Protein AF-A0A292S8Z5-F1 (afdb_monomer)

Solvent-accessible surface area (backbone atoms only — not comparable to full-atom values): 24658 Å² total; per-residue (Å²): 140,85,91,88,88,88,81,98,68,84,86,70,60,60,63,59,52,51,50,50,52,48,48,55,53,45,52,54,49,52,51,50,52,54,53,49,51,53,51,50,55,52,48,54,51,50,53,51,51,50,53,51,50,54,54,53,49,51,56,49,43,76,60,64,39,50,90,80,78,45,48,59,66,48,78,79,46,63,46,83,54,82,61,98,49,68,92,83,44,78,66,83,47,50,64,85,54,80,95,76,90,82,93,82,85,88,90,73,80,91,74,84,90,81,89,81,80,90,76,79,80,81,77,74,47,75,46,76,43,74,37,50,55,78,36,37,36,54,34,38,55,23,48,55,35,41,33,34,40,43,51,97,90,42,76,44,79,46,80,44,52,83,79,36,18,48,46,57,49,36,51,57,36,45,76,70,73,29,60,50,51,70,41,80,92,50,24,31,42,31,36,57,37,48,72,78,28,65,42,63,74,58,66,22,43,53,54,69,47,48,38,53,45,44,32,70,31,19,32,39,28,59,64,37,34,31,72,48,77,47,80,47,78,43,57,38,49,54,79,36,42,40,57,60,40,58,25,42,60,40,68,44,44,33,43,36,90,96,41,80,44,78,48,76,42,48,98,81,36,21,43,36,54,53,50,50,54,43,43,75,72,75,36,54,67,50,71,47,97,64,14,36,41,38,33,42,58,35,42,81,49,75,91,59,82,23,49,50,56,71,33,48,46,57,46,75,41,85,89,66,41,27,29,35,31,48,75,35,50,31,80,45,77,48,74,50,74,44,72,43,50,54,81,37,40,46,42,52,29,46,89,94,43,71,49,46,72,79,35,31,43,26,38,32,17,47,80,72,46,77,38,80,46,76,41,28,65,79,36,24,45,37,54,52,30,48,53,42,31,65,48,15,24,43,42,50,77,47,96,73,18,25,37,44,35,21,7,26,45,80,80,48,59,38,68,43,64,55,55,48,54,50,65,42,84,44,84,28,41,14,20,18,31,43,44,56,40,52,24,51,45,78,53,131

Structure (mmCIF, N/CA/C/O backbone):
data_AF-A0A292S8Z5-F1
#
_entry.id   AF-A0A292S8Z5-F1
#
loop_
_atom_site.group_PDB
_atom_site.id
_atom_site.type_symbol
_atom_site.label_atom_id
_atom_site.label_alt_id
_atom_site.label_comp_id
_atom_site.label_asym_id
_atom_site.label_entity_id
_atom_site.label_seq_id
_atom_site.pdbx_PDB_ins_code
_atom_site.Cartn_x
_atom_site.Cartn_y
_atom_site.Cartn_z
_atom_site.occupancy
_atom_site.B_iso_or_equiv
_atom_site.auth_seq_id
_atom_site.auth_comp_id
_atom_site.auth_asym_id
_atom_site.auth_atom_id
_atom_site.pdbx_PDB_model_num
ATOM 1 N N . MET A 1 1 ? 78.915 77.730 20.922 1.00 46.25 1 MET A N 1
ATOM 2 C CA . MET A 1 1 ? 77.790 78.152 20.057 1.00 46.25 1 MET A CA 1
ATOM 3 C C . MET A 1 1 ? 77.838 77.221 18.850 1.00 46.25 1 MET A C 1
ATOM 5 O O . MET A 1 1 ? 78.934 77.008 18.360 1.00 46.25 1 MET A O 1
ATOM 9 N N . THR A 1 2 ? 76.796 76.506 18.425 1.00 46.19 2 THR A N 1
ATOM 10 C CA . THR A 1 2 ? 75.438 76.953 18.030 1.00 46.19 2 THR A CA 1
ATOM 11 C C . THR A 1 2 ? 74.695 75.655 17.610 1.00 46.19 2 THR A C 1
ATOM 13 O O . THR A 1 2 ? 75.339 74.830 16.971 1.00 46.19 2 THR A O 1
ATOM 16 N N . ILE A 1 3 ? 73.507 75.248 18.091 1.00 47.88 3 ILE A N 1
ATOM 17 C CA . ILE A 1 3 ? 72.116 75.786 18.095 1.00 47.88 3 ILE A CA 1
ATOM 18 C C . ILE A 1 3 ? 71.378 75.648 16.739 1.00 47.88 3 ILE A C 1
ATOM 20 O O . ILE A 1 3 ? 71.798 76.255 15.761 1.00 47.88 3 ILE A O 1
ATOM 24 N N . SER A 1 4 ? 70.225 74.946 16.696 1.00 45.53 4 SER A N 1
ATOM 25 C CA . SER A 1 4 ? 68.918 75.470 16.200 1.00 45.53 4 SER A CA 1
ATOM 26 C C . SER A 1 4 ? 67.768 74.431 16.155 1.00 45.53 4 SER A C 1
ATOM 28 O O . SER A 1 4 ? 67.985 73.227 16.214 1.00 45.53 4 SER A O 1
ATOM 30 N N . PHE A 1 5 ? 66.547 74.988 16.155 1.00 48.59 5 PHE A N 1
ATOM 31 C CA . PHE A 1 5 ? 65.193 74.499 16.481 1.00 48.59 5 PHE A CA 1
ATOM 32 C C . PHE A 1 5 ? 64.469 73.679 15.392 1.00 48.59 5 PHE A C 1
ATOM 34 O O . PHE A 1 5 ? 64.713 73.899 14.212 1.00 48.59 5 PHE A O 1
ATOM 41 N N . SER A 1 6 ? 63.444 72.905 15.796 1.00 43.75 6 SER A N 1
ATOM 42 C CA . SER A 1 6 ? 62.065 72.889 15.231 1.00 43.75 6 SER A CA 1
ATOM 43 C C . SER A 1 6 ? 61.289 71.731 15.895 1.00 43.75 6 SER A C 1
ATOM 45 O O . SER A 1 6 ? 61.710 70.589 15.803 1.00 43.75 6 SER A O 1
ATOM 47 N N . GLY A 1 7 ? 60.264 71.927 16.725 1.00 50.03 7 GLY A N 1
ATOM 48 C CA . GLY A 1 7 ? 58.921 72.293 16.275 1.00 50.03 7 GLY A CA 1
ATOM 49 C C . GLY A 1 7 ? 57.865 71.357 16.905 1.00 50.03 7 GLY A C 1
ATOM 50 O O . GLY A 1 7 ? 57.536 70.314 16.359 1.00 50.03 7 GLY A O 1
ATOM 51 N N . LEU A 1 8 ? 57.384 71.741 18.093 1.00 54.06 8 LEU A N 1
ATOM 52 C CA . LEU A 1 8 ? 56.053 71.533 18.709 1.00 54.06 8 LEU A CA 1
ATOM 53 C C . LEU A 1 8 ? 55.416 70.140 18.939 1.00 54.06 8 LEU A C 1
ATOM 55 O O . LEU A 1 8 ? 54.356 70.111 19.557 1.00 54.06 8 LEU A O 1
ATOM 59 N N . ALA A 1 9 ? 56.017 69.006 18.568 1.00 52.06 9 ALA A N 1
ATOM 60 C CA . ALA A 1 9 ? 55.421 67.688 18.892 1.00 52.06 9 ALA A CA 1
ATOM 61 C C . ALA A 1 9 ? 56.415 66.616 19.386 1.00 52.06 9 ALA A C 1
ATOM 63 O O . ALA A 1 9 ? 56.104 65.429 19.413 1.00 52.06 9 ALA A O 1
ATOM 64 N N . SER A 1 10 ? 57.620 67.025 19.793 1.00 42.41 10 SER A N 1
ATOM 65 C CA . SER A 1 10 ? 58.610 66.145 20.423 1.00 42.41 10 SER A CA 1
ATOM 66 C C . SER A 1 10 ? 58.257 65.929 21.897 1.00 42.41 10 SER A C 1
ATOM 68 O O . SER A 1 10 ? 58.331 66.869 22.684 1.00 42.41 10 SER A O 1
ATOM 70 N N . GLY A 1 11 ? 57.906 64.697 22.272 1.00 54.16 11 GLY A N 1
ATOM 71 C CA . GLY A 1 11 ? 57.745 64.293 23.675 1.00 54.16 11 GLY A CA 1
ATOM 72 C C . GLY A 1 11 ? 56.405 64.645 24.331 1.00 54.16 11 GLY A C 1
ATOM 73 O O . GLY A 1 11 ? 56.361 64.795 25.548 1.00 54.16 11 GLY A O 1
ATOM 74 N N . LEU A 1 12 ? 55.320 64.780 23.561 1.00 58.84 12 LEU A N 1
ATOM 75 C CA . LEU A 1 12 ? 53.968 64.851 24.123 1.00 58.84 12 LEU A CA 1
ATOM 76 C C . LEU A 1 12 ? 53.363 63.449 24.152 1.00 58.84 12 LEU A C 1
ATOM 78 O O . LEU A 1 12 ? 52.798 62.964 23.173 1.00 58.84 12 LEU A O 1
ATOM 82 N N . ASP A 1 13 ? 53.520 62.801 25.299 1.00 65.38 13 ASP A N 1
ATOM 83 C CA . ASP A 1 13 ? 52.855 61.552 25.645 1.00 65.38 13 ASP A CA 1
ATOM 84 C C . ASP A 1 13 ? 51.358 61.819 25.871 1.00 65.38 13 ASP A C 1
ATOM 86 O O . ASP A 1 13 ? 50.865 62.002 26.982 1.00 65.38 13 ASP A O 1
ATOM 90 N N . THR A 1 14 ? 50.633 61.951 24.760 1.00 68.25 14 THR A N 1
ATOM 91 C CA . THR A 1 14 ? 49.186 62.203 24.777 1.00 68.25 14 THR A CA 1
ATOM 92 C C . THR A 1 14 ? 48.418 61.070 25.456 1.00 68.25 14 THR A C 1
ATOM 94 O O . THR A 1 14 ? 47.378 61.331 26.059 1.00 68.25 14 THR A O 1
ATOM 97 N N . SER A 1 15 ? 48.958 59.847 25.431 1.00 69.50 15 SER A N 1
ATOM 98 C CA . SER A 1 15 ? 48.410 58.703 26.155 1.00 69.50 15 SER A CA 1
ATOM 99 C C . SER A 1 15 ? 48.494 58.918 27.663 1.00 69.50 15 SER A C 1
ATOM 101 O O . SER A 1 15 ? 47.458 58.829 28.314 1.00 69.50 15 SER A O 1
ATOM 103 N N . SER A 1 16 ? 49.644 59.324 28.223 1.00 74.44 16 SER A N 1
ATOM 104 C CA . SER A 1 16 ? 49.723 59.585 29.673 1.00 74.44 16 SER A CA 1
ATOM 105 C C . SER A 1 16 ? 48.894 60.780 30.129 1.00 74.44 16 SER A C 1
ATOM 107 O O . SER A 1 16 ? 48.435 60.807 31.270 1.00 74.44 16 SER A O 1
ATOM 109 N N . TRP A 1 17 ? 48.633 61.762 29.262 1.00 77.12 17 TRP A N 1
ATOM 110 C CA . TRP A 1 17 ? 47.714 62.861 29.579 1.00 77.12 17 TRP A CA 1
ATOM 111 C C . TRP A 1 17 ? 46.256 62.401 29.605 1.00 77.12 17 TRP A C 1
ATOM 113 O O . TRP A 1 17 ? 45.508 62.794 30.504 1.00 77.12 17 TRP A O 1
ATOM 123 N N . VAL A 1 18 ? 45.850 61.553 28.655 1.00 76.69 18 VAL A N 1
ATOM 124 C CA . VAL A 1 18 ? 44.523 60.924 28.665 1.00 76.69 18 VAL A CA 1
ATOM 125 C C . VAL A 1 18 ? 44.385 60.008 29.877 1.00 76.69 18 VAL A C 1
ATOM 127 O O . VAL A 1 18 ? 43.400 60.131 30.596 1.00 76.69 18 VAL A O 1
ATOM 130 N N . GLU A 1 19 ? 45.379 59.171 30.169 1.00 79.56 19 GLU A N 1
ATOM 131 C CA . GLU A 1 19 ? 45.409 58.319 31.362 1.00 79.56 19 GLU A CA 1
ATOM 132 C C . GLU A 1 19 ? 45.371 59.145 32.646 1.00 79.56 19 GLU A C 1
ATOM 134 O O . GLU A 1 19 ? 44.618 58.806 33.548 1.00 79.56 19 GLU A O 1
ATOM 139 N N . SER A 1 20 ? 46.082 60.274 32.722 1.00 80.00 20 SER A N 1
ATOM 140 C CA . SER A 1 20 ? 46.042 61.168 33.888 1.00 80.00 20 SER A CA 1
ATOM 141 C C . SER A 1 20 ? 44.675 61.836 34.059 1.00 80.00 20 SER A C 1
ATOM 143 O O . SER A 1 20 ? 44.191 61.980 35.179 1.00 80.00 20 SER A O 1
ATOM 145 N N . LEU A 1 21 ? 44.015 62.236 32.965 1.00 82.19 21 LEU A N 1
ATOM 146 C CA . LEU A 1 21 ? 42.660 62.796 33.008 1.00 82.19 21 LEU A CA 1
ATOM 147 C C . LEU A 1 21 ? 41.610 61.735 33.353 1.00 82.19 21 LEU A C 1
ATOM 149 O O . LEU A 1 21 ? 40.671 62.031 34.094 1.00 82.19 21 LEU A O 1
ATOM 153 N N . VAL A 1 22 ? 41.763 60.515 32.835 1.00 83.50 22 VAL A N 1
ATOM 154 C CA . VAL A 1 22 ? 40.928 59.363 33.192 1.00 83.50 22 VAL A CA 1
ATOM 155 C C . VAL A 1 22 ? 41.156 59.003 34.652 1.00 83.50 22 VAL A C 1
ATOM 157 O O . VAL A 1 22 ? 40.176 58.880 35.365 1.00 83.50 22 VAL A O 1
ATOM 160 N N . ALA A 1 23 ? 42.398 58.956 35.132 1.00 84.81 23 ALA A N 1
ATOM 161 C CA . ALA A 1 23 ? 42.734 58.715 36.532 1.00 84.81 23 ALA A CA 1
ATOM 162 C C . ALA A 1 23 ? 42.178 59.811 37.450 1.00 84.81 23 ALA A C 1
ATOM 164 O O . ALA A 1 23 ? 41.666 59.505 38.516 1.00 84.81 23 ALA A O 1
ATOM 165 N N . LEU A 1 24 ? 42.188 61.082 37.031 1.00 87.06 24 LEU A N 1
ATOM 166 C CA . LEU A 1 24 ? 41.567 62.169 37.794 1.00 87.06 24 LEU A CA 1
ATOM 167 C C . LEU A 1 24 ? 40.034 62.038 37.839 1.00 87.06 24 LEU A C 1
ATOM 169 O O . LEU A 1 24 ? 39.411 62.353 38.854 1.00 87.06 24 LEU A O 1
ATOM 173 N N . LYS A 1 25 ? 39.405 61.602 36.738 1.00 83.69 25 LYS A N 1
ATOM 174 C CA . LYS A 1 25 ? 37.965 61.305 36.712 1.00 83.69 25 LYS A CA 1
ATOM 175 C C . LYS A 1 25 ? 37.636 60.063 37.538 1.00 83.69 25 LYS A C 1
ATOM 177 O O . LYS A 1 25 ? 36.654 60.101 38.267 1.00 83.69 25 LYS A O 1
ATOM 182 N N . GLN A 1 26 ? 38.463 59.026 37.455 1.00 84.88 26 GLN A N 1
ATOM 183 C CA . GLN A 1 26 ? 38.324 57.785 38.202 1.00 84.88 26 GLN A CA 1
ATOM 184 C C . GLN A 1 26 ? 38.495 58.053 39.692 1.00 84.88 26 GLN A C 1
ATOM 186 O O . GLN A 1 26 ? 37.604 57.711 40.437 1.00 84.88 26 GLN A O 1
ATOM 191 N N . ALA A 1 27 ? 39.486 58.841 40.114 1.00 86.56 27 ALA A N 1
ATOM 192 C CA . ALA A 1 27 ? 39.649 59.240 41.512 1.00 86.56 27 ALA A CA 1
ATOM 193 C C . ALA A 1 27 ? 38.407 59.951 42.082 1.00 86.56 27 ALA A C 1
ATOM 195 O O . ALA A 1 27 ? 38.052 59.749 43.240 1.00 86.56 27 ALA A O 1
ATOM 196 N N . LYS A 1 28 ? 37.709 60.770 41.276 1.00 87.75 28 LYS A N 1
ATOM 197 C CA . LYS A 1 28 ? 36.422 61.363 41.688 1.00 87.75 28 LYS A CA 1
ATOM 198 C C . LYS A 1 28 ? 35.308 60.322 41.799 1.00 87.75 28 LYS A C 1
ATOM 200 O O . LYS A 1 28 ? 34.461 60.462 42.673 1.00 87.75 28 LYS A O 1
ATOM 205 N N . ILE A 1 29 ? 35.285 59.334 40.906 1.00 86.81 29 ILE A N 1
ATOM 206 C CA . ILE A 1 29 ? 34.336 58.216 40.961 1.00 86.81 29 ILE A CA 1
ATOM 207 C C . ILE A 1 29 ? 34.629 57.357 42.193 1.00 86.81 29 ILE A C 1
ATOM 209 O O . ILE A 1 29 ? 33.715 57.135 42.972 1.00 86.81 29 ILE A O 1
ATOM 213 N N . ASP A 1 30 ? 35.887 56.992 42.423 1.00 89.31 30 ASP A N 1
ATOM 214 C CA . ASP A 1 30 ? 36.346 56.210 43.570 1.00 89.31 30 ASP A CA 1
ATOM 215 C C . ASP A 1 30 ? 35.983 56.918 44.885 1.00 89.31 30 ASP A C 1
ATOM 217 O O . ASP A 1 30 ? 35.415 56.304 45.781 1.00 89.31 30 ASP A O 1
ATOM 221 N N . THR A 1 31 ? 36.183 58.242 44.968 1.00 90.81 31 THR A N 1
ATOM 222 C CA . THR A 1 31 ? 35.757 59.040 46.137 1.00 90.81 31 THR A CA 1
ATOM 223 C C . THR A 1 31 ? 34.242 58.945 46.364 1.00 90.81 31 THR A C 1
ATOM 225 O O . THR A 1 31 ? 33.789 58.777 47.492 1.00 90.81 31 THR A O 1
ATOM 228 N N . LEU A 1 32 ? 33.435 59.036 45.301 1.00 91.25 32 LEU A N 1
ATOM 229 C CA . LEU A 1 32 ? 31.976 58.908 45.404 1.00 91.25 32 LEU A CA 1
ATOM 230 C C . LEU A 1 32 ? 31.538 57.474 45.740 1.00 91.25 32 LEU A C 1
ATOM 232 O O . LEU A 1 32 ? 30.510 57.293 46.394 1.00 91.25 32 LEU A O 1
ATOM 236 N N . GLU A 1 33 ? 32.280 56.458 45.298 1.00 88.06 33 GLU A N 1
ATOM 237 C CA . GLU A 1 33 ? 32.043 55.059 45.662 1.00 88.06 33 GLU A CA 1
ATOM 238 C C . GLU A 1 33 ? 32.352 54.809 47.144 1.00 88.06 33 GLU A C 1
ATOM 240 O O . GLU A 1 33 ? 31.515 54.219 47.828 1.00 88.06 33 GLU A O 1
ATOM 245 N N . GLU A 1 34 ? 33.454 55.351 47.671 1.00 90.69 34 GLU A N 1
ATOM 246 C CA . GLU A 1 34 ? 33.785 55.312 49.105 1.00 90.69 34 GLU A CA 1
ATOM 247 C C . GLU A 1 34 ? 32.745 56.061 49.962 1.00 90.69 34 GLU A C 1
ATOM 249 O O . GLU A 1 34 ? 32.287 55.558 50.997 1.00 90.69 34 GLU A O 1
ATOM 254 N N . GLU A 1 35 ? 32.308 57.252 49.529 1.00 91.94 35 GLU A N 1
ATOM 255 C CA . GLU A 1 35 ? 31.235 58.002 50.198 1.00 91.94 35 GLU A CA 1
ATOM 256 C C . GLU A 1 35 ? 29.919 57.210 50.193 1.00 91.94 35 GLU A C 1
ATOM 258 O O . GLU A 1 35 ? 29.229 57.126 51.215 1.00 91.94 35 GLU A O 1
ATOM 263 N N . LYS A 1 36 ? 29.576 56.576 49.065 1.00 91.50 36 LYS A N 1
ATOM 264 C CA . LYS A 1 36 ? 28.391 55.718 48.944 1.00 91.50 36 LYS A CA 1
ATOM 265 C C . LYS A 1 36 ? 28.471 54.514 49.881 1.00 91.50 36 LYS A C 1
ATOM 267 O O . LYS A 1 36 ? 27.471 54.200 50.527 1.00 91.50 36 LYS A O 1
ATOM 272 N N . GLU A 1 37 ? 29.620 53.850 49.965 1.00 91.69 37 GLU A N 1
ATOM 273 C CA . GLU A 1 37 ? 29.831 52.716 50.870 1.00 91.69 37 GLU A CA 1
ATOM 274 C C . GLU A 1 37 ? 29.670 53.146 52.337 1.00 91.69 37 GLU A C 1
ATOM 276 O O . GLU A 1 37 ? 28.928 52.519 53.097 1.00 91.69 37 GLU A O 1
ATOM 281 N N . THR A 1 38 ? 30.234 54.298 52.706 1.00 93.25 38 THR A N 1
ATOM 282 C CA . THR A 1 38 ? 30.092 54.886 54.048 1.00 93.25 38 THR A CA 1
ATOM 283 C C . THR A 1 38 ? 28.629 55.194 54.402 1.00 93.25 38 THR A C 1
ATOM 285 O O . THR A 1 38 ? 28.167 54.920 55.518 1.00 93.25 38 THR A O 1
ATOM 288 N N . VAL A 1 39 ? 27.859 55.740 53.454 1.00 93.56 39 VAL A N 1
ATOM 289 C CA . VAL A 1 39 ? 26.422 56.011 53.636 1.00 93.56 39 VAL A CA 1
ATOM 290 C C . VAL A 1 39 ? 25.620 54.713 53.772 1.00 93.56 39 VAL A C 1
ATOM 292 O O . VAL A 1 39 ? 24.708 54.649 54.601 1.00 93.56 39 VAL A O 1
ATOM 295 N N . LEU A 1 40 ? 25.952 53.668 53.009 1.00 92.38 40 LEU A N 1
ATOM 296 C CA . LEU A 1 40 ? 25.288 52.364 53.106 1.00 92.38 40 LEU A CA 1
ATOM 297 C C . LEU A 1 40 ? 25.523 51.700 54.468 1.00 92.38 40 LEU A C 1
ATOM 299 O O . LEU A 1 40 ? 24.554 51.260 55.087 1.00 92.38 40 LEU A O 1
ATOM 303 N N . LEU A 1 41 ? 26.757 51.719 54.978 1.00 92.75 41 LEU A N 1
ATOM 304 C CA . LEU A 1 41 ? 27.083 51.220 56.322 1.00 92.75 41 LEU A CA 1
ATOM 305 C C . LEU A 1 41 ? 26.335 51.990 57.422 1.00 92.75 41 LEU A C 1
ATOM 307 O O . LEU A 1 41 ? 25.818 51.408 58.382 1.00 92.75 41 LEU A O 1
ATOM 311 N N . SER A 1 42 ? 26.225 53.313 57.267 1.00 92.69 42 SER A N 1
ATOM 312 C CA . SER A 1 42 ? 25.458 54.157 58.190 1.00 92.69 42 SER A CA 1
ATOM 313 C C . SER A 1 42 ? 23.967 53.808 58.168 1.00 92.69 42 SER A C 1
ATOM 315 O O . SER A 1 42 ? 23.333 53.717 59.220 1.00 92.69 42 SER A O 1
ATOM 317 N N . LYS A 1 43 ? 23.402 53.563 56.978 1.00 94.00 43 LYS A N 1
ATOM 318 C CA . LYS A 1 43 ? 22.009 53.131 56.819 1.00 94.00 43 LYS A CA 1
ATOM 319 C C . LYS A 1 43 ? 21.764 51.772 57.474 1.00 94.00 43 LYS A C 1
ATOM 321 O O . LYS A 1 43 ? 20.808 51.647 58.232 1.00 94.00 43 LYS A O 1
ATOM 326 N N . GLU A 1 44 ? 22.631 50.791 57.233 1.00 93.38 44 GLU A N 1
ATOM 327 C CA . GLU A 1 44 ? 22.528 49.460 57.842 1.00 93.38 44 GLU A CA 1
ATOM 328 C C . GLU A 1 44 ? 22.549 49.542 59.376 1.00 93.38 44 GLU A C 1
ATOM 330 O O . GLU A 1 44 ? 21.722 48.936 60.059 1.00 93.38 44 GLU A O 1
ATOM 335 N N . THR A 1 45 ? 23.435 50.373 59.928 1.00 93.31 45 THR A N 1
ATOM 336 C CA . THR A 1 45 ? 23.502 50.620 61.374 1.00 93.31 45 THR A CA 1
ATOM 337 C C . THR A 1 45 ? 22.194 51.211 61.913 1.00 93.31 45 THR A C 1
ATOM 339 O O . THR A 1 45 ? 21.683 50.756 62.939 1.00 93.31 45 THR A O 1
ATOM 342 N N . LEU A 1 46 ? 21.613 52.199 61.224 1.00 95.88 46 LEU A N 1
ATOM 343 C CA . LEU A 1 46 ? 20.338 52.808 61.620 1.00 95.88 46 LEU A CA 1
ATOM 344 C C . LEU A 1 46 ? 19.159 51.831 61.513 1.00 95.88 46 LEU A C 1
ATOM 346 O O . LEU A 1 46 ? 18.300 51.822 62.399 1.00 95.88 46 LEU A O 1
ATOM 350 N N . ASP A 1 47 ? 19.123 50.992 60.478 1.00 94.19 47 ASP A N 1
ATOM 351 C CA . ASP A 1 47 ? 18.095 49.960 60.307 1.00 94.19 47 ASP A CA 1
ATOM 352 C C . ASP A 1 47 ? 18.168 48.915 61.439 1.00 94.19 47 ASP A C 1
ATOM 354 O O . ASP A 1 47 ? 17.137 48.553 62.020 1.00 94.19 47 ASP A O 1
ATOM 358 N N . ASN A 1 48 ? 19.379 48.521 61.849 1.00 93.62 48 ASN A N 1
ATOM 359 C CA . ASN A 1 48 ? 19.598 47.644 63.003 1.00 93.62 48 ASN A CA 1
ATOM 360 C C . ASN A 1 48 ? 19.130 48.283 64.323 1.00 93.62 48 ASN A C 1
ATOM 362 O O . ASN A 1 48 ? 18.412 47.647 65.099 1.00 93.62 48 ASN A O 1
ATOM 366 N N . ILE A 1 49 ? 19.461 49.558 64.565 1.00 95.19 49 ILE A N 1
ATOM 367 C CA . ILE A 1 49 ? 18.998 50.301 65.753 1.00 95.19 49 ILE A CA 1
ATOM 368 C C . ILE A 1 49 ? 17.468 50.403 65.773 1.00 95.19 49 ILE A C 1
ATOM 370 O O . ILE A 1 49 ? 16.841 50.198 66.814 1.00 95.19 49 ILE A O 1
ATOM 374 N N . LYS A 1 50 ? 16.843 50.684 64.626 1.00 94.88 50 LYS A N 1
ATOM 375 C CA . LYS A 1 50 ? 15.383 50.763 64.502 1.00 94.88 50 LYS A CA 1
ATOM 376 C C . LYS A 1 50 ? 14.718 49.422 64.814 1.00 94.88 50 LYS A C 1
ATOM 378 O O . LYS A 1 50 ? 13.717 49.394 65.528 1.00 94.88 50 LYS A O 1
ATOM 383 N N . SER A 1 51 ? 15.277 48.321 64.313 1.00 92.75 51 SER A N 1
ATOM 384 C CA . SER A 1 51 ? 14.790 46.968 64.603 1.00 92.75 51 SER A CA 1
ATOM 385 C C . SER A 1 51 ? 14.858 46.647 66.100 1.00 92.75 51 SER A C 1
ATOM 387 O O . SER A 1 51 ? 13.871 46.192 66.692 1.00 92.75 51 SER A O 1
ATOM 389 N N . PHE A 1 52 ? 15.985 46.978 66.742 1.00 94.00 52 PHE A N 1
ATOM 390 C CA . PHE A 1 52 ? 16.141 46.841 68.188 1.00 94.00 52 PHE A CA 1
ATOM 391 C C . PHE A 1 52 ? 15.100 47.670 68.951 1.00 94.00 52 PHE A C 1
ATOM 393 O O . PHE A 1 52 ? 14.419 47.137 69.824 1.00 94.00 52 PHE A O 1
ATOM 400 N N . PHE A 1 53 ? 14.922 48.946 68.600 1.00 94.69 53 PHE A N 1
ATOM 401 C CA . PHE A 1 53 ? 13.970 49.821 69.285 1.00 94.69 53 PHE A CA 1
ATOM 402 C C . PHE A 1 53 ? 12.522 49.340 69.136 1.00 94.69 53 PHE A C 1
ATOM 404 O O . PHE A 1 53 ? 11.776 49.338 70.112 1.00 94.69 53 PHE A O 1
ATOM 411 N N . ASN A 1 54 ? 12.128 48.871 67.949 1.00 89.94 54 ASN A N 1
ATOM 412 C CA . ASN A 1 54 ? 10.800 48.296 67.725 1.00 89.94 54 ASN A CA 1
ATOM 413 C C . ASN A 1 54 ? 10.574 47.035 68.572 1.00 89.94 54 ASN A C 1
ATOM 415 O O . ASN A 1 54 ? 9.510 46.871 69.169 1.00 89.94 54 ASN A O 1
ATOM 419 N N . SER A 1 55 ? 11.589 46.174 68.666 1.00 88.44 55 SER A N 1
ATOM 420 C CA . SER A 1 55 ? 11.537 44.963 69.491 1.00 88.44 55 SER A CA 1
ATOM 421 C C . SER A 1 55 ? 11.441 45.306 70.978 1.00 88.44 55 SER A C 1
ATOM 423 O O . SER A 1 55 ? 10.586 44.778 71.687 1.00 88.44 55 SER A O 1
ATOM 425 N N . PHE A 1 56 ? 12.273 46.238 71.447 1.00 89.81 56 PHE A N 1
ATOM 426 C CA . PHE A 1 56 ? 12.275 46.699 72.832 1.00 89.81 56 PHE A CA 1
ATOM 427 C C . PHE A 1 56 ? 10.946 47.356 73.216 1.00 89.81 56 PHE A C 1
ATOM 429 O O . PHE A 1 56 ? 10.365 47.032 74.252 1.00 89.81 56 PHE A O 1
ATOM 436 N N . ARG A 1 57 ? 10.414 48.218 72.344 1.00 86.25 57 ARG A N 1
ATOM 437 C CA . ARG A 1 57 ? 9.099 48.835 72.515 1.00 86.25 57 ARG A CA 1
ATOM 438 C C . ARG A 1 57 ? 7.994 47.785 72.629 1.00 86.25 57 ARG A C 1
ATOM 440 O O . ARG A 1 57 ? 7.188 47.885 73.544 1.00 86.25 57 ARG A O 1
ATOM 447 N N . SER A 1 58 ? 7.988 46.765 71.768 1.00 82.12 58 SER A N 1
ATOM 448 C CA . SER A 1 58 ? 6.989 45.688 71.819 1.00 82.12 58 SER A CA 1
ATOM 449 C C . SER A 1 58 ? 7.017 44.919 73.145 1.00 82.12 58 SER A C 1
ATOM 451 O O . SER A 1 58 ? 5.966 44.551 73.665 1.00 82.12 58 SER A O 1
ATOM 453 N N . VAL A 1 59 ? 8.202 44.700 73.727 1.00 80.62 59 VAL A N 1
ATOM 454 C CA . VAL A 1 59 ? 8.321 44.072 75.055 1.00 80.62 59 VAL A CA 1
ATOM 455 C C . VAL A 1 59 ? 7.731 44.972 76.140 1.00 80.62 59 VAL A C 1
ATOM 457 O O . VAL A 1 59 ? 6.988 44.473 76.980 1.00 80.62 59 VAL A O 1
ATOM 460 N N . ILE A 1 60 ? 8.012 46.279 76.115 1.00 79.75 60 ILE A N 1
ATOM 461 C CA . ILE A 1 60 ? 7.418 47.220 77.075 1.00 79.75 60 ILE A CA 1
ATOM 462 C C . ILE A 1 60 ? 5.896 47.250 76.920 1.00 79.75 60 ILE A C 1
ATOM 464 O O . ILE A 1 60 ? 5.199 47.080 77.913 1.00 79.75 60 ILE A O 1
ATOM 468 N N . GLU A 1 61 ? 5.375 47.374 75.698 1.00 77.25 61 GLU A N 1
ATOM 469 C CA . GLU A 1 61 ? 3.929 47.399 75.435 1.00 77.25 61 GLU A CA 1
ATOM 470 C C . GLU A 1 61 ? 3.224 46.145 75.978 1.00 77.25 61 GLU A C 1
ATOM 472 O O . GLU A 1 61 ? 2.188 46.272 76.623 1.00 77.25 61 GLU A O 1
ATOM 477 N N . LYS A 1 62 ? 3.819 44.950 75.841 1.00 70.00 62 LYS A N 1
ATOM 478 C CA . LYS A 1 62 ? 3.282 43.706 76.433 1.00 70.00 62 LYS A CA 1
ATOM 479 C C . LYS A 1 62 ? 3.222 43.710 77.964 1.00 70.00 62 LYS A C 1
ATOM 481 O O . LYS A 1 62 ? 2.432 42.967 78.534 1.00 70.00 62 LYS A O 1
ATOM 486 N N . VAL A 1 63 ? 4.075 44.487 78.627 1.00 69.44 63 VAL A N 1
ATOM 487 C CA . VAL A 1 63 ? 4.126 44.583 80.095 1.00 69.44 63 VAL A CA 1
ATOM 488 C C . VAL A 1 63 ? 3.273 45.749 80.611 1.00 69.44 63 VAL A C 1
ATOM 490 O O . VAL A 1 63 ? 2.806 45.706 81.748 1.00 69.44 63 VAL A O 1
ATOM 493 N N . THR A 1 64 ? 3.053 46.793 79.804 1.00 66.69 64 THR A N 1
ATOM 494 C CA . THR A 1 64 ? 2.461 48.057 80.271 1.00 66.69 64 THR A CA 1
ATOM 495 C C . THR A 1 64 ? 1.108 48.422 79.665 1.00 66.69 64 THR A C 1
ATOM 497 O O . THR A 1 64 ? 0.412 49.236 80.269 1.00 66.69 64 THR A O 1
ATOM 500 N N . ASP A 1 65 ? 0.728 47.896 78.498 1.00 58.91 65 ASP A N 1
ATOM 501 C CA . ASP A 1 65 ? -0.476 48.334 77.779 1.00 58.91 65 ASP A CA 1
ATOM 502 C C . ASP A 1 65 ? -1.665 47.377 77.971 1.00 58.91 65 ASP A C 1
ATOM 504 O O . ASP A 1 65 ? -1.613 46.193 77.640 1.00 58.91 65 ASP A O 1
ATOM 508 N N . ALA A 1 66 ? -2.774 47.925 78.472 1.00 55.81 66 ALA A N 1
ATOM 509 C CA . ALA A 1 66 ? -4.032 47.218 78.692 1.00 55.81 66 ALA A CA 1
ATOM 510 C C . ALA A 1 66 ? -4.778 46.854 77.389 1.00 55.81 66 ALA A C 1
ATOM 512 O O . ALA A 1 66 ? -5.739 46.085 77.433 1.00 55.81 66 ALA A O 1
ATOM 513 N N . GLN A 1 67 ? -4.363 47.366 76.223 1.00 57.38 67 GLN A N 1
ATOM 514 C CA . GLN A 1 67 ? -5.031 47.110 74.941 1.00 57.38 67 GLN A CA 1
ATOM 515 C C . GLN A 1 67 ? -4.731 45.718 74.338 1.00 57.38 67 GLN A C 1
ATOM 517 O O . GLN A 1 67 ? -5.418 45.300 73.407 1.00 57.38 67 GLN A O 1
ATOM 522 N N . PHE A 1 68 ? -3.772 44.962 74.894 1.00 56.56 68 PHE A N 1
ATOM 523 C CA . PHE A 1 68 ? -3.455 43.580 74.489 1.00 56.56 68 PHE A CA 1
ATOM 524 C C . PHE A 1 68 ? -4.070 42.493 75.396 1.00 56.56 68 PHE A C 1
ATOM 526 O O . PHE A 1 68 ? -3.653 41.338 75.350 1.00 56.56 68 PHE A O 1
ATOM 533 N N . GLY A 1 69 ? -5.121 42.836 76.152 1.00 54.44 69 GLY A N 1
ATOM 534 C CA . GLY A 1 69 ? -6.090 41.861 76.677 1.00 54.44 69 GLY A CA 1
ATOM 535 C C . GLY A 1 69 ? -5.916 41.428 78.131 1.00 54.44 69 GLY A C 1
ATOM 536 O O . GLY A 1 69 ? -6.680 40.587 78.586 1.00 54.44 69 GLY A O 1
ATOM 537 N N . ILE A 1 70 ? -4.962 42.007 78.859 1.00 55.66 70 ILE A N 1
ATOM 538 C CA . ILE A 1 70 ? -4.739 41.791 80.293 1.00 55.66 70 ILE A CA 1
ATOM 539 C C . ILE A 1 70 ? -4.285 43.159 80.820 1.00 55.66 70 ILE A C 1
ATOM 541 O O . ILE A 1 70 ? -3.223 43.642 80.427 1.00 55.66 70 ILE A O 1
ATOM 545 N N . ALA A 1 71 ? -5.094 43.857 81.630 1.00 55.84 71 ALA A N 1
ATOM 546 C CA . ALA A 1 71 ? -4.615 45.070 82.307 1.00 55.84 71 ALA A CA 1
ATOM 547 C C . ALA A 1 71 ? -3.324 44.698 83.050 1.00 55.84 71 ALA A C 1
ATOM 549 O O . ALA A 1 71 ? -3.270 43.621 83.618 1.00 55.84 71 ALA A O 1
ATOM 550 N N . SER A 1 72 ? -2.275 45.516 83.074 1.00 54.53 72 SER A N 1
ATOM 551 C CA . SER A 1 72 ? -0.957 45.131 83.628 1.00 54.53 72 SER A CA 1
ATOM 552 C C . SER A 1 72 ? -0.957 44.570 85.072 1.00 54.53 72 SER A C 1
ATOM 554 O O . SER A 1 72 ? 0.034 43.985 85.503 1.00 54.53 72 SER A O 1
ATOM 556 N N . MET A 1 73 ? -2.064 44.689 85.815 1.00 56.91 73 MET A N 1
ATOM 557 C CA . MET A 1 73 ? -2.300 44.012 87.100 1.00 56.91 73 MET A CA 1
ATOM 558 C C . MET A 1 73 ? -2.685 42.524 86.978 1.00 56.91 73 MET A C 1
ATOM 560 O O . MET A 1 73 ? -2.384 41.734 87.867 1.00 56.91 73 MET A O 1
ATOM 564 N N . ASP A 1 74 ? -3.315 42.135 85.877 1.00 61.25 74 ASP A N 1
ATOM 565 C CA . ASP A 1 74 ? -3.910 40.826 85.612 1.00 61.25 74 ASP A CA 1
ATOM 566 C C . ASP A 1 74 ? -2.844 39.761 85.249 1.00 61.25 74 ASP A C 1
ATOM 568 O O . ASP A 1 74 ? -3.002 38.581 85.550 1.00 61.25 74 ASP A O 1
ATOM 572 N N . LEU A 1 75 ? -1.649 40.182 84.795 1.00 65.12 75 LEU A N 1
ATOM 573 C CA . LEU A 1 75 ? -0.477 39.297 84.665 1.00 65.12 75 LEU A CA 1
ATOM 574 C C . LEU A 1 75 ? -0.033 38.714 86.022 1.00 65.12 75 LEU A C 1
ATOM 576 O O . LEU A 1 75 ? 0.460 37.585 86.073 1.00 65.12 75 LEU A O 1
ATOM 580 N N . PHE A 1 76 ? -0.223 39.471 87.107 1.00 69.69 76 PHE A N 1
ATOM 581 C CA . PHE A 1 76 ? 0.129 39.080 88.476 1.00 69.69 76 PHE A CA 1
ATOM 582 C C . PHE A 1 76 ? -1.061 38.525 89.277 1.00 69.69 76 PHE A C 1
ATOM 584 O O . PHE A 1 76 ? -0.856 38.046 90.389 1.00 69.69 76 PHE A O 1
ATOM 591 N N . ALA A 1 77 ? -2.278 38.567 88.725 1.00 70.88 77 ALA A N 1
ATOM 592 C CA . ALA A 1 77 ? -3.507 38.066 89.351 1.00 70.88 77 ALA A CA 1
ATOM 593 C C . ALA A 1 77 ? -3.934 36.683 88.816 1.00 70.88 77 ALA A C 1
ATOM 595 O O . ALA A 1 77 ? -5.074 36.261 88.993 1.00 70.88 77 ALA A O 1
ATOM 596 N N . GLN A 1 78 ? -3.031 35.976 88.128 1.00 72.88 78 GLN A N 1
ATOM 597 C CA . GLN A 1 78 ? -3.323 34.669 87.546 1.00 72.88 78 GLN A CA 1
ATOM 598 C C . GLN A 1 78 ? -3.535 33.610 88.630 1.00 72.88 78 GLN A C 1
ATOM 600 O O . GLN A 1 78 ? -2.629 33.308 89.408 1.00 72.88 78 GLN A O 1
ATOM 605 N N . ASN A 1 79 ? -4.717 32.998 88.625 1.00 82.88 79 ASN A N 1
ATOM 606 C CA . ASN A 1 79 ? -5.019 31.839 89.453 1.00 82.88 79 ASN A CA 1
ATOM 607 C C . ASN A 1 79 ? -4.457 30.558 88.824 1.00 82.88 79 ASN A C 1
ATOM 609 O O . ASN A 1 79 ? -4.526 30.359 87.610 1.00 82.88 79 ASN A O 1
ATOM 613 N N . LEU A 1 80 ? -3.944 29.652 89.659 1.00 84.56 80 LEU A N 1
ATOM 614 C CA . LEU A 1 80 ? -3.458 28.344 89.225 1.00 84.56 80 LEU A CA 1
ATOM 615 C C . LEU A 1 80 ? -4.475 27.258 89.584 1.00 84.56 80 LEU A C 1
ATOM 617 O O . LEU A 1 80 ? -4.668 26.936 90.754 1.00 84.56 80 LEU A O 1
ATOM 621 N N . ALA A 1 81 ? -5.082 26.641 88.572 1.00 89.75 81 ALA A N 1
ATOM 622 C CA . ALA A 1 81 ? -5.855 25.422 88.773 1.00 89.75 81 ALA A CA 1
ATOM 623 C C . ALA A 1 81 ? -4.912 24.214 88.857 1.00 89.75 81 ALA A C 1
ATOM 625 O O . ALA A 1 81 ? -4.064 24.008 87.989 1.00 89.75 81 ALA A O 1
ATOM 626 N N . THR A 1 82 ? -5.081 23.395 89.894 1.00 89.88 82 THR A N 1
ATOM 627 C CA . THR A 1 82 ? -4.384 22.111 90.040 1.00 89.88 82 THR A CA 1
ATOM 628 C C . THR A 1 82 ? -5.403 20.987 90.190 1.00 89.88 82 THR A C 1
ATOM 630 O O . THR A 1 82 ? -6.509 21.199 90.684 1.00 89.88 82 THR A O 1
ATOM 633 N N . SER A 1 83 ? -5.050 19.789 89.724 1.00 92.50 83 SER A N 1
ATOM 634 C CA . SER A 1 83 ? -5.896 18.595 89.808 1.00 92.50 83 SER A CA 1
ATOM 635 C C . SER A 1 83 ? -5.141 17.481 90.519 1.00 92.50 83 SER A C 1
ATOM 637 O O . SER A 1 83 ? -3.942 17.300 90.300 1.00 92.50 83 SER A O 1
ATOM 639 N N . ALA A 1 84 ? -5.849 16.715 91.349 1.00 92.19 84 ALA A N 1
ATOM 640 C CA . ALA A 1 84 ? -5.288 15.545 92.019 1.00 92.19 84 ALA A CA 1
ATOM 641 C C . ALA A 1 84 ? -4.983 14.391 91.043 1.00 92.19 84 ALA A C 1
ATOM 643 O O . ALA A 1 84 ? -4.167 13.529 91.362 1.00 92.19 84 ALA A O 1
ATOM 644 N N . ASN A 1 85 ? -5.623 14.365 89.865 1.00 89.81 85 ASN A N 1
ATOM 645 C CA . ASN A 1 85 ? -5.369 13.378 88.818 1.00 89.81 85 ASN A CA 1
ATOM 646 C C . ASN A 1 85 ? -5.473 14.022 87.424 1.00 89.81 85 ASN A C 1
ATOM 648 O O . ASN A 1 85 ? -6.569 14.246 86.905 1.00 89.81 85 ASN A O 1
ATOM 652 N N . LEU A 1 86 ? -4.313 14.302 86.827 1.00 88.06 86 LEU A N 1
ATOM 653 C CA . LEU A 1 86 ? -4.197 14.975 85.530 1.00 88.06 86 LEU A CA 1
ATOM 654 C C . LEU A 1 86 ? -4.651 14.108 84.349 1.00 88.06 86 LEU A C 1
ATOM 656 O O . LEU A 1 86 ? -5.023 14.662 83.319 1.00 88.06 86 LEU A O 1
ATOM 660 N N . ASP A 1 87 ? -4.669 12.782 84.499 1.00 85.94 87 ASP A N 1
ATOM 661 C CA . ASP A 1 87 ? -5.090 11.867 83.431 1.00 85.94 87 ASP A CA 1
ATOM 662 C C . ASP A 1 87 ? -6.621 11.811 83.287 1.00 85.94 87 ASP A C 1
ATOM 664 O O . ASP A 1 87 ? -7.135 11.394 82.250 1.00 85.94 87 ASP A O 1
ATOM 668 N N . VAL A 1 88 ? -7.361 12.233 84.321 1.00 87.88 88 VAL A N 1
ATOM 669 C CA . VAL A 1 88 ? -8.836 12.219 84.346 1.00 87.88 88 VAL A CA 1
ATOM 670 C C . VAL A 1 88 ? -9.423 13.598 84.055 1.00 87.88 88 VAL A C 1
ATOM 672 O O . VAL A 1 88 ? -10.398 13.708 83.314 1.00 87.88 88 VAL A O 1
ATOM 675 N N . LEU A 1 89 ? -8.856 14.653 84.646 1.00 89.12 89 LEU A N 1
ATOM 676 C CA . LEU A 1 89 ? -9.333 16.023 84.475 1.00 89.12 89 LEU A CA 1
ATOM 677 C C . LEU A 1 89 ? -8.180 17.012 84.640 1.00 89.12 89 LEU A C 1
ATOM 679 O O . LEU A 1 89 ? -7.510 17.042 85.675 1.00 89.12 89 LEU A O 1
ATOM 683 N N . THR A 1 90 ? -8.031 17.894 83.657 1.00 91.75 90 THR A N 1
ATOM 684 C CA . THR A 1 90 ? -7.255 19.130 83.773 1.00 91.75 90 THR A CA 1
ATOM 685 C C . THR A 1 90 ? -8.203 20.325 83.765 1.00 91.75 90 THR A C 1
ATOM 687 O O . THR A 1 90 ? -9.306 20.263 83.222 1.00 91.75 90 THR A O 1
ATOM 690 N N . ALA A 1 91 ? -7.788 21.415 84.403 1.00 87.56 91 ALA A N 1
ATOM 691 C CA . ALA A 1 91 ? -8.541 22.658 84.437 1.00 87.56 91 ALA A CA 1
ATOM 692 C C . ALA A 1 91 ? -7.584 23.842 84.291 1.00 87.56 91 ALA A C 1
ATOM 694 O O . ALA A 1 91 ? -6.416 23.760 84.667 1.00 87.56 91 ALA A O 1
ATOM 695 N N . THR A 1 92 ? -8.097 24.948 83.765 1.00 85.88 92 THR A N 1
ATOM 696 C CA . THR A 1 92 ? -7.412 26.243 83.712 1.00 85.88 92 THR A CA 1
ATOM 697 C C . THR A 1 92 ? -8.286 27.264 84.424 1.00 85.88 92 THR A C 1
ATOM 699 O O . THR A 1 92 ? -9.490 27.307 84.168 1.00 85.88 92 THR A O 1
ATOM 702 N N . ALA A 1 93 ? -7.704 28.075 85.305 1.00 84.38 93 ALA A N 1
ATOM 703 C CA . ALA A 1 93 ? -8.423 29.135 86.001 1.00 84.38 93 ALA A CA 1
ATOM 704 C C . ALA A 1 93 ? -8.213 30.476 85.288 1.00 84.38 93 ALA A C 1
ATOM 706 O O . ALA A 1 93 ? -7.110 30.783 84.839 1.00 84.38 93 ALA A O 1
ATOM 707 N N . THR A 1 94 ? -9.277 31.269 85.188 1.00 80.62 94 THR A N 1
ATOM 708 C CA . THR A 1 94 ? -9.178 32.684 84.819 1.00 80.62 94 THR A CA 1
ATOM 709 C C . THR A 1 94 ? -8.844 33.515 86.059 1.00 80.62 94 THR A C 1
ATOM 711 O O . THR A 1 94 ? -8.911 33.035 87.194 1.00 80.62 94 THR A O 1
ATOM 714 N N . THR A 1 95 ? -8.485 34.778 85.867 1.00 75.69 95 THR A N 1
ATOM 715 C CA . THR A 1 95 ? -8.119 35.689 86.963 1.00 75.69 95 THR A CA 1
ATOM 716 C C . THR A 1 95 ? -9.307 36.106 87.833 1.00 75.69 95 THR A C 1
ATOM 718 O O . THR A 1 95 ? -9.132 36.452 88.996 1.00 75.69 95 THR A O 1
ATOM 721 N N . GLU A 1 96 ? -10.531 35.968 87.318 1.00 78.62 96 GLU A N 1
ATOM 722 C CA . GLU A 1 96 ? -11.779 36.138 88.076 1.00 78.62 96 GLU A CA 1
ATOM 723 C C . GLU A 1 96 ? -12.239 34.859 88.804 1.00 78.62 96 GLU A C 1
ATOM 725 O O . GLU A 1 96 ? -13.241 34.888 89.518 1.00 78.62 96 GLU A O 1
ATOM 730 N N . ALA A 1 97 ? -11.557 33.721 88.613 1.00 82.75 97 ALA A N 1
ATOM 731 C CA . ALA A 1 97 ? -11.940 32.470 89.263 1.00 82.75 97 ALA A CA 1
ATOM 732 C C . ALA A 1 97 ? -11.786 32.564 90.791 1.00 82.75 97 ALA A C 1
ATOM 734 O O . ALA A 1 97 ? -10.783 33.060 91.299 1.00 82.75 97 ALA A O 1
ATOM 735 N N . GLU A 1 98 ? -12.768 32.052 91.532 1.00 84.06 98 GLU A N 1
ATOM 736 C CA . GLU A 1 98 ? -12.711 32.016 92.994 1.00 84.06 98 GLU A CA 1
ATOM 737 C C . GLU A 1 98 ? -11.709 30.956 93.480 1.00 84.06 98 GLU A C 1
ATOM 739 O O . GLU A 1 98 ? -11.710 29.814 93.005 1.00 84.06 98 GLU A O 1
ATOM 744 N N . GLU A 1 99 ? -10.865 31.326 94.447 1.00 87.75 99 GLU A N 1
ATOM 745 C CA . GLU A 1 99 ? -9.900 30.414 95.062 1.00 87.75 99 GLU A CA 1
ATOM 746 C C . GLU A 1 99 ? -10.627 29.413 95.976 1.00 87.75 99 GLU A C 1
ATOM 748 O O . GLU A 1 99 ? -11.007 29.722 97.106 1.00 87.75 99 GLU A O 1
ATOM 753 N N . ALA A 1 100 ? -10.844 28.194 95.474 1.00 88.81 100 ALA A N 1
ATOM 754 C CA . ALA A 1 100 ? -11.544 27.132 96.192 1.00 88.81 100 ALA A CA 1
ATOM 755 C C . ALA A 1 100 ? -11.077 25.727 95.773 1.00 88.81 100 ALA A C 1
ATOM 757 O O . ALA A 1 100 ? -10.466 25.529 94.723 1.00 88.81 100 ALA A O 1
ATOM 758 N N . THR A 1 101 ? -11.392 24.725 96.602 1.00 90.50 101 THR A N 1
ATOM 759 C CA . THR A 1 101 ? -11.187 23.300 96.286 1.00 90.50 101 THR A CA 1
ATOM 760 C C . THR A 1 101 ? -12.505 22.661 95.858 1.00 90.50 101 THR A C 1
ATOM 762 O O . THR A 1 101 ? -13.480 22.687 96.609 1.00 90.50 101 THR A O 1
ATOM 765 N N . TYR A 1 102 ? -12.516 22.038 94.679 1.00 90.12 102 TYR A N 1
ATOM 766 C CA . TYR A 1 102 ? -13.696 21.392 94.104 1.00 90.12 102 TYR A CA 1
ATOM 767 C C . TYR A 1 102 ? -13.525 19.869 94.061 1.00 90.12 102 TYR A C 1
ATOM 769 O O . TYR A 1 102 ? -12.519 19.365 93.566 1.00 90.12 102 TYR A O 1
ATOM 777 N N . ASN A 1 103 ? -14.533 19.130 94.531 1.00 91.94 103 ASN A N 1
ATOM 778 C CA . ASN A 1 103 ? -14.595 17.674 94.386 1.00 91.94 103 ASN A CA 1
ATOM 779 C C . ASN A 1 103 ? -15.348 17.328 93.094 1.00 91.94 103 ASN A C 1
ATOM 781 O O . ASN A 1 103 ? -16.555 17.555 93.015 1.00 91.94 103 ASN A O 1
ATOM 785 N N . VAL A 1 104 ? -14.648 16.783 92.096 1.00 89.19 104 VAL A N 1
ATOM 786 C CA . VAL A 1 104 ? -15.209 16.463 90.771 1.00 89.19 104 VAL A CA 1
ATOM 787 C C . VAL A 1 104 ? -15.182 14.952 90.527 1.00 89.19 104 VAL A C 1
ATOM 789 O O . VAL A 1 104 ? -14.166 14.303 90.768 1.00 89.19 104 VAL A O 1
ATOM 792 N N . LEU A 1 105 ? -16.291 14.397 90.027 1.00 89.94 105 LEU A N 1
ATOM 793 C CA . LEU A 1 105 ? -16.422 13.001 89.598 1.00 89.94 105 LEU A CA 1
ATOM 794 C C . LEU A 1 105 ? -16.702 12.961 88.088 1.00 89.94 105 LEU A C 1
ATOM 796 O O . LEU A 1 105 ? -17.672 13.567 87.636 1.00 89.94 105 LEU A O 1
ATOM 800 N N . VAL A 1 106 ? -15.878 12.241 87.319 1.00 89.19 106 VAL A N 1
ATOM 801 C CA . VAL A 1 106 ? -16.075 12.022 85.874 1.00 89.19 106 VAL A CA 1
ATOM 802 C C . VAL A 1 106 ? -16.608 10.603 85.661 1.00 89.19 106 VAL A C 1
ATOM 804 O O . VAL A 1 106 ? -15.856 9.644 85.791 1.00 89.19 106 VAL A O 1
ATOM 807 N N . ASP A 1 107 ? -17.904 10.474 85.365 1.00 89.81 107 ASP A N 1
ATOM 808 C CA . ASP A 1 107 ? -18.580 9.175 85.186 1.00 89.81 107 ASP A CA 1
ATOM 809 C C . ASP A 1 107 ? -18.451 8.641 83.746 1.00 89.81 107 ASP A C 1
ATOM 811 O O . ASP A 1 107 ? -18.110 7.483 83.517 1.00 89.81 107 ASP A O 1
ATOM 815 N N . GLN A 1 108 ? -18.643 9.510 82.748 1.00 89.75 108 GLN A N 1
ATOM 816 C CA . GLN A 1 108 ? -18.522 9.157 81.335 1.00 89.75 108 GLN A CA 1
ATOM 817 C C . GLN A 1 108 ? -18.023 10.348 80.509 1.00 89.75 108 GLN A C 1
ATOM 819 O O . GLN A 1 108 ? -18.489 11.475 80.679 1.00 89.75 108 GLN A O 1
ATOM 824 N N . LEU A 1 109 ? -17.094 10.094 79.580 1.00 89.44 109 LEU A N 1
ATOM 825 C CA . LEU A 1 109 ? -16.654 11.094 78.606 1.00 89.44 109 LEU A CA 1
ATOM 826 C C . LEU A 1 109 ? -17.721 11.293 77.526 1.00 89.44 109 LEU A C 1
ATOM 828 O O . LEU A 1 109 ? -18.310 10.331 77.025 1.00 89.44 109 LEU A O 1
ATOM 832 N N . ALA A 1 110 ? -17.930 12.542 77.117 1.00 85.06 110 ALA A N 1
ATOM 833 C CA . ALA A 1 110 ? -18.732 12.829 75.937 1.00 85.06 110 ALA A CA 1
ATOM 834 C C . ALA A 1 110 ? -18.087 12.178 74.699 1.00 85.06 110 ALA A C 1
ATOM 836 O O . ALA A 1 110 ? -16.879 12.286 74.488 1.00 85.06 110 ALA A O 1
ATOM 837 N N . THR A 1 111 ? -18.893 11.505 73.877 1.00 85.56 111 THR A N 1
ATOM 838 C CA . THR A 1 111 ? -18.448 10.905 72.611 1.00 85.56 111 THR A CA 1
ATOM 839 C C . THR A 1 111 ? -19.232 11.499 71.447 1.00 85.56 111 THR A C 1
ATOM 841 O O . THR A 1 111 ? -20.406 11.845 71.582 1.00 85.56 111 THR A O 1
ATOM 844 N N . ASN A 1 112 ? -18.581 11.629 70.290 1.00 72.31 112 ASN A N 1
ATOM 845 C CA . ASN A 1 112 ? -19.252 12.041 69.060 1.00 72.31 112 ASN A CA 1
ATOM 846 C C . ASN A 1 112 ? -20.022 10.853 68.467 1.00 72.31 112 ASN A C 1
ATOM 848 O O . ASN A 1 112 ? -19.527 9.727 68.462 1.00 72.31 112 ASN A O 1
ATOM 852 N N . SER A 1 113 ? -21.211 11.101 67.918 1.00 77.44 113 SER A N 1
ATOM 853 C CA . SER A 1 113 ? -21.944 10.087 67.151 1.00 77.44 113 SER A CA 1
ATOM 854 C C . SER A 1 113 ? -21.322 9.923 65.759 1.00 77.44 113 SER A C 1
ATOM 856 O O . SER A 1 113 ? -21.203 10.907 65.031 1.00 77.44 113 SER A O 1
ATOM 858 N N . ALA A 1 114 ? -20.952 8.698 65.372 1.00 67.12 114 ALA A N 1
ATOM 859 C CA . ALA A 1 114 ? -20.479 8.366 64.025 1.00 67.12 114 ALA A CA 1
ATOM 860 C C . ALA A 1 114 ? -21.481 7.436 63.322 1.00 67.12 114 ALA A C 1
ATOM 862 O O . ALA A 1 114 ? -21.843 6.390 63.860 1.00 67.12 114 ALA A O 1
ATOM 863 N N . ALA A 1 115 ? -21.927 7.815 62.121 1.00 49.41 115 ALA A N 1
ATOM 864 C CA . ALA A 1 115 ? -22.767 6.981 61.266 1.00 49.41 115 ALA A CA 1
ATOM 865 C C . ALA A 1 115 ? -21.899 6.318 60.187 1.00 49.41 115 ALA A C 1
ATOM 867 O O . ALA A 1 115 ? -21.347 7.005 59.329 1.00 49.41 115 ALA A O 1
ATOM 868 N N . ASN A 1 116 ? -21.798 4.989 60.218 1.00 58.41 116 ASN A N 1
ATOM 869 C CA . ASN A 1 116 ? -21.130 4.209 59.176 1.00 58.41 116 ASN A CA 1
ATOM 870 C C . ASN A 1 116 ? -22.177 3.661 58.194 1.00 58.41 116 ASN A C 1
ATOM 872 O O . ASN A 1 116 ? -23.207 3.137 58.615 1.00 58.41 116 ASN A O 1
ATOM 876 N N . SER A 1 117 ? -21.921 3.788 56.888 1.00 50.22 117 SER A N 1
ATOM 877 C CA . SER A 1 117 ? -22.756 3.196 55.833 1.00 50.22 117 SER A CA 1
ATOM 878 C C . SER A 1 117 ? -22.323 1.757 55.545 1.00 50.22 117 SER A C 1
ATOM 880 O O . SER A 1 117 ? -21.132 1.486 55.416 1.00 50.22 117 SER A O 1
ATOM 882 N N . ASN A 1 118 ? -23.293 0.857 55.366 1.00 54.19 118 ASN A N 1
ATOM 883 C CA . ASN A 1 118 ? -23.070 -0.546 54.992 1.00 54.19 118 ASN A CA 1
ATOM 884 C C . ASN A 1 118 ? -23.051 -0.757 53.461 1.00 54.19 118 ASN A C 1
ATOM 886 O O . ASN A 1 118 ? -23.052 -1.897 53.000 1.00 54.19 118 ASN A O 1
ATOM 890 N N . TYR A 1 119 ? -23.086 0.317 52.664 1.00 44.53 119 TYR A N 1
ATOM 891 C CA . TYR A 1 119 ? -23.120 0.234 51.202 1.00 44.53 119 TYR A CA 1
ATOM 892 C C . TYR A 1 119 ? -21.708 0.260 50.606 1.00 44.53 119 TYR A C 1
ATOM 894 O O . TYR A 1 119 ? -21.039 1.292 50.600 1.00 44.53 119 TYR A O 1
ATOM 902 N N . CYS A 1 120 ? -21.280 -0.881 50.063 1.00 45.47 120 CYS A N 1
ATOM 903 C CA . CYS A 1 120 ? -20.199 -0.961 49.086 1.00 45.47 120 CYS A CA 1
ATOM 904 C C . CYS A 1 120 ? -20.792 -0.640 47.708 1.00 45.47 120 CYS A C 1
ATOM 906 O O . CYS A 1 120 ? -21.656 -1.368 47.221 1.00 45.47 120 CYS A O 1
ATOM 908 N N . TYR A 1 121 ? -20.358 0.454 47.085 1.00 44.75 121 TYR A N 1
ATOM 909 C CA . TYR A 1 121 ? -20.625 0.669 45.667 1.00 44.75 121 TYR A CA 1
ATOM 910 C C . TYR A 1 121 ? -19.630 -0.182 44.879 1.00 44.75 121 TYR A C 1
ATOM 912 O O . TYR A 1 121 ? -18.432 0.101 44.884 1.00 44.75 121 TYR A O 1
ATOM 920 N N . LEU A 1 122 ? -20.120 -1.232 44.217 1.00 45.88 122 LEU A N 1
ATOM 921 C CA . LEU A 1 122 ? -19.369 -1.891 43.157 1.00 45.88 122 LEU A CA 1
ATOM 922 C C . LEU A 1 122 ? -19.422 -0.962 41.941 1.00 45.88 122 LEU A C 1
ATOM 924 O O . LEU A 1 122 ? -20.411 -0.935 41.210 1.00 45.88 122 LEU A O 1
ATOM 928 N N . THR A 1 123 ? -18.395 -0.139 41.757 1.00 46.66 123 THR A N 1
ATOM 929 C CA . THR A 1 123 ? -18.258 0.664 40.540 1.00 46.66 123 THR A CA 1
ATOM 930 C C . THR A 1 123 ? -17.807 -0.266 39.418 1.00 46.66 123 THR A C 1
ATOM 932 O O . THR A 1 123 ? -16.614 -0.424 39.187 1.00 46.66 123 THR A O 1
ATOM 935 N N . THR A 1 124 ? -18.744 -0.922 38.731 1.00 51.69 124 THR A N 1
ATOM 936 C CA . THR A 1 124 ? -18.439 -1.625 37.481 1.00 51.69 124 THR A CA 1
ATOM 937 C C . THR A 1 124 ? -18.035 -0.581 36.441 1.00 51.69 124 THR A C 1
ATOM 939 O O . THR A 1 124 ? -18.885 0.122 35.894 1.00 51.69 124 THR A O 1
ATOM 942 N N . ILE A 1 125 ? -16.733 -0.437 36.189 1.00 57.19 125 ILE A N 1
ATOM 943 C CA . ILE A 1 125 ? -16.241 0.412 35.105 1.00 57.19 125 ILE A CA 1
ATOM 944 C C . ILE A 1 125 ? -16.446 -0.373 33.812 1.00 57.19 125 ILE A C 1
ATOM 946 O O . ILE A 1 125 ? -15.697 -1.296 33.492 1.00 57.19 125 ILE A O 1
ATOM 950 N N . VAL A 1 126 ? -17.504 -0.017 33.090 1.00 61.69 126 VAL A N 1
ATOM 951 C CA . VAL A 1 126 ? -17.703 -0.443 31.707 1.00 61.69 126 VAL A CA 1
ATOM 952 C C . VAL A 1 126 ? -16.723 0.361 30.859 1.00 61.69 126 VAL A C 1
ATOM 954 O O . VAL A 1 126 ? -16.857 1.581 30.754 1.00 61.69 126 VAL A O 1
ATOM 957 N N . GLN A 1 127 ? -15.703 -0.302 30.316 1.00 74.00 127 GLN A N 1
ATOM 958 C CA . GLN A 1 127 ? -14.734 0.334 29.430 1.00 74.00 127 GLN A CA 1
ATOM 959 C C . GLN A 1 127 ? -15.017 -0.095 27.991 1.00 74.00 127 GLN A C 1
ATOM 961 O O . GLN A 1 127 ? -15.013 -1.286 27.684 1.00 74.00 127 GLN A O 1
ATOM 966 N N . THR A 1 128 ? -15.246 0.890 27.124 1.00 78.75 128 THR A N 1
ATOM 967 C CA . THR A 1 128 ? -15.323 0.693 25.676 1.00 78.75 128 THR A CA 1
ATOM 968 C C . THR A 1 128 ? -13.968 1.032 25.066 1.00 78.75 128 THR A C 1
ATOM 970 O O . THR A 1 128 ? -13.454 2.135 25.268 1.00 78.75 128 THR A O 1
ATOM 973 N N . THR A 1 129 ? -13.375 0.087 24.347 1.00 84.62 129 THR A N 1
ATOM 974 C CA . THR A 1 129 ? -12.118 0.264 23.602 1.00 84.62 129 THR A CA 1
ATOM 975 C C . THR A 1 129 ? -12.297 -0.222 22.174 1.00 84.62 129 THR A C 1
ATOM 977 O O . THR A 1 129 ? -13.248 -0.942 21.887 1.00 84.62 129 THR A O 1
ATOM 980 N N . THR A 1 130 ? -11.391 0.147 21.268 1.00 85.81 130 THR A N 1
ATOM 981 C CA . THR A 1 130 ? -11.277 -0.561 19.987 1.00 85.81 130 THR A CA 1
ATOM 982 C C . THR A 1 130 ? -11.037 -2.042 20.269 1.00 85.81 130 THR A C 1
ATOM 984 O O . THR A 1 130 ? -10.262 -2.373 21.169 1.00 85.81 130 THR A O 1
ATOM 987 N N . ALA A 1 131 ? -11.735 -2.913 19.549 1.00 89.62 131 ALA A N 1
ATOM 988 C CA . ALA A 1 131 ? -11.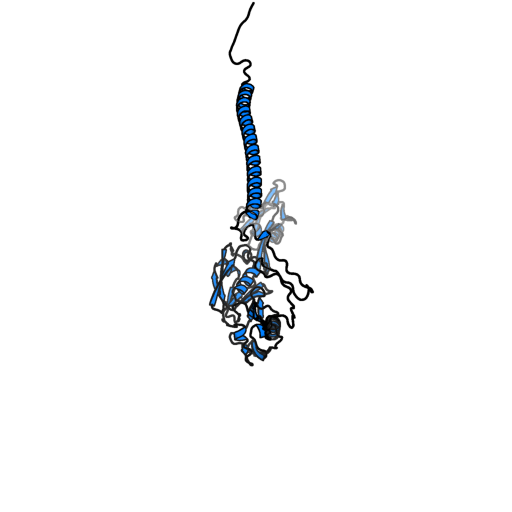528 -4.347 19.640 1.00 89.62 131 ALA A CA 1
ATOM 989 C C . ALA A 1 131 ? -10.119 -4.726 19.137 1.00 89.62 131 ALA A C 1
ATOM 991 O O . ALA A 1 131 ? -9.422 -3.950 18.480 1.00 89.62 131 ALA A O 1
ATOM 992 N N . THR A 1 132 ? -9.710 -5.948 19.420 1.00 92.56 132 THR A N 1
ATOM 993 C CA . THR A 1 132 ? -8.506 -6.621 18.919 1.00 92.56 132 THR A CA 1
ATOM 994 C C . THR A 1 132 ? -8.931 -7.975 18.353 1.00 92.56 132 THR A C 1
ATOM 996 O O . THR A 1 132 ? -10.048 -8.421 18.626 1.00 92.56 132 THR A O 1
ATOM 999 N N . SER A 1 133 ? -8.080 -8.671 17.601 1.00 92.25 133 SER A N 1
ATOM 1000 C CA . SER A 1 133 ? -8.405 -10.029 17.120 1.00 92.25 133 SER A CA 1
ATOM 1001 C C . SER A 1 133 ? -8.756 -11.013 18.251 1.00 92.25 133 SER A C 1
ATOM 1003 O O . SER A 1 133 ? -9.570 -11.918 18.051 1.00 92.25 133 SER A O 1
ATOM 1005 N N . ASP A 1 134 ? -8.227 -10.792 19.458 1.00 94.81 134 ASP A N 1
ATOM 1006 C CA . ASP A 1 134 ? -8.512 -11.579 20.664 1.00 94.81 134 ASP A CA 1
ATOM 1007 C C . ASP A 1 134 ? -9.791 -11.148 21.407 1.00 94.81 134 ASP A C 1
ATOM 1009 O O . ASP A 1 134 ? -10.234 -11.830 22.338 1.00 94.81 134 ASP A O 1
ATOM 1013 N N . SER A 1 135 ? -10.422 -10.036 21.014 1.00 94.62 135 SER A N 1
ATOM 1014 C CA . SER A 1 135 ? -11.678 -9.587 21.615 1.00 94.62 135 SER A CA 1
ATOM 1015 C C . SER A 1 135 ? -12.775 -10.614 21.365 1.00 94.62 135 SER A C 1
ATOM 1017 O O . SER A 1 135 ? -12.993 -11.070 20.238 1.00 94.62 135 SER A O 1
ATOM 1019 N N . LYS A 1 136 ? -13.490 -10.982 22.432 1.00 96.06 136 LYS A N 1
ATOM 1020 C CA . LYS A 1 136 ? -14.598 -11.934 22.338 1.00 96.06 136 LYS A CA 1
ATOM 1021 C C . LYS A 1 136 ? -15.738 -11.342 21.519 1.00 96.06 136 LYS A C 1
ATOM 1023 O O . LYS A 1 136 ? -16.110 -10.186 21.720 1.00 96.06 136 LYS A O 1
ATOM 1028 N N . LEU A 1 137 ? -16.370 -12.168 20.692 1.00 95.31 137 LEU A N 1
ATOM 1029 C CA . LEU A 1 137 ? -17.542 -11.795 19.902 1.00 95.31 137 LEU A CA 1
ATOM 1030 C C . LEU A 1 137 ? -18.682 -11.231 20.777 1.00 95.31 137 LEU A C 1
ATOM 1032 O O . LEU A 1 137 ? -19.335 -10.255 20.409 1.00 95.31 137 LEU A O 1
ATOM 1036 N N . ILE A 1 138 ? -18.847 -11.753 21.997 1.00 94.75 138 ILE A N 1
ATOM 1037 C CA . ILE A 1 138 ? -19.825 -11.232 22.964 1.00 94.75 138 ILE A CA 1
ATOM 1038 C C . ILE A 1 138 ? -19.535 -9.804 23.435 1.00 94.75 138 ILE A C 1
ATOM 1040 O O . ILE A 1 138 ? -20.470 -9.047 23.695 1.00 94.75 138 ILE A O 1
ATOM 1044 N N . ASN A 1 139 ? -18.264 -9.395 23.486 1.00 92.38 139 ASN A N 1
ATOM 1045 C CA . ASN A 1 139 ? -17.888 -8.040 23.889 1.00 92.38 139 ASN A CA 1
ATOM 1046 C C . ASN A 1 139 ? -18.156 -7.017 22.778 1.00 92.38 139 ASN A C 1
ATOM 1048 O O . ASN A 1 139 ? -18.311 -5.834 23.077 1.00 92.38 139 ASN A O 1
ATOM 1052 N N . VAL A 1 140 ? -18.220 -7.456 21.517 1.00 92.19 140 VAL A N 1
ATOM 1053 C CA . VAL A 1 140 ? -18.604 -6.618 20.366 1.00 92.19 140 VAL A CA 1
ATOM 1054 C C . VAL A 1 140 ? -20.102 -6.714 20.040 1.00 92.19 140 VAL A C 1
ATOM 1056 O O . VAL A 1 140 ? -20.558 -6.112 19.078 1.00 92.19 140 VAL A O 1
ATOM 1059 N N . GLY A 1 141 ? -20.888 -7.422 20.863 1.00 91.62 141 GLY A N 1
ATOM 1060 C CA . GLY A 1 141 ? -22.353 -7.457 20.778 1.00 91.62 141 GLY A CA 1
ATOM 1061 C C . GLY A 1 141 ? -22.958 -8.698 20.112 1.00 91.62 141 GLY A C 1
ATOM 1062 O O . GLY A 1 141 ? -24.177 -8.747 19.955 1.00 91.62 141 GLY A O 1
ATOM 1063 N N . VAL A 1 142 ? -22.155 -9.707 19.763 1.00 95.38 142 VAL A N 1
ATOM 1064 C CA . VAL A 1 142 ? -22.623 -10.960 19.142 1.00 95.38 142 VAL A CA 1
ATOM 1065 C C . VAL A 1 142 ? -22.926 -12.016 20.209 1.00 95.38 142 VAL A C 1
ATOM 1067 O O . VAL A 1 142 ? -22.083 -12.344 21.040 1.00 95.38 142 VAL A O 1
ATOM 1070 N N . LYS A 1 143 ? -24.123 -12.601 20.192 1.00 96.19 143 LYS A N 1
ATOM 1071 C CA . LYS A 1 143 ? -24.508 -13.680 21.118 1.00 96.19 143 LYS A CA 1
ATOM 1072 C C . LYS A 1 143 ? -24.068 -15.047 20.591 1.00 96.19 143 LYS A C 1
ATOM 1074 O O . LYS A 1 143 ? -23.988 -15.254 19.384 1.00 96.19 143 LYS A O 1
ATOM 1079 N N . ALA A 1 144 ? -23.848 -15.995 21.501 1.00 96.12 144 ALA A N 1
ATOM 1080 C CA . ALA A 1 144 ? -23.649 -17.394 21.132 1.00 96.12 144 ALA A CA 1
ATOM 1081 C C . ALA A 1 144 ? -24.895 -17.959 20.421 1.00 96.12 144 ALA A C 1
ATOM 1083 O O . ALA A 1 144 ? -26.024 -17.603 20.766 1.00 96.12 144 ALA A O 1
ATOM 1084 N N . GLY A 1 145 ? -24.683 -18.843 19.450 1.00 96.44 145 GLY A N 1
ATOM 1085 C CA . GLY A 1 145 ? -25.731 -19.398 18.593 1.00 96.44 145 GLY A CA 1
ATOM 1086 C C . GLY A 1 145 ? -25.198 -19.793 17.219 1.00 96.44 145 GLY A C 1
ATOM 1087 O O . GLY A 1 145 ? -24.007 -19.676 16.940 1.00 96.44 145 GLY A O 1
ATOM 1088 N N . LYS A 1 146 ? -26.068 -20.294 16.350 1.00 95.62 146 LYS A N 1
ATOM 1089 C CA . LYS A 1 146 ? -25.732 -20.706 14.988 1.00 95.62 146 LYS A CA 1
ATOM 1090 C C . LYS A 1 146 ? -26.065 -19.620 13.979 1.00 95.62 146 LYS A C 1
ATOM 1092 O O . LYS A 1 146 ? -27.108 -18.975 14.060 1.00 95.62 146 LYS A O 1
ATOM 1097 N N . ILE A 1 147 ? -25.203 -19.508 12.979 1.00 96.25 147 ILE A N 1
ATOM 1098 C CA . ILE A 1 147 ? -25.439 -18.734 11.762 1.00 96.25 147 ILE A CA 1
ATOM 1099 C C . ILE A 1 147 ? -25.252 -19.641 10.543 1.00 96.25 147 ILE A C 1
ATOM 1101 O O . ILE A 1 147 ? -24.503 -20.617 10.594 1.00 96.25 147 ILE A O 1
ATOM 1105 N N . GLY A 1 148 ? -25.929 -19.324 9.446 1.00 94.38 148 GLY A N 1
ATOM 1106 C CA . GLY A 1 148 ? -25.674 -19.870 8.119 1.00 94.38 148 GLY A CA 1
ATOM 1107 C C . GLY A 1 148 ? -24.918 -18.850 7.276 1.00 94.38 148 GLY A C 1
ATOM 1108 O O . GLY A 1 148 ? -25.232 -17.664 7.316 1.00 94.38 148 GLY A O 1
ATOM 1109 N N . VAL A 1 149 ? -23.928 -19.297 6.512 1.00 93.94 149 VAL A N 1
ATOM 1110 C CA . VAL A 1 149 ? -23.195 -18.467 5.549 1.00 93.94 149 VAL A CA 1
ATOM 1111 C C . VAL A 1 149 ? -23.282 -19.129 4.182 1.00 93.94 149 VAL A C 1
ATOM 1113 O O . VAL A 1 149 ? -22.884 -20.284 4.016 1.00 93.94 149 VAL A O 1
ATOM 1116 N N . THR A 1 150 ? -23.837 -18.420 3.203 1.00 90.06 150 THR A N 1
ATOM 1117 C CA . THR A 1 150 ? -23.959 -18.906 1.825 1.00 90.06 150 THR A CA 1
ATOM 1118 C C . THR A 1 150 ? -22.669 -18.640 1.062 1.00 90.06 150 THR A C 1
ATOM 1120 O O . THR A 1 150 ? -22.295 -17.492 0.860 1.00 90.06 150 THR A O 1
ATOM 1123 N N . VAL A 1 151 ? -22.009 -19.705 0.605 1.00 86.06 151 VAL A N 1
ATOM 1124 C CA . VAL A 1 151 ? -20.753 -19.641 -0.159 1.00 86.06 151 VAL A CA 1
ATOM 1125 C C . VAL A 1 151 ? -20.932 -20.459 -1.428 1.00 86.06 151 VAL A C 1
ATOM 1127 O O . VAL A 1 151 ? -21.268 -21.644 -1.355 1.00 86.06 151 VAL A O 1
ATOM 1130 N N . ASN A 1 152 ? -20.740 -19.848 -2.600 1.00 82.31 152 ASN A N 1
ATOM 1131 C CA . ASN A 1 152 ? -20.955 -20.505 -3.898 1.00 82.31 152 ASN A CA 1
ATOM 1132 C C . ASN A 1 152 ? -22.350 -21.161 -4.028 1.00 82.31 152 ASN A C 1
ATOM 1134 O O . ASN A 1 152 ? -22.493 -22.254 -4.577 1.00 82.31 152 ASN A O 1
ATOM 1138 N N . GLY A 1 153 ? -23.384 -20.518 -3.470 1.00 83.44 153 GLY A N 1
ATOM 1139 C CA . GLY A 1 153 ? -24.770 -21.002 -3.492 1.00 83.44 153 GLY A CA 1
ATOM 1140 C C . GLY A 1 153 ? -25.101 -22.127 -2.501 1.00 83.44 153 GLY A C 1
ATOM 1141 O O . GLY A 1 153 ? -26.213 -22.651 -2.542 1.00 83.44 153 GLY A O 1
ATOM 1142 N N . ILE A 1 154 ? -24.173 -22.508 -1.614 1.00 90.12 154 ILE A N 1
ATOM 1143 C CA . ILE A 1 154 ? -24.384 -23.529 -0.578 1.00 90.12 154 ILE A CA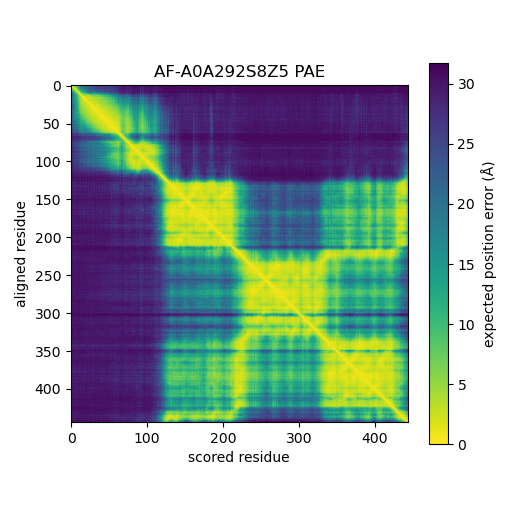 1
ATOM 1144 C C . ILE A 1 154 ? -24.319 -22.871 0.803 1.00 90.12 154 ILE A C 1
ATOM 1146 O O . ILE A 1 154 ? -23.306 -22.269 1.153 1.00 90.12 154 ILE A O 1
ATOM 1150 N N . GLU A 1 155 ? -25.374 -23.022 1.607 1.00 94.06 155 GLU A N 1
ATOM 1151 C CA . GLU A 1 155 ? -25.384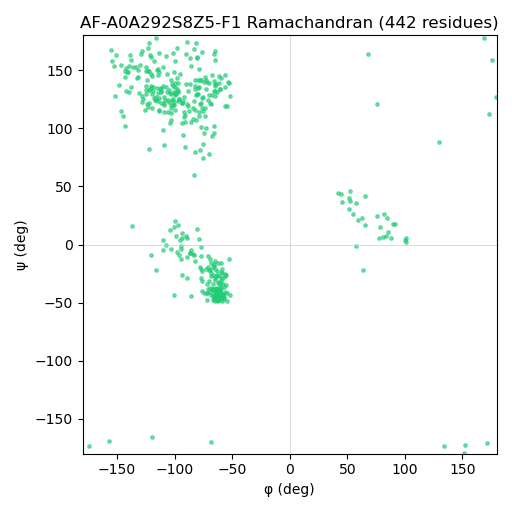 -22.568 3.002 1.00 94.06 155 GLU A CA 1
ATOM 1152 C C . GLU A 1 155 ? -24.563 -23.521 3.886 1.00 94.06 155 GLU A C 1
ATOM 1154 O O . GLU A 1 155 ? -24.772 -24.739 3.889 1.00 94.06 155 GLU A O 1
ATOM 1159 N N . ARG A 1 156 ? -23.612 -22.964 4.638 1.00 95.00 156 ARG A N 1
ATOM 1160 C CA . ARG A 1 156 ? -22.765 -23.673 5.602 1.00 95.00 156 ARG A CA 1
ATOM 1161 C C . ARG A 1 156 ? -22.994 -23.097 6.994 1.00 95.00 156 ARG A C 1
ATOM 1163 O O . ARG A 1 156 ? -22.991 -21.884 7.170 1.00 95.00 156 ARG A O 1
ATOM 1170 N N . GLY A 1 157 ? -23.206 -23.966 7.979 1.00 94.44 157 GLY A N 1
ATOM 1171 C CA . GLY A 1 157 ? -23.449 -23.552 9.360 1.00 94.44 157 GLY A CA 1
ATOM 1172 C C . GLY A 1 157 ? -22.154 -23.258 10.116 1.00 94.44 157 GLY A C 1
ATOM 1173 O O . GLY A 1 157 ? -21.216 -24.050 10.049 1.00 94.44 157 GLY A O 1
ATOM 1174 N N . ILE A 1 158 ? -22.140 -22.170 10.881 1.00 97.06 158 ILE A N 1
ATOM 1175 C CA . ILE A 1 158 ? -21.098 -21.833 11.853 1.00 97.06 158 ILE A CA 1
ATOM 1176 C C . ILE A 1 158 ? -21.748 -21.750 13.236 1.00 97.06 158 ILE A C 1
ATOM 1178 O O . ILE A 1 158 ? -22.762 -21.079 13.417 1.00 97.06 158 ILE A O 1
ATOM 1182 N N . GLU A 1 159 ? -21.166 -22.434 14.218 1.00 97.31 159 GLU A N 1
ATOM 1183 C CA . GLU A 1 159 ? -21.557 -22.321 15.625 1.00 97.31 159 GLU A CA 1
ATOM 1184 C C . GLU A 1 159 ? -20.677 -21.283 16.325 1.00 97.31 159 GLU A C 1
ATOM 1186 O O . GLU A 1 159 ? -19.453 -21.429 16.348 1.00 97.31 159 GLU A O 1
ATOM 1191 N N . ILE A 1 160 ? -21.305 -20.253 16.893 1.00 97.44 160 ILE A N 1
ATOM 1192 C CA . ILE A 1 160 ? -20.677 -19.206 17.698 1.00 97.44 160 ILE A CA 1
ATOM 1193 C C . ILE A 1 160 ? -20.813 -19.563 19.176 1.00 97.44 160 ILE A C 1
ATOM 1195 O O . ILE A 1 160 ? -21.919 -19.770 19.679 1.00 97.44 160 ILE A O 1
ATOM 1199 N N . THR A 1 161 ? -19.693 -19.603 19.889 1.00 97.06 161 THR A N 1
ATOM 1200 C CA . THR A 1 161 ? -19.628 -19.880 21.329 1.00 97.06 161 THR A CA 1
ATOM 1201 C C . THR A 1 161 ? -19.296 -18.621 22.130 1.00 97.06 161 THR A C 1
ATOM 1203 O O . THR A 1 161 ? -18.749 -17.657 21.602 1.00 97.06 161 THR A O 1
ATOM 1206 N N . GLU A 1 162 ? -19.560 -18.627 23.440 1.00 95.44 162 GLU A N 1
ATOM 1207 C CA . GLU A 1 162 ? -19.242 -17.496 24.336 1.00 95.44 162 GLU A CA 1
ATOM 1208 C C . GLU A 1 162 ? -17.739 -17.168 24.432 1.00 95.44 162 GLU A C 1
ATOM 1210 O O . GLU A 1 162 ? -17.354 -16.114 24.947 1.00 95.44 162 GLU A O 1
ATOM 1215 N N . ASN A 1 163 ? -16.875 -18.084 23.991 1.00 95.31 163 ASN A N 1
ATOM 1216 C CA . ASN A 1 163 ? -15.426 -17.913 24.022 1.00 95.31 163 ASN A CA 1
ATOM 1217 C C . ASN A 1 163 ? -14.831 -17.576 22.660 1.00 95.31 163 ASN A C 1
ATOM 1219 O O . ASN A 1 163 ? -13.628 -17.332 22.597 1.00 95.31 163 ASN A O 1
ATOM 1223 N N . ASP A 1 164 ? -15.643 -17.549 21.605 1.00 97.75 164 ASP A N 1
ATOM 1224 C CA . ASP A 1 164 ? -15.146 -17.189 20.290 1.00 97.75 164 ASP A CA 1
ATOM 1225 C C . ASP A 1 164 ? -14.695 -15.727 20.285 1.00 97.75 164 ASP A C 1
ATOM 1227 O O . ASP A 1 164 ? -15.393 -14.822 20.754 1.00 97.75 164 ASP A O 1
ATOM 1231 N N . THR A 1 165 ? -13.507 -15.514 19.743 1.00 97.62 165 THR A N 1
ATOM 1232 C CA . THR A 1 165 ? -12.925 -14.211 19.439 1.00 97.62 165 THR A CA 1
ATOM 1233 C C . THR A 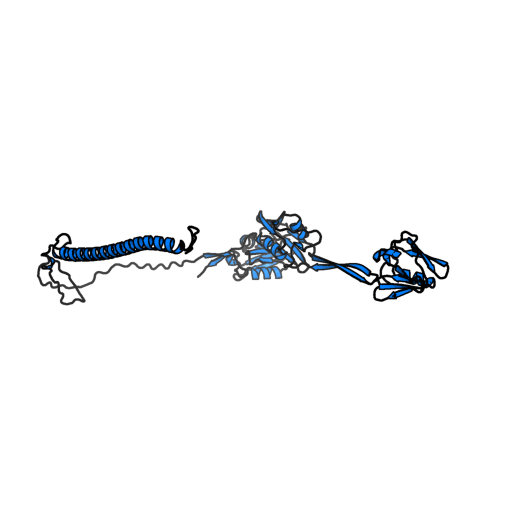1 165 ? -13.129 -13.856 17.970 1.00 97.62 165 THR A C 1
ATOM 1235 O O . THR A 1 165 ? -13.484 -14.723 17.161 1.00 97.62 165 THR A O 1
ATOM 1238 N N . ILE A 1 166 ? -12.855 -12.599 17.606 1.00 96.44 166 ILE A N 1
ATOM 1239 C CA . ILE A 1 166 ? -12.810 -12.162 16.202 1.00 96.44 166 ILE A CA 1
ATOM 1240 C C . ILE A 1 166 ? -11.893 -13.085 15.380 1.00 96.44 166 ILE A C 1
ATOM 1242 O O . ILE A 1 166 ? -12.296 -13.536 14.310 1.00 96.44 166 ILE A O 1
ATOM 1246 N N . GLN A 1 167 ? -10.714 -13.452 15.900 1.00 97.12 167 GLN A N 1
ATOM 1247 C CA . GLN A 1 167 ? -9.794 -14.367 15.216 1.00 97.12 167 GLN A CA 1
ATOM 1248 C C . GLN A 1 167 ? -10.402 -15.752 14.996 1.00 97.12 167 GLN A C 1
ATOM 1250 O O . GLN A 1 167 ? -10.390 -16.260 13.879 1.00 97.12 167 GLN A O 1
ATOM 1255 N N . THR A 1 168 ? -10.991 -16.355 16.034 1.00 97.81 168 THR A N 1
ATOM 1256 C CA . THR A 1 168 ? -11.597 -17.689 15.879 1.00 97.81 168 THR A CA 1
ATOM 1257 C C . THR A 1 168 ? -12.782 -17.678 14.912 1.00 97.81 168 THR A C 1
ATOM 1259 O O . THR A 1 168 ? -13.071 -18.691 14.279 1.00 97.81 168 THR A O 1
ATOM 1262 N N . PHE A 1 169 ? -13.464 -16.539 14.764 1.00 96.94 169 PHE A N 1
ATOM 1263 C CA . PHE A 1 169 ? -14.520 -16.375 13.774 1.00 96.94 169 PHE A CA 1
ATOM 1264 C C . PHE A 1 169 ? -13.966 -16.291 12.348 1.00 96.94 169 PHE A C 1
ATOM 1266 O O . PHE A 1 169 ? -14.502 -16.955 11.462 1.00 96.94 169 PHE A O 1
ATOM 1273 N N . ILE A 1 170 ? -12.863 -15.562 12.134 1.00 95.75 170 ILE A N 1
ATOM 1274 C CA . ILE A 1 170 ? -12.123 -15.559 10.859 1.00 95.75 170 ILE A CA 1
ATOM 1275 C C . ILE A 1 170 ? -11.695 -16.981 10.488 1.00 95.75 170 ILE A C 1
ATOM 1277 O O . ILE A 1 170 ? -11.897 -17.408 9.354 1.00 95.75 170 ILE A O 1
ATOM 1281 N N . ASP A 1 171 ? -11.162 -17.741 11.446 1.00 97.25 171 ASP A N 1
ATOM 1282 C CA . ASP A 1 171 ? -10.722 -19.115 11.203 1.00 97.25 171 ASP A CA 1
ATOM 1283 C C . ASP A 1 171 ? -11.901 -20.018 10.789 1.00 97.25 171 ASP A C 1
ATOM 1285 O O . ASP A 1 171 ? -11.800 -20.759 9.810 1.00 97.25 171 ASP A O 1
ATOM 1289 N N . LYS A 1 172 ? -13.060 -19.896 11.456 1.00 97.25 172 LYS A N 1
ATOM 1290 C CA . LYS A 1 172 ? -14.295 -20.621 11.092 1.00 97.25 172 LYS A CA 1
ATOM 1291 C C . LYS A 1 172 ? -14.822 -20.242 9.705 1.00 97.25 172 LYS A C 1
ATOM 1293 O O . LYS A 1 172 ? -15.299 -21.109 8.976 1.00 97.25 172 LYS A O 1
ATOM 1298 N N . LEU A 1 173 ? -14.739 -18.966 9.327 1.00 94.62 173 LEU A N 1
ATOM 1299 C CA . LEU A 1 173 ? -15.087 -18.497 7.981 1.00 94.62 173 LEU A CA 1
ATOM 1300 C C . LEU A 1 173 ? -14.145 -19.095 6.929 1.00 94.62 173 LEU A C 1
ATOM 1302 O O . LEU A 1 173 ? -14.591 -19.622 5.909 1.00 94.62 173 LEU A O 1
ATOM 1306 N N . LYS A 1 174 ? -12.847 -19.128 7.223 1.00 93.88 174 LYS A N 1
ATOM 1307 C CA . LYS A 1 174 ? -11.846 -19.722 6.340 1.00 93.88 174 LYS A CA 1
ATOM 1308 C C . LYS A 1 174 ? -12.062 -21.219 6.123 1.00 93.88 174 LYS A C 1
ATOM 1310 O O . LYS A 1 174 ? -11.920 -21.702 5.001 1.00 93.88 174 LYS A O 1
ATOM 1315 N N . GLU A 1 175 ? -12.464 -21.958 7.158 1.00 95.50 175 GLU A N 1
ATOM 1316 C CA . GLU A 1 175 ? -12.806 -23.387 7.055 1.00 95.50 175 GLU A CA 1
ATOM 1317 C C . GLU A 1 175 ? -13.964 -23.663 6.084 1.00 95.50 175 GLU A C 1
ATOM 1319 O O . GLU A 1 175 ? -14.019 -24.732 5.469 1.00 95.50 175 GLU A O 1
ATOM 1324 N N . ILE A 1 176 ? -14.874 -22.701 5.910 1.00 92.69 176 ILE A N 1
ATOM 1325 C CA . ILE A 1 176 ? -15.987 -22.798 4.959 1.00 92.69 176 ILE A CA 1
ATOM 1326 C C . ILE A 1 176 ? -15.690 -22.151 3.597 1.00 92.69 176 ILE A C 1
ATOM 1328 O O . ILE A 1 176 ? -16.563 -22.162 2.725 1.00 92.69 176 ILE A O 1
ATOM 1332 N N . GLY A 1 177 ? -14.463 -21.661 3.394 1.00 87.94 177 GLY A N 1
ATOM 1333 C CA . GLY A 1 177 ? -13.994 -21.057 2.146 1.00 87.94 177 GLY A CA 1
ATOM 1334 C C . GLY A 1 177 ? -14.334 -19.576 1.987 1.00 87.94 177 GLY A C 1
ATOM 1335 O O . GLY A 1 177 ? -14.401 -19.110 0.856 1.00 87.94 177 GLY A O 1
ATOM 1336 N N . VAL A 1 178 ? -14.580 -18.863 3.088 1.00 88.75 178 VAL A N 1
ATOM 1337 C CA . VAL A 1 178 ? -14.784 -17.410 3.105 1.00 88.75 178 VAL A CA 1
ATOM 1338 C C . VAL A 1 178 ? -13.514 -16.737 3.597 1.00 88.75 178 VAL A C 1
ATOM 1340 O O . VAL A 1 178 ? -13.046 -17.025 4.699 1.00 88.75 178 VAL A O 1
ATOM 1343 N N . GLU A 1 179 ? -12.976 -15.818 2.802 1.00 84.94 179 GLU A N 1
ATOM 1344 C CA . GLU A 1 179 ? -11.873 -14.971 3.242 1.00 84.94 179 GLU A CA 1
ATOM 1345 C C . GLU A 1 179 ? -12.418 -13.828 4.108 1.00 84.94 179 GLU A C 1
ATOM 1347 O O . GLU A 1 179 ? -13.384 -13.140 3.773 1.00 84.94 179 GLU A O 1
ATOM 1352 N N . ALA A 1 180 ? -11.810 -13.650 5.275 1.00 87.88 180 ALA A N 1
ATOM 1353 C CA . ALA A 1 180 ? -12.151 -12.601 6.219 1.00 87.88 180 ALA A CA 1
ATOM 1354 C C . ALA A 1 180 ? -10.878 -12.076 6.872 1.00 87.88 180 ALA A C 1
ATOM 1356 O O . ALA A 1 180 ? -9.880 -12.787 7.004 1.00 87.88 180 ALA A O 1
ATOM 1357 N N . SER A 1 181 ? -10.900 -10.816 7.282 1.00 84.44 181 SER A N 1
ATOM 1358 C CA . SER A 1 181 ? -9.741 -10.169 7.883 1.00 84.44 181 SER A CA 1
ATOM 1359 C C . SER A 1 181 ? -10.143 -9.157 8.943 1.00 84.44 181 SER A C 1
ATOM 1361 O O . SER A 1 181 ? -11.238 -8.592 8.927 1.00 84.44 181 SER A O 1
ATOM 1363 N N . TYR A 1 182 ? -9.218 -8.927 9.869 1.00 85.75 182 TYR A N 1
ATOM 1364 C CA . TYR A 1 182 ? -9.300 -7.882 10.872 1.00 85.75 182 TYR A CA 1
ATOM 1365 C C . TYR A 1 182 ? -8.020 -7.053 10.830 1.00 85.75 182 TYR A C 1
ATOM 1367 O O . TYR A 1 182 ? -6.919 -7.597 10.929 1.00 85.75 182 TYR A O 1
ATOM 1375 N N . ASN A 1 183 ? -8.145 -5.739 10.665 1.00 77.69 183 ASN A N 1
ATOM 1376 C CA . ASN A 1 183 ? -6.996 -4.841 10.666 1.00 77.69 183 ASN A CA 1
ATOM 1377 C C . ASN A 1 183 ? -6.730 -4.343 12.092 1.00 77.69 183 ASN A C 1
ATOM 1379 O O . ASN A 1 183 ? -7.427 -3.459 12.573 1.00 77.69 183 ASN A O 1
ATOM 1383 N N . GLU A 1 184 ? -5.691 -4.852 12.755 1.00 78.81 184 GLU A N 1
ATOM 1384 C CA . GLU A 1 184 ? -5.324 -4.461 14.131 1.00 78.81 184 GLU A CA 1
ATOM 1385 C C . GLU A 1 184 ? -5.011 -2.968 14.310 1.00 78.81 184 GLU A C 1
ATOM 1387 O O . GLU A 1 184 ? -5.121 -2.426 15.409 1.00 78.81 184 GLU A O 1
ATOM 1392 N N . LYS A 1 185 ? -4.615 -2.270 13.240 1.00 71.44 185 LYS A N 1
ATOM 1393 C CA . LYS A 1 185 ? -4.303 -0.838 13.298 1.00 71.44 185 LYS A CA 1
ATOM 1394 C C . LYS A 1 185 ? -5.571 0.012 13.354 1.00 71.44 185 LYS A C 1
ATOM 1396 O O . LYS A 1 185 ? -5.553 1.086 13.953 1.00 71.44 185 LYS A O 1
ATOM 1401 N N . THR A 1 186 ? -6.654 -0.446 12.729 1.00 66.50 186 THR A N 1
ATOM 1402 C CA . THR A 1 186 ? -7.899 0.329 12.595 1.00 66.50 186 THR A CA 1
ATOM 1403 C C . THR A 1 186 ? -9.123 -0.313 13.195 1.00 66.50 186 THR A C 1
ATOM 1405 O O . THR A 1 186 ? -10.151 0.337 13.294 1.00 66.50 186 THR A O 1
ATOM 1408 N N . GLY A 1 187 ? -9.041 -1.562 13.615 1.00 77.38 187 GLY A N 1
ATOM 1409 C CA . GLY A 1 187 ? -10.149 -2.333 14.147 1.00 77.38 187 GLY A CA 1
ATOM 1410 C C . GLY A 1 187 ? -11.274 -2.628 13.152 1.00 77.38 187 GLY A C 1
ATOM 1411 O O . GLY A 1 187 ? -12.384 -2.943 13.572 1.00 77.38 187 GLY A O 1
ATOM 1412 N N . VAL A 1 188 ? -11.035 -2.481 11.846 1.00 81.50 188 VAL A N 1
ATOM 1413 C CA . VAL A 1 188 ? -12.033 -2.775 10.806 1.00 81.50 188 VAL A CA 1
ATOM 1414 C C . VAL A 1 188 ? -12.042 -4.278 10.530 1.00 81.50 188 VAL A C 1
ATOM 1416 O O . VAL A 1 188 ? -10.991 -4.866 10.268 1.00 81.50 188 VAL A O 1
ATOM 1419 N N . PHE A 1 189 ? -13.230 -4.885 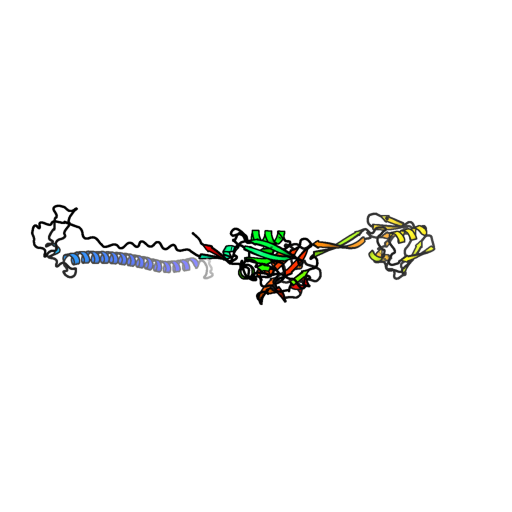10.566 1.00 86.50 189 PHE A N 1
ATOM 1420 C CA . PHE A 1 189 ? -13.455 -6.269 10.146 1.00 86.50 189 PHE A CA 1
ATOM 1421 C C . PHE A 1 189 ? -14.035 -6.282 8.730 1.00 86.50 189 PHE A C 1
ATOM 1423 O O . PHE A 1 189 ? -14.933 -5.497 8.416 1.00 86.50 189 PHE A O 1
ATOM 1430 N N . SER A 1 190 ? -13.521 -7.170 7.884 1.00 82.88 190 SER A N 1
ATOM 1431 C CA . SER A 1 190 ? -13.963 -7.352 6.500 1.00 82.88 190 SER A CA 1
ATOM 1432 C C . SER A 1 190 ? -14.196 -8.825 6.205 1.00 82.88 190 SER A C 1
ATOM 1434 O O . SER A 1 190 ? -13.452 -9.679 6.687 1.00 82.88 190 SER A O 1
ATOM 1436 N N . ILE A 1 191 ? -15.207 -9.116 5.396 1.00 84.44 191 ILE A N 1
ATOM 1437 C CA . ILE A 1 191 ? -15.600 -10.468 5.005 1.00 84.44 191 ILE A CA 1
ATOM 1438 C C . ILE A 1 191 ? -16.032 -10.481 3.538 1.00 84.44 191 ILE A C 1
ATOM 1440 O O . ILE A 1 191 ? -16.825 -9.642 3.106 1.00 84.44 191 ILE A O 1
ATOM 1444 N N . ASP A 1 192 ? -15.508 -11.437 2.782 1.00 80.38 192 ASP A N 1
ATOM 1445 C CA . ASP A 1 192 ? -15.766 -11.590 1.354 1.00 80.38 192 ASP A CA 1
ATOM 1446 C C . ASP A 1 192 ? -16.967 -12.514 1.091 1.00 80.38 192 ASP A C 1
ATOM 1448 O O . ASP A 1 192 ? -16.815 -13.724 0.917 1.00 80.38 192 ASP A O 1
ATOM 1452 N N . ILE A 1 193 ? -18.175 -11.944 1.154 1.00 81.12 193 ILE A N 1
ATOM 1453 C CA . ILE A 1 193 ? -19.453 -12.606 0.852 1.00 81.12 193 ILE A CA 1
ATOM 1454 C C . ILE A 1 193 ? -20.526 -11.598 0.401 1.00 81.12 193 ILE A C 1
ATOM 1456 O O . ILE A 1 193 ? -20.505 -10.419 0.770 1.00 81.12 193 ILE A O 1
ATOM 1460 N N . ASP A 1 194 ? -21.541 -12.099 -0.308 1.00 77.75 194 ASP A N 1
ATOM 1461 C CA . ASP A 1 194 ? -22.710 -11.327 -0.749 1.00 77.75 194 ASP A CA 1
ATOM 1462 C C . ASP A 1 194 ? -23.463 -10.644 0.393 1.00 77.75 194 ASP A C 1
ATOM 1464 O O . ASP A 1 194 ? -23.644 -11.181 1.491 1.00 77.75 194 ASP A O 1
ATOM 1468 N N . ALA A 1 195 ? -24.004 -9.462 0.088 1.00 73.56 195 ALA A N 1
ATOM 1469 C CA . ALA A 1 195 ? -24.967 -8.799 0.952 1.00 73.56 195 ALA A CA 1
ATOM 1470 C C . ALA A 1 195 ? -26.165 -9.734 1.197 1.00 73.56 195 ALA A C 1
ATOM 1472 O O . ALA A 1 195 ? -26.865 -10.130 0.265 1.00 73.56 195 ALA A O 1
ATOM 1473 N N . GLY A 1 196 ? -26.399 -10.092 2.460 1.00 77.88 196 GLY A N 1
ATOM 1474 C CA . GLY A 1 196 ? -27.447 -11.043 2.842 1.00 77.88 196 GLY A CA 1
ATOM 1475 C C . GLY A 1 196 ? -27.055 -12.523 2.742 1.00 77.88 196 GLY A C 1
ATOM 1476 O O . GLY A 1 196 ? -27.911 -13.375 2.961 1.00 77.88 196 GLY A O 1
ATOM 1477 N N . ALA A 1 197 ? -25.786 -12.854 2.470 1.00 87.38 197 ALA A N 1
ATOM 1478 C CA . ALA A 1 197 ? -25.293 -14.236 2.522 1.00 87.38 197 ALA A CA 1
ATOM 1479 C C . ALA A 1 197 ? -25.254 -14.816 3.945 1.00 87.38 197 ALA A C 1
ATOM 1481 O O . ALA A 1 197 ? -25.149 -16.035 4.099 1.00 87.38 197 ALA A O 1
ATOM 1482 N N . ILE A 1 198 ? -25.340 -13.966 4.975 1.00 90.06 198 ILE A N 1
ATOM 1483 C CA . ILE A 1 198 ? -25.460 -14.391 6.371 1.00 90.06 198 ILE A CA 1
ATOM 1484 C C . ILE A 1 198 ? -26.935 -14.553 6.733 1.00 90.06 198 ILE A C 1
ATOM 1486 O O . ILE A 1 198 ? -27.711 -13.599 6.715 1.00 90.06 198 ILE A O 1
ATOM 1490 N N . ASN A 1 199 ? -27.282 -15.767 7.138 1.00 92.12 199 ASN A N 1
ATOM 1491 C CA . ASN A 1 199 ? -28.553 -16.133 7.732 1.00 92.12 199 ASN A CA 1
ATOM 1492 C C . ASN A 1 199 ? -28.364 -16.294 9.248 1.00 92.12 199 ASN A C 1
ATOM 1494 O O . ASN A 1 199 ? -27.746 -17.253 9.709 1.00 92.12 199 ASN A O 1
ATOM 1498 N N . ASP A 1 200 ? -28.860 -15.350 10.043 1.00 91.94 200 ASP A N 1
ATOM 1499 C CA . ASP A 1 200 ? -28.705 -15.378 11.501 1.00 91.94 200 ASP A CA 1
ATOM 1500 C C . ASP A 1 200 ? -29.753 -16.291 12.167 1.00 91.94 200 ASP A C 1
ATOM 1502 O O . ASP A 1 200 ? -30.777 -15.829 12.672 1.00 91.94 200 ASP A O 1
ATOM 1506 N N . ILE A 1 201 ? -29.502 -17.604 12.123 1.00 92.19 201 ILE A N 1
ATOM 1507 C CA . ILE A 1 201 ? -30.458 -18.660 12.504 1.00 92.19 201 ILE A CA 1
ATOM 1508 C C . ILE A 1 201 ? -30.946 -18.495 13.951 1.00 92.19 201 ILE A C 1
ATOM 1510 O O . ILE A 1 201 ? -32.150 -18.565 14.202 1.00 92.19 201 ILE A O 1
ATOM 1514 N N . ASP A 1 202 ? -30.027 -18.262 14.891 1.00 94.62 202 ASP A N 1
ATOM 1515 C CA . ASP A 1 202 ? -30.337 -18.170 16.325 1.00 94.62 202 ASP A CA 1
ATOM 1516 C C . ASP A 1 202 ? -30.469 -16.719 16.836 1.00 94.62 202 ASP A C 1
ATOM 1518 O O . ASP A 1 202 ? -30.600 -16.494 18.042 1.00 94.62 202 ASP A O 1
ATOM 1522 N N . GLY A 1 203 ? -30.455 -15.714 15.950 1.00 92.38 203 GLY A N 1
ATOM 1523 C CA . GLY A 1 203 ? -30.550 -14.303 16.347 1.00 92.38 203 GLY A CA 1
ATOM 1524 C C . GLY A 1 203 ? -29.343 -13.832 17.166 1.00 92.38 203 GLY A C 1
ATOM 1525 O O . GLY A 1 203 ? -29.491 -13.126 18.173 1.00 92.38 203 GLY A O 1
ATOM 1526 N N . THR A 1 204 ? -28.150 -14.253 16.747 1.00 94.19 204 THR A N 1
ATOM 1527 C CA . THR A 1 204 ? -26.854 -13.874 17.319 1.00 94.19 204 THR A CA 1
ATOM 1528 C C . THR A 1 204 ? -26.610 -12.364 17.265 1.00 94.19 204 THR A C 1
ATOM 1530 O O . THR A 1 204 ? -25.878 -11.834 18.100 1.00 94.19 204 THR A O 1
ATOM 1533 N N . GLY A 1 205 ? -27.252 -11.658 16.329 1.00 92.38 205 GLY A N 1
ATOM 1534 C CA . GLY A 1 205 ? -27.068 -10.234 16.073 1.00 92.38 205 GLY A CA 1
ATOM 1535 C C . GLY A 1 205 ? -25.800 -9.927 15.282 1.00 92.38 205 GLY A C 1
ATOM 1536 O O . GLY A 1 205 ? -25.375 -8.777 15.266 1.00 92.38 205 GLY A O 1
ATOM 1537 N N . ILE A 1 206 ? -25.170 -10.926 14.647 1.00 91.38 206 ILE A N 1
ATOM 1538 C CA . ILE A 1 206 ? -23.831 -10.768 14.065 1.00 91.38 206 ILE A CA 1
ATOM 1539 C C . ILE A 1 206 ? -23.751 -9.713 12.960 1.00 91.38 206 ILE A C 1
ATOM 1541 O O . ILE A 1 206 ? -22.781 -8.962 12.904 1.00 91.38 206 ILE A O 1
ATOM 1545 N N . VAL A 1 207 ? -24.777 -9.619 12.111 1.00 87.19 207 VAL A N 1
ATOM 1546 C CA . VAL A 1 207 ? -24.822 -8.646 11.009 1.00 87.19 207 VAL A CA 1
ATOM 1547 C C . VAL A 1 207 ? -24.867 -7.220 11.555 1.00 87.19 207 VAL A C 1
ATOM 1549 O O . VAL A 1 207 ? -24.133 -6.357 11.078 1.00 87.19 207 VAL A O 1
ATOM 1552 N N . ASP A 1 208 ? -25.676 -6.993 12.590 1.00 86.62 208 ASP A N 1
ATOM 1553 C CA . ASP A 1 208 ? -25.809 -5.687 13.231 1.00 86.62 208 ASP A CA 1
ATOM 1554 C C . ASP A 1 208 ? -24.562 -5.345 14.052 1.00 86.62 208 ASP A C 1
ATOM 1556 O O . ASP A 1 208 ? -24.012 -4.261 13.910 1.00 86.62 208 ASP A O 1
ATOM 1560 N N . ALA A 1 209 ? -24.079 -6.274 14.879 1.00 88.06 209 ALA A N 1
ATOM 1561 C CA . ALA A 1 209 ? -22.926 -6.069 15.755 1.00 88.06 209 ALA A CA 1
ATOM 1562 C C . ALA A 1 209 ? -21.629 -5.806 14.976 1.00 88.06 209 ALA A C 1
ATOM 1564 O O . ALA A 1 209 ? -20.821 -4.969 15.375 1.00 88.06 209 ALA A O 1
ATOM 1565 N N . LEU A 1 210 ? -21.444 -6.493 13.846 1.00 87.75 210 LEU A N 1
ATOM 1566 C CA . LEU A 1 210 ? -20.301 -6.289 12.958 1.00 87.75 210 LEU A CA 1
ATOM 1567 C C . LEU A 1 210 ? -20.599 -5.285 11.834 1.00 87.75 210 LEU A C 1
ATOM 1569 O O . LEU A 1 210 ? -19.804 -5.165 10.908 1.00 87.75 210 LEU A O 1
ATOM 1573 N N . HIS A 1 211 ? -21.730 -4.570 11.894 1.00 79.44 211 HIS A N 1
ATOM 1574 C CA . HIS A 1 211 ? -22.163 -3.593 10.890 1.00 79.44 211 HIS A CA 1
ATOM 1575 C C . HIS A 1 211 ? -21.924 -4.056 9.442 1.00 79.44 211 HIS A C 1
ATOM 1577 O O . HIS A 1 211 ? -21.426 -3.287 8.623 1.00 79.44 211 HIS A O 1
ATOM 1583 N N . LEU A 1 212 ? -22.255 -5.310 9.124 1.00 78.00 212 LEU A N 1
ATOM 1584 C CA . LEU A 1 212 ? -21.987 -5.919 7.819 1.00 78.00 212 LEU A CA 1
ATOM 1585 C C . LEU A 1 212 ? -22.979 -5.384 6.778 1.00 78.00 212 LEU A C 1
ATOM 1587 O O . LEU A 1 212 ? -23.945 -6.040 6.396 1.00 78.00 212 LEU A O 1
ATOM 1591 N N . GLN A 1 213 ? -22.752 -4.142 6.358 1.00 67.38 213 GLN A N 1
ATOM 1592 C CA . GLN A 1 213 ? -23.508 -3.437 5.331 1.00 67.38 213 GLN A CA 1
ATOM 1593 C C . GLN A 1 213 ? -22.770 -3.650 4.003 1.00 67.38 213 GLN A C 1
ATOM 1595 O O . GLN A 1 213 ? -21.691 -3.100 3.780 1.00 67.38 213 GLN A O 1
ATOM 1600 N N . GLY A 1 214 ? -23.303 -4.510 3.136 1.00 59.28 214 GLY A N 1
ATOM 1601 C CA . GLY A 1 214 ? -22.687 -4.806 1.842 1.00 59.28 214 GLY A CA 1
ATOM 1602 C C . GLY A 1 214 ? -23.027 -3.768 0.771 1.00 59.28 214 GLY A C 1
ATOM 1603 O O . GLY A 1 214 ? -24.170 -3.324 0.666 1.00 59.28 214 GLY A O 1
ATOM 1604 N N . VAL A 1 215 ? -22.049 -3.446 -0.074 1.00 58.81 215 VAL A N 1
ATOM 1605 C CA . VAL A 1 215 ? -22.275 -2.882 -1.413 1.00 58.81 215 VAL A CA 1
ATOM 1606 C C . VAL A 1 215 ? -21.639 -3.837 -2.420 1.00 58.81 215 VAL A C 1
ATOM 1608 O O . VAL A 1 215 ? -20.548 -4.343 -2.177 1.00 58.81 215 VAL A O 1
ATOM 1611 N N . ASN A 1 216 ? -22.332 -4.129 -3.524 1.00 64.62 216 ASN A N 1
ATOM 1612 C CA . ASN A 1 216 ? -21.808 -4.995 -4.587 1.00 64.62 216 ASN A CA 1
ATOM 1613 C C . ASN A 1 216 ? -20.919 -4.180 -5.543 1.00 64.62 216 ASN A C 1
ATOM 1615 O O . ASN A 1 216 ? -21.254 -3.984 -6.713 1.00 64.62 216 ASN A O 1
ATOM 1619 N N . GLU A 1 217 ? -19.857 -3.596 -4.992 1.00 71.38 217 GLU A N 1
ATOM 1620 C CA . GLU A 1 217 ? -18.918 -2.725 -5.690 1.00 71.38 217 GLU A CA 1
ATOM 1621 C C . GLU A 1 217 ? -17.485 -3.035 -5.227 1.00 71.38 217 GLU A C 1
ATOM 1623 O O . GLU A 1 217 ? -17.203 -3.096 -4.025 1.00 71.38 217 GLU A O 1
ATOM 1628 N N . GLY A 1 218 ? -16.577 -3.217 -6.187 1.00 78.62 218 GLY A N 1
ATOM 1629 C CA . GLY A 1 218 ? -15.161 -3.438 -5.924 1.00 78.62 218 GLY A CA 1
ATOM 1630 C C . GLY A 1 218 ? -14.315 -3.472 -7.195 1.00 78.62 218 GLY A C 1
ATOM 1631 O O . GLY A 1 218 ? -14.776 -3.159 -8.297 1.00 78.62 218 GLY A O 1
ATOM 1632 N N . TYR A 1 219 ? -13.043 -3.810 -7.023 1.00 86.12 219 TYR A N 1
ATOM 1633 C CA . TYR A 1 219 ? -12.048 -3.836 -8.083 1.00 86.12 219 TYR A CA 1
ATOM 1634 C C . TYR A 1 219 ? -11.097 -5.006 -7.889 1.00 86.12 219 TYR A C 1
ATOM 1636 O O . TYR A 1 219 ? -10.671 -5.294 -6.772 1.00 86.12 219 TYR A O 1
ATOM 1644 N N . THR A 1 220 ? -10.687 -5.596 -9.000 1.00 87.69 220 THR A N 1
ATOM 1645 C CA . THR A 1 220 ? -9.516 -6.471 -9.069 1.00 87.69 220 THR A CA 1
ATOM 1646 C C . THR A 1 220 ? -8.450 -5.806 -9.930 1.00 87.69 220 THR A C 1
ATOM 1648 O O . THR A 1 220 ? -8.732 -4.848 -10.654 1.00 87.69 220 THR A O 1
ATOM 1651 N N . SER A 1 221 ? -7.209 -6.278 -9.882 1.00 90.69 221 SER A N 1
ATOM 1652 C CA . SER A 1 221 ? -6.177 -5.858 -10.832 1.00 90.69 221 SER A CA 1
ATOM 1653 C C . SER A 1 221 ? -5.623 -7.032 -11.621 1.00 90.69 221 SER A C 1
ATOM 1655 O O . SER A 1 221 ? -5.655 -8.183 -11.192 1.00 90.69 221 SER A O 1
ATOM 1657 N N . ASN A 1 222 ? -4.989 -6.717 -12.749 1.00 89.69 222 ASN A N 1
ATOM 1658 C CA . ASN A 1 222 ? -3.979 -7.617 -13.301 1.00 89.69 222 ASN A CA 1
ATOM 1659 C C . ASN A 1 222 ? -2.766 -7.692 -12.360 1.00 89.69 222 ASN A C 1
ATOM 1661 O O . ASN A 1 222 ? -2.571 -6.807 -11.523 1.00 89.69 222 ASN A O 1
ATOM 1665 N N . SER A 1 223 ? -1.912 -8.704 -12.540 1.00 91.12 223 SER A N 1
ATOM 1666 C CA . SER A 1 223 ? -0.659 -8.811 -11.785 1.00 91.12 223 SER A CA 1
ATOM 1667 C C . SER A 1 223 ? 0.168 -7.527 -11.934 1.00 91.12 223 SER A C 1
ATOM 1669 O O . SER A 1 223 ? 0.537 -7.108 -13.042 1.00 91.12 223 SER A O 1
ATOM 1671 N N . LEU A 1 224 ? 0.422 -6.876 -10.804 1.00 93.44 224 LEU A N 1
ATOM 1672 C CA . LEU A 1 224 ? 1.243 -5.684 -10.708 1.00 93.44 224 LEU A CA 1
ATOM 1673 C C . LEU A 1 224 ? 2.712 -6.094 -10.724 1.00 93.44 224 LEU A C 1
ATOM 1675 O O . LEU A 1 224 ? 3.126 -7.047 -10.067 1.00 93.44 224 LEU A O 1
ATOM 1679 N N . ASN A 1 225 ? 3.504 -5.378 -11.515 1.00 92.38 225 ASN A N 1
ATOM 1680 C CA . ASN A 1 225 ? 4.903 -5.697 -11.749 1.00 92.38 225 ASN A CA 1
ATOM 1681 C C . ASN A 1 225 ? 5.718 -4.407 -11.860 1.00 92.38 225 ASN A C 1
ATOM 1683 O O . ASN A 1 225 ? 5.215 -3.393 -12.356 1.00 92.38 225 ASN A O 1
ATOM 1687 N N . THR A 1 226 ? 6.981 -4.480 -11.455 1.00 91.56 226 THR A N 1
ATOM 1688 C CA . THR A 1 226 ? 8.006 -3.488 -11.784 1.00 91.56 226 THR A CA 1
ATOM 1689 C C . THR A 1 226 ? 8.784 -3.952 -13.011 1.00 91.56 226 THR A C 1
ATOM 1691 O O . THR A 1 226 ? 8.961 -5.155 -13.230 1.00 91.56 226 THR A O 1
ATOM 1694 N N . SER A 1 227 ? 9.234 -3.009 -13.833 1.00 88.56 227 SER A N 1
ATOM 1695 C CA . SER A 1 227 ? 10.057 -3.261 -15.017 1.00 88.56 227 SER A CA 1
ATOM 1696 C C . SER A 1 227 ? 11.383 -2.517 -14.880 1.00 88.56 227 SER A C 1
ATOM 1698 O O . SER A 1 227 ? 11.431 -1.343 -14.517 1.00 88.56 227 SER A O 1
ATOM 1700 N N . LYS A 1 228 ? 12.488 -3.197 -15.189 1.00 86.94 228 LYS A N 1
ATOM 1701 C CA . LYS A 1 228 ? 13.787 -2.554 -15.383 1.00 86.94 228 LYS A CA 1
ATOM 1702 C C . LYS A 1 228 ? 14.297 -2.883 -16.772 1.00 86.94 228 LYS A C 1
ATOM 1704 O O . LYS A 1 228 ? 14.477 -4.052 -17.111 1.00 86.94 228 LYS A O 1
ATOM 1709 N N . THR A 1 229 ? 14.541 -1.839 -17.551 1.00 87.06 229 THR A N 1
ATOM 1710 C CA . THR A 1 229 ? 15.081 -1.955 -18.901 1.00 87.06 229 THR A CA 1
ATOM 1711 C C . THR A 1 229 ? 16.540 -1.533 -18.892 1.00 87.06 229 THR A C 1
ATOM 1713 O O . THR A 1 229 ? 16.850 -0.368 -18.654 1.00 87.06 229 THR A O 1
ATOM 1716 N N . ASP A 1 230 ? 17.429 -2.482 -19.166 1.00 85.31 230 ASP A N 1
ATOM 1717 C CA . ASP A 1 230 ? 18.853 -2.233 -19.355 1.00 85.31 230 ASP A CA 1
ATOM 1718 C C . ASP A 1 230 ? 19.200 -2.363 -20.847 1.00 85.31 230 ASP A C 1
ATOM 1720 O O . ASP A 1 230 ? 18.606 -3.145 -21.595 1.00 85.31 230 ASP A O 1
ATOM 1724 N N . THR A 1 231 ? 20.169 -1.570 -21.299 1.00 87.69 231 THR A N 1
ATOM 1725 C CA . THR A 1 231 ? 20.759 -1.707 -22.635 1.00 87.69 231 THR A CA 1
ATOM 1726 C C . THR A 1 231 ? 22.139 -2.318 -22.485 1.00 87.69 231 THR A C 1
ATOM 1728 O O . THR A 1 231 ? 22.978 -1.762 -21.777 1.00 87.69 231 THR A O 1
ATOM 1731 N N . ILE A 1 232 ? 22.374 -3.435 -23.165 1.00 87.88 232 ILE A N 1
ATOM 1732 C CA . ILE A 1 232 ? 23.681 -4.082 -23.224 1.00 87.88 232 ILE A CA 1
ATOM 1733 C C . ILE A 1 232 ? 24.220 -4.022 -24.651 1.00 87.88 232 ILE A C 1
ATOM 1735 O O . ILE A 1 232 ? 23.462 -4.093 -25.620 1.00 87.88 232 ILE A O 1
ATOM 1739 N N . TYR A 1 233 ? 25.536 -3.901 -24.766 1.00 87.94 233 TYR A N 1
ATOM 1740 C CA . TYR A 1 233 ? 26.250 -4.060 -26.026 1.00 87.94 233 TYR A CA 1
ATOM 1741 C C . TYR A 1 233 ? 27.010 -5.375 -25.954 1.00 87.94 233 TYR A C 1
ATOM 1743 O O . TYR A 1 233 ? 27.759 -5.602 -25.004 1.00 87.94 233 TYR A O 1
ATOM 1751 N N . SER A 1 234 ? 26.776 -6.246 -26.928 1.00 88.94 234 SER A N 1
ATOM 1752 C CA . SER A 1 234 ? 27.478 -7.524 -27.049 1.00 88.94 234 SER A CA 1
ATOM 1753 C C . SER A 1 234 ? 28.211 -7.568 -28.379 1.00 88.94 234 SER A C 1
ATOM 1755 O O . SER A 1 234 ? 27.707 -7.028 -29.366 1.00 88.94 234 SER A O 1
ATOM 1757 N N . ALA A 1 235 ? 29.383 -8.206 -28.402 1.00 91.75 235 ALA A N 1
ATOM 1758 C CA . ALA A 1 235 ? 30.115 -8.448 -29.641 1.00 91.75 235 ALA A CA 1
ATOM 1759 C C . ALA A 1 235 ? 29.207 -9.152 -30.663 1.00 91.75 235 ALA A C 1
ATOM 1761 O O . ALA A 1 235 ? 28.399 -10.012 -30.297 1.00 91.75 235 ALA A O 1
ATOM 1762 N N . ALA A 1 236 ? 29.309 -8.756 -31.928 1.00 93.69 236 ALA A N 1
ATOM 1763 C CA . ALA A 1 236 ? 28.571 -9.381 -33.012 1.00 93.69 236 ALA A CA 1
ATOM 1764 C C . ALA A 1 236 ? 29.030 -10.833 -33.185 1.00 93.69 236 ALA A C 1
ATOM 1766 O O . ALA A 1 236 ? 30.222 -11.138 -33.134 1.00 93.69 236 ALA A O 1
ATOM 1767 N N . THR A 1 237 ? 28.078 -11.732 -33.400 1.00 94.00 237 THR A N 1
ATOM 1768 C CA . THR A 1 237 ? 28.339 -13.135 -33.723 1.00 94.00 237 THR A CA 1
ATOM 1769 C C . THR A 1 237 ? 27.823 -13.436 -35.123 1.00 94.00 237 THR A C 1
ATOM 1771 O O . THR A 1 237 ? 27.215 -12.592 -35.779 1.00 94.00 237 THR A O 1
ATOM 1774 N N . VAL A 1 238 ? 28.034 -14.664 -35.592 1.00 95.00 238 VAL A N 1
ATOM 1775 C CA . VAL A 1 238 ? 27.469 -15.123 -36.869 1.00 95.00 238 VAL A CA 1
ATOM 1776 C C . VAL A 1 238 ? 25.936 -15.057 -36.908 1.00 95.00 238 VAL A C 1
ATOM 1778 O O . VAL A 1 238 ? 25.379 -14.977 -37.994 1.00 95.00 238 VAL A O 1
ATOM 1781 N N . ASP A 1 239 ? 25.261 -15.037 -35.756 1.00 94.88 239 ASP A N 1
ATOM 1782 C CA . ASP A 1 239 ? 23.797 -14.968 -35.676 1.00 94.88 239 ASP A CA 1
ATOM 1783 C C . ASP A 1 239 ? 23.264 -13.523 -35.642 1.00 94.88 239 ASP A C 1
ATOM 1785 O O . ASP A 1 239 ? 22.060 -13.312 -35.768 1.00 94.88 239 ASP A O 1
ATOM 1789 N N . THR A 1 240 ? 24.135 -12.521 -35.464 1.00 94.69 240 THR A N 1
ATOM 1790 C CA . THR A 1 240 ? 23.739 -11.104 -35.427 1.00 94.69 240 THR A CA 1
ATOM 1791 C C . THR A 1 240 ? 23.196 -10.670 -36.787 1.00 94.69 240 THR A C 1
ATOM 1793 O O . THR A 1 240 ? 23.821 -10.925 -37.818 1.00 94.69 240 THR A O 1
ATOM 1796 N N . LEU A 1 241 ? 22.047 -9.991 -36.811 1.00 95.69 241 LEU A N 1
ATOM 1797 C CA . LEU A 1 241 ? 21.465 -9.479 -38.052 1.00 95.69 241 LEU A CA 1
ATOM 1798 C C . LEU A 1 241 ? 22.270 -8.286 -38.571 1.00 95.69 241 LEU A C 1
ATOM 1800 O O . LEU A 1 241 ? 22.656 -7.399 -37.811 1.00 95.69 241 LEU A O 1
ATOM 1804 N N . MET A 1 242 ? 22.448 -8.194 -39.890 1.00 93.81 242 MET A N 1
ATOM 1805 C CA . MET A 1 242 ? 23.163 -7.067 -40.508 1.00 93.81 242 MET A CA 1
ATOM 1806 C C . MET A 1 242 ? 22.492 -5.718 -40.190 1.00 93.81 242 MET A C 1
ATOM 1808 O O . MET A 1 242 ? 23.169 -4.708 -40.004 1.00 93.81 242 MET A O 1
ATOM 1812 N N . SER A 1 243 ? 21.166 -5.709 -40.025 1.00 93.69 243 SER A N 1
ATOM 1813 C CA . SER A 1 243 ? 20.407 -4.529 -39.600 1.00 93.69 243 SER A CA 1
ATOM 1814 C C . SER A 1 243 ? 20.669 -4.098 -38.157 1.00 93.69 243 SER A C 1
ATOM 1816 O O . SER A 1 243 ? 20.541 -2.916 -37.849 1.00 93.69 243 SER A O 1
ATOM 1818 N N . GLU A 1 244 ? 21.048 -5.018 -37.265 1.00 93.50 244 GLU A N 1
ATOM 1819 C CA . GLU A 1 244 ? 21.412 -4.689 -35.877 1.00 93.50 244 GLU A CA 1
ATOM 1820 C C . GLU A 1 244 ? 22.773 -3.986 -35.788 1.00 93.50 244 GLU A C 1
ATOM 1822 O O . GLU A 1 244 ? 23.025 -3.265 -34.823 1.00 93.50 244 GLU A O 1
ATOM 1827 N N . LEU A 1 245 ? 23.613 -4.154 -36.815 1.00 92.69 245 LEU A N 1
ATOM 1828 C CA . LEU A 1 245 ? 24.871 -3.425 -37.004 1.00 92.69 245 LEU A CA 1
ATOM 1829 C C . LEU A 1 245 ? 24.672 -2.089 -37.740 1.00 92.69 245 LEU A C 1
ATOM 1831 O O . LEU A 1 245 ? 25.598 -1.293 -37.834 1.00 92.69 245 LEU A O 1
ATOM 1835 N N . GLY A 1 246 ? 23.460 -1.818 -38.236 1.00 91.25 246 GLY A N 1
ATOM 1836 C CA . GLY A 1 246 ? 23.109 -0.579 -38.934 1.00 91.25 246 GLY A CA 1
ATOM 1837 C C . GLY A 1 246 ? 23.059 -0.680 -40.460 1.00 91.25 246 GLY A C 1
ATOM 1838 O O . GLY A 1 246 ? 22.757 0.324 -41.103 1.00 91.25 246 GLY A O 1
ATOM 1839 N N . ALA A 1 247 ? 23.293 -1.858 -41.048 1.00 92.50 247 ALA A N 1
ATOM 1840 C CA . ALA A 1 247 ? 23.184 -2.037 -42.494 1.00 92.50 247 ALA A CA 1
ATOM 1841 C C . ALA A 1 247 ? 21.712 -2.056 -42.946 1.00 92.50 247 ALA A C 1
ATOM 1843 O O . ALA A 1 247 ? 20.828 -2.582 -42.267 1.00 92.50 247 ALA A O 1
ATOM 1844 N N . LYS A 1 248 ? 21.436 -1.504 -44.124 1.00 93.69 248 LYS A N 1
ATOM 1845 C CA . LYS A 1 248 ? 20.109 -1.480 -44.753 1.00 93.69 248 LYS A CA 1
ATOM 1846 C C . LYS A 1 248 ? 19.987 -2.575 -45.810 1.00 93.69 248 LYS A C 1
ATOM 1848 O O . LYS A 1 248 ? 20.982 -3.034 -46.365 1.00 93.69 248 LYS A O 1
ATOM 1853 N N . GLU A 1 249 ? 18.752 -2.968 -46.117 1.00 93.62 249 GLU A N 1
ATOM 1854 C CA . GLU A 1 249 ? 18.472 -3.879 -47.232 1.00 93.62 249 GLU A CA 1
ATOM 1855 C C . GLU A 1 249 ? 18.955 -3.284 -48.565 1.00 93.62 249 GLU A C 1
ATOM 1857 O O . GLU A 1 249 ? 18.843 -2.077 -48.802 1.00 93.62 249 GLU A O 1
ATOM 1862 N N . GLY A 1 250 ? 19.465 -4.131 -49.457 1.00 91.31 250 GLY A N 1
ATOM 1863 C CA . GLY A 1 250 ? 19.966 -3.705 -50.762 1.00 91.31 250 GLY A CA 1
ATOM 1864 C C . GLY A 1 250 ? 21.060 -4.615 -51.306 1.00 91.31 250 GLY A C 1
ATOM 1865 O O . GLY A 1 250 ? 21.330 -5.675 -50.753 1.00 91.31 250 GLY A O 1
ATOM 1866 N N . VAL A 1 251 ? 21.676 -4.215 -52.416 1.00 89.62 251 VAL A N 1
ATOM 1867 C CA . VAL A 1 251 ? 22.735 -4.991 -53.075 1.00 89.62 251 VAL A CA 1
ATOM 1868 C C . VAL A 1 251 ? 24.075 -4.290 -52.882 1.00 89.62 251 VAL A C 1
ATOM 1870 O O . VAL A 1 251 ? 24.210 -3.115 -53.214 1.00 89.62 251 VAL A O 1
ATOM 1873 N N . ILE A 1 252 ? 25.056 -5.027 -52.372 1.00 90.00 252 ILE A N 1
ATOM 1874 C CA . ILE A 1 252 ? 26.436 -4.591 -52.160 1.00 90.00 252 ILE A CA 1
ATOM 1875 C C . ILE A 1 252 ? 27.294 -5.121 -53.302 1.00 90.00 252 ILE A C 1
ATOM 1877 O O . ILE A 1 252 ? 27.153 -6.282 -53.685 1.00 90.00 252 ILE A O 1
ATOM 1881 N N . THR A 1 253 ? 28.214 -4.297 -53.806 1.00 88.69 253 THR A N 1
ATOM 1882 C CA . THR A 1 253 ? 29.235 -4.737 -54.766 1.00 88.69 253 THR A CA 1
ATOM 1883 C C . THR A 1 253 ? 30.564 -4.975 -54.054 1.00 88.69 253 THR A C 1
ATOM 1885 O O . THR A 1 253 ? 31.029 -4.137 -53.278 1.00 88.69 253 THR A O 1
ATOM 1888 N N . ILE A 1 254 ? 31.171 -6.129 -54.315 1.00 88.75 254 ILE A N 1
ATOM 1889 C CA . ILE A 1 254 ? 32.429 -6.566 -53.710 1.00 88.75 254 ILE A CA 1
ATOM 1890 C C . ILE A 1 254 ? 33.422 -6.852 -54.828 1.00 88.75 254 ILE A C 1
ATOM 1892 O O . ILE A 1 254 ? 33.189 -7.732 -55.652 1.00 88.75 254 ILE A O 1
ATOM 1896 N N . HIS A 1 255 ? 34.527 -6.116 -54.844 1.00 88.81 255 HIS A N 1
ATOM 1897 C CA . HIS A 1 255 ? 35.610 -6.306 -55.797 1.00 88.81 255 HIS A CA 1
ATOM 1898 C C . HIS A 1 255 ? 36.647 -7.273 -55.219 1.00 88.81 255 HIS A C 1
ATOM 1900 O O . HIS A 1 255 ? 37.301 -6.952 -54.225 1.00 88.81 255 HIS A O 1
ATOM 1906 N N . ALA A 1 256 ? 36.805 -8.450 -55.818 1.00 88.62 256 ALA A N 1
ATOM 1907 C CA . ALA A 1 256 ? 37.768 -9.462 -55.387 1.00 88.62 256 ALA A CA 1
ATOM 1908 C C . ALA A 1 256 ? 38.205 -10.337 -56.568 1.00 88.62 256 ALA A C 1
ATOM 1910 O O . ALA A 1 256 ? 37.441 -10.533 -57.510 1.00 88.62 256 ALA A O 1
ATOM 1911 N N . ASN A 1 257 ? 39.408 -10.917 -56.519 1.00 86.12 257 ASN A N 1
ATOM 1912 C CA . ASN A 1 257 ? 39.890 -11.842 -57.560 1.00 86.12 257 ASN A CA 1
ATOM 1913 C C . ASN A 1 257 ? 39.765 -11.279 -59.002 1.00 86.12 257 ASN A C 1
ATOM 1915 O O . ASN A 1 257 ? 39.370 -12.002 -59.917 1.00 86.12 257 ASN A O 1
ATOM 1919 N N . ASP A 1 258 ? 40.052 -9.983 -59.192 1.00 86.06 258 ASP A N 1
ATOM 1920 C CA . ASP A 1 258 ? 39.907 -9.238 -60.458 1.00 86.06 258 ASP A CA 1
ATOM 1921 C C . ASP A 1 258 ? 38.472 -9.193 -61.047 1.00 86.06 258 ASP A C 1
ATOM 1923 O O . ASP A 1 258 ? 38.294 -8.939 -62.243 1.00 86.06 258 ASP A O 1
ATOM 1927 N N . ALA A 1 259 ? 37.436 -9.420 -60.230 1.00 88.75 259 ALA A N 1
ATOM 1928 C CA . ALA A 1 259 ? 36.027 -9.403 -60.630 1.00 88.75 259 ALA A CA 1
ATOM 1929 C C . ALA A 1 259 ? 35.122 -8.712 -59.591 1.00 88.75 259 ALA A C 1
ATOM 1931 O O . ALA A 1 259 ? 35.497 -8.541 -58.431 1.00 88.75 259 ALA A O 1
ATOM 1932 N N . ASP A 1 260 ? 33.909 -8.348 -60.016 1.00 89.62 260 ASP A N 1
ATOM 1933 C CA . ASP A 1 260 ? 32.876 -7.778 -59.148 1.00 89.62 260 ASP A CA 1
ATOM 1934 C C . ASP A 1 260 ? 31.800 -8.824 -58.829 1.00 89.62 260 ASP A C 1
ATOM 1936 O O . ASP A 1 260 ? 31.235 -9.453 -59.730 1.00 89.62 260 ASP A O 1
ATOM 1940 N N . TYR A 1 261 ? 31.482 -8.966 -57.545 1.00 88.25 261 TYR A N 1
ATOM 1941 C CA . TYR A 1 261 ? 30.425 -9.828 -57.022 1.00 88.25 261 TYR A CA 1
ATOM 1942 C C . TYR A 1 261 ? 29.325 -8.992 -56.379 1.00 88.25 261 TYR A C 1
ATOM 1944 O O . TYR A 1 261 ? 29.581 -7.905 -55.862 1.00 88.25 261 TYR A O 1
ATOM 1952 N N . GLN A 1 262 ? 28.097 -9.507 -56.393 1.00 88.62 262 GLN A N 1
ATOM 1953 C CA . GLN A 1 262 ? 26.949 -8.850 -55.776 1.00 88.62 262 GLN A CA 1
ATOM 1954 C C . GLN A 1 262 ? 26.409 -9.693 -54.629 1.00 88.62 262 GLN A C 1
ATOM 1956 O O . GLN A 1 262 ? 26.072 -10.857 -54.830 1.00 88.62 262 GLN A O 1
ATOM 1961 N N . VAL A 1 263 ? 26.279 -9.078 -53.457 1.00 89.56 263 VAL A N 1
ATOM 1962 C CA . VAL A 1 263 ? 25.683 -9.684 -52.261 1.00 89.56 263 VAL A CA 1
ATOM 1963 C C . VAL A 1 263 ? 24.404 -8.932 -51.927 1.00 89.56 263 VAL A C 1
ATOM 1965 O O . VAL A 1 263 ? 24.400 -7.704 -51.887 1.00 89.56 263 VAL A O 1
ATOM 1968 N N . THR A 1 264 ? 23.302 -9.646 -51.703 1.00 90.75 264 THR A N 1
ATOM 1969 C CA . THR A 1 264 ? 22.010 -9.024 -51.369 1.00 90.75 264 THR A CA 1
ATOM 1970 C C . THR A 1 264 ? 21.744 -9.106 -49.870 1.00 90.75 264 THR A C 1
ATOM 1972 O O . THR A 1 264 ? 21.631 -10.197 -49.315 1.00 90.75 264 THR A O 1
ATOM 1975 N N . LEU A 1 265 ? 21.583 -7.952 -49.224 1.00 92.88 265 LEU A N 1
ATOM 1976 C CA . LEU A 1 265 ? 21.098 -7.836 -47.856 1.00 92.88 265 LEU A CA 1
ATOM 1977 C C . LEU A 1 265 ? 19.576 -7.741 -47.825 1.00 92.88 265 LEU A C 1
ATOM 1979 O O . LEU A 1 265 ? 18.961 -6.926 -48.515 1.00 92.88 265 LEU A O 1
ATOM 1983 N N . THR A 1 266 ? 18.986 -8.546 -46.955 1.00 94.62 266 THR A N 1
ATOM 1984 C CA . THR A 1 266 ? 17.565 -8.543 -46.608 1.00 94.62 266 THR A CA 1
ATOM 1985 C C . THR A 1 266 ? 17.425 -8.347 -45.098 1.00 94.62 266 THR A C 1
ATOM 1987 O O . THR A 1 266 ? 18.399 -8.478 -44.358 1.00 94.62 266 THR A O 1
ATOM 1990 N N . SER A 1 267 ? 16.212 -8.090 -44.617 1.00 93.94 267 SER A N 1
ATOM 1991 C CA . SER A 1 267 ? 15.884 -7.935 -43.190 1.00 93.94 267 SER A CA 1
ATOM 1992 C C . SER A 1 267 ? 16.203 -9.154 -42.331 1.00 93.94 267 SER A C 1
ATOM 1994 O O . SER A 1 267 ? 16.251 -9.036 -41.111 1.00 93.94 267 SER A O 1
ATOM 1996 N N . THR A 1 268 ? 16.423 -10.317 -42.942 1.00 95.88 268 THR A N 1
ATOM 1997 C CA . THR A 1 268 ? 16.786 -11.551 -42.237 1.00 95.88 268 THR A CA 1
ATOM 1998 C C . THR A 1 268 ? 18.240 -11.957 -42.441 1.00 95.88 268 THR A C 1
ATOM 2000 O O . THR A 1 268 ? 18.640 -12.989 -41.916 1.00 95.88 268 THR A O 1
ATOM 2003 N N . THR A 1 269 ? 19.025 -11.204 -43.217 1.00 96.19 269 THR A N 1
ATOM 2004 C CA . THR A 1 269 ? 20.428 -11.548 -43.472 1.00 96.19 269 THR A CA 1
ATOM 2005 C C . THR A 1 269 ? 21.248 -11.365 -42.197 1.00 96.19 269 THR A C 1
ATOM 2007 O O . THR A 1 269 ? 21.316 -10.265 -41.642 1.00 96.19 269 THR A O 1
ATOM 2010 N N . THR A 1 270 ? 21.891 -12.440 -41.747 1.00 97.19 270 THR A N 1
ATOM 2011 C CA . THR A 1 270 ? 22.830 -12.422 -40.618 1.00 97.19 270 THR A CA 1
ATOM 2012 C C . THR A 1 270 ? 24.263 -12.144 -41.074 1.00 97.19 270 THR A C 1
ATOM 2014 O O . THR A 1 270 ? 24.602 -12.283 -42.253 1.00 97.19 270 THR A O 1
ATOM 2017 N N . LEU A 1 271 ? 25.139 -11.781 -40.134 1.00 95.62 271 LEU A N 1
ATOM 2018 C CA . LEU A 1 271 ? 26.576 -11.659 -40.374 1.00 95.62 271 LEU A CA 1
ATOM 2019 C C . LEU A 1 271 ? 27.180 -12.998 -40.827 1.00 95.62 271 LEU A C 1
ATOM 2021 O O . LEU A 1 271 ? 28.064 -13.022 -41.680 1.00 95.62 271 LEU A O 1
ATOM 2025 N N . GLY A 1 272 ? 26.668 -14.120 -40.318 1.00 96.56 272 GLY A N 1
ATOM 2026 C CA . GLY A 1 272 ? 27.023 -15.466 -40.757 1.00 96.56 272 GLY A CA 1
ATOM 2027 C C . GLY A 1 272 ? 26.645 -15.738 -42.211 1.00 96.56 272 GLY A C 1
ATOM 2028 O O . GLY A 1 272 ? 27.474 -16.262 -42.956 1.00 96.56 272 GLY A O 1
ATOM 2029 N N . ASP A 1 273 ? 25.442 -15.337 -42.633 1.00 97.06 273 ASP A N 1
ATOM 2030 C CA . ASP A 1 273 ? 24.996 -15.466 -44.028 1.00 97.06 273 ASP A CA 1
ATOM 2031 C C . ASP A 1 273 ? 25.868 -14.624 -44.965 1.00 97.06 273 ASP A C 1
ATOM 2033 O O . ASP A 1 273 ? 26.305 -15.105 -46.009 1.00 97.06 273 ASP A O 1
ATOM 2037 N N . PHE A 1 274 ? 26.185 -13.391 -44.558 1.00 94.81 274 PHE A N 1
ATOM 2038 C CA . PHE A 1 274 ? 27.081 -12.501 -45.297 1.00 94.81 274 PHE A CA 1
ATOM 2039 C C . PHE A 1 274 ? 28.482 -13.114 -45.468 1.00 94.81 274 PHE A C 1
ATOM 2041 O O . PHE A 1 274 ? 29.017 -13.173 -46.577 1.00 94.81 274 PHE A O 1
ATOM 2048 N N . ILE A 1 275 ? 29.055 -13.648 -44.383 1.00 95.19 275 ILE A N 1
ATOM 2049 C CA . ILE A 1 275 ? 30.345 -14.357 -44.387 1.00 95.19 275 ILE A CA 1
ATOM 2050 C C . ILE A 1 275 ? 30.298 -15.597 -45.293 1.00 95.19 275 ILE A C 1
ATOM 2052 O O . ILE A 1 275 ? 31.264 -15.880 -46.004 1.00 95.19 275 ILE A O 1
ATOM 2056 N N . ALA A 1 276 ? 29.207 -16.364 -45.259 1.00 95.94 276 ALA A N 1
ATOM 2057 C CA . ALA A 1 276 ? 29.048 -17.554 -46.089 1.00 95.94 276 ALA A CA 1
ATOM 2058 C C . ALA A 1 276 ? 28.966 -17.205 -47.584 1.00 95.94 276 ALA A C 1
ATOM 2060 O O . ALA A 1 276 ? 29.566 -17.908 -48.400 1.00 95.94 276 ALA A O 1
ATOM 2061 N N . ASP A 1 277 ? 28.285 -16.112 -47.935 1.00 93.81 277 ASP A N 1
ATOM 2062 C CA . ASP A 1 277 ? 28.162 -15.644 -49.318 1.00 93.81 277 ASP A CA 1
ATOM 2063 C C . ASP A 1 277 ? 29.522 -15.200 -49.886 1.00 93.81 277 ASP A C 1
ATOM 2065 O O . ASP A 1 277 ? 29.941 -15.665 -50.949 1.00 93.81 277 ASP A O 1
ATOM 2069 N N . LEU A 1 278 ? 30.292 -14.420 -49.117 1.00 92.25 278 LEU A N 1
ATOM 2070 C CA . LEU A 1 278 ? 31.687 -14.067 -49.427 1.00 92.25 278 LEU A CA 1
ATOM 2071 C C . LEU A 1 278 ? 32.558 -15.314 -49.668 1.00 92.25 278 LEU A C 1
ATOM 2073 O O . LEU A 1 278 ? 33.241 -15.422 -50.689 1.00 92.25 278 LEU A O 1
ATOM 2077 N N . LYS A 1 279 ? 32.488 -16.303 -48.767 1.00 93.38 279 LYS A N 1
ATOM 2078 C CA . LYS A 1 279 ? 33.237 -17.565 -48.905 1.00 93.38 279 LYS A CA 1
ATOM 2079 C C . LYS A 1 279 ? 32.836 -18.364 -50.140 1.00 93.38 279 LYS A C 1
ATOM 2081 O O . LYS A 1 279 ? 33.690 -19.024 -50.729 1.00 93.38 279 LYS A O 1
ATOM 2086 N N . SER A 1 280 ? 31.568 -18.311 -50.548 1.00 92.56 280 SER A N 1
ATOM 2087 C CA . SER A 1 280 ? 31.096 -18.986 -51.764 1.00 92.56 280 SER A CA 1
ATOM 2088 C C . SER A 1 280 ? 31.721 -18.416 -53.048 1.00 92.56 280 SER A C 1
ATOM 2090 O O . SER A 1 280 ? 31.824 -19.127 -54.048 1.00 92.56 280 SER A O 1
ATOM 2092 N N . HIS A 1 281 ? 32.222 -17.178 -52.984 1.00 89.44 281 HIS A N 1
ATOM 2093 C CA . HIS A 1 281 ? 32.967 -16.492 -54.040 1.00 89.44 281 HIS A CA 1
ATOM 2094 C C . HIS A 1 281 ? 34.496 -16.578 -53.861 1.00 89.44 281 HIS A C 1
ATOM 2096 O O . HIS A 1 281 ? 35.242 -15.831 -54.495 1.00 89.44 281 HIS A O 1
ATOM 2102 N N . ASN A 1 282 ? 34.975 -17.505 -53.021 1.00 89.19 282 ASN A N 1
ATOM 2103 C CA . ASN A 1 282 ? 36.389 -17.703 -52.686 1.00 89.19 282 ASN A CA 1
ATOM 2104 C C . ASN A 1 282 ? 37.061 -16.450 -52.094 1.00 89.19 282 ASN A C 1
ATOM 2106 O O . ASN A 1 282 ? 38.232 -16.189 -52.372 1.00 89.19 282 ASN A O 1
ATOM 2110 N N . ILE A 1 283 ? 36.320 -15.670 -51.306 1.00 90.56 283 ILE A N 1
ATOM 2111 C CA . ILE A 1 283 ? 36.864 -14.552 -50.534 1.00 90.56 283 ILE A CA 1
ATOM 2112 C C . ILE A 1 283 ? 37.151 -15.044 -49.116 1.00 90.56 283 ILE A C 1
ATOM 2114 O O . ILE A 1 283 ? 36.265 -15.583 -48.442 1.00 90.56 283 ILE A O 1
ATOM 2118 N N . ASP A 1 284 ? 38.389 -14.859 -48.661 1.00 91.31 284 ASP A N 1
ATOM 2119 C CA . ASP A 1 284 ? 38.791 -15.232 -47.311 1.00 91.31 284 ASP A CA 1
ATOM 2120 C C . ASP A 1 284 ? 38.246 -14.212 -46.308 1.00 91.31 284 ASP A C 1
ATOM 2122 O O . ASP A 1 284 ? 38.611 -13.037 -46.312 1.00 91.31 284 ASP A O 1
ATOM 2126 N N . VAL A 1 285 ? 37.343 -14.674 -45.441 1.00 94.25 285 VAL A N 1
ATOM 2127 C CA . VAL A 1 285 ? 36.715 -13.853 -44.403 1.00 94.25 285 VAL A CA 1
ATOM 2128 C C . VAL A 1 285 ? 36.608 -14.602 -43.074 1.00 94.25 285 VAL A C 1
ATOM 2130 O O . VAL A 1 285 ? 36.206 -15.775 -43.011 1.00 94.25 285 VAL A O 1
ATOM 2133 N N . THR A 1 286 ? 36.952 -13.914 -41.988 1.00 93.62 286 THR A N 1
ATOM 2134 C CA . THR A 1 286 ? 36.908 -14.438 -40.617 1.00 93.62 286 THR A CA 1
ATOM 2135 C C . THR A 1 286 ? 36.238 -13.454 -39.671 1.00 93.62 286 THR A C 1
ATOM 2137 O O . THR A 1 286 ? 36.471 -12.257 -39.783 1.00 93.62 286 THR A O 1
ATOM 2140 N N . LEU A 1 287 ? 35.470 -13.972 -38.712 1.00 95.56 287 LEU A N 1
ATOM 2141 C CA . LEU A 1 287 ? 34.940 -13.230 -37.570 1.00 95.56 287 LEU A CA 1
ATOM 2142 C C . LEU A 1 287 ? 35.522 -13.847 -36.299 1.00 95.56 287 LEU A C 1
ATOM 2144 O O . LEU A 1 287 ? 35.404 -15.061 -36.106 1.00 95.56 287 LEU A O 1
ATOM 2148 N N . ASP A 1 288 ? 36.169 -13.042 -35.464 1.00 93.81 288 ASP A N 1
ATOM 2149 C CA . ASP A 1 288 ? 36.702 -13.514 -34.188 1.00 93.81 288 ASP A CA 1
ATOM 2150 C C . ASP A 1 288 ? 35.690 -13.401 -33.034 1.00 93.81 288 ASP A C 1
ATOM 2152 O O . ASP A 1 288 ? 34.585 -12.878 -33.176 1.00 93.81 288 ASP A O 1
ATOM 2156 N N . SER A 1 289 ? 36.058 -13.918 -31.858 1.00 88.69 289 SER A N 1
ATOM 2157 C CA . SER A 1 289 ? 35.190 -13.909 -30.671 1.00 88.69 289 SER A CA 1
ATOM 2158 C C . SER A 1 289 ? 34.960 -12.521 -30.066 1.00 88.69 289 SER A C 1
ATOM 2160 O O . SER A 1 289 ? 34.123 -12.387 -29.176 1.00 88.69 289 SER A O 1
ATOM 2162 N N . THR A 1 290 ? 35.733 -11.518 -30.484 1.00 88.56 290 THR A N 1
ATOM 2163 C CA . THR A 1 290 ? 35.588 -10.120 -30.060 1.00 88.56 290 THR A CA 1
ATOM 2164 C C . THR A 1 290 ? 34.732 -9.299 -31.022 1.00 88.56 290 THR A C 1
ATOM 2166 O O . THR A 1 290 ? 34.406 -8.161 -30.702 1.00 88.56 290 THR A O 1
ATOM 2169 N N . GLY A 1 291 ? 34.291 -9.888 -32.138 1.00 90.38 291 GLY A N 1
ATOM 2170 C CA . GLY A 1 291 ? 33.455 -9.219 -33.130 1.00 90.38 291 GLY A CA 1
ATOM 2171 C C . GLY A 1 291 ? 34.256 -8.512 -34.222 1.00 90.38 291 GLY A C 1
ATOM 2172 O O . GLY A 1 291 ? 33.701 -7.659 -34.904 1.00 90.38 291 GLY A O 1
ATOM 2173 N N . ILE A 1 292 ? 35.537 -8.838 -34.413 1.00 94.44 292 ILE A N 1
ATOM 2174 C CA . ILE A 1 292 ? 36.340 -8.270 -35.501 1.00 94.44 292 ILE A CA 1
ATOM 2175 C C . ILE A 1 292 ? 36.176 -9.138 -36.751 1.00 94.44 292 ILE A C 1
ATOM 2177 O O . ILE A 1 292 ? 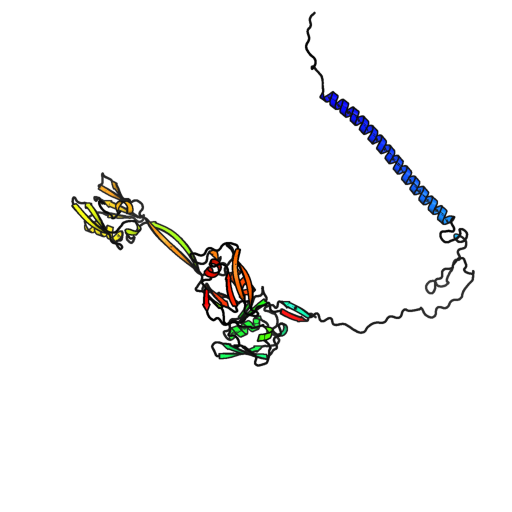36.506 -10.328 -36.757 1.00 94.44 292 ILE A O 1
ATOM 2181 N N . LEU A 1 293 ? 35.656 -8.524 -37.811 1.00 94.94 293 LEU A N 1
ATOM 2182 C CA . LEU A 1 293 ? 35.530 -9.070 -39.151 1.00 94.94 293 LEU A CA 1
ATOM 2183 C C . LEU A 1 293 ? 36.763 -8.685 -39.975 1.00 94.94 293 LEU A C 1
ATOM 2185 O O . LEU A 1 293 ? 37.041 -7.506 -40.173 1.00 94.94 293 LEU A O 1
ATOM 2189 N N . THR A 1 294 ? 37.458 -9.679 -40.514 1.00 93.94 294 THR A N 1
ATOM 2190 C CA . THR A 1 294 ? 38.592 -9.493 -41.427 1.00 93.94 294 THR A CA 1
ATOM 2191 C C . THR A 1 294 ? 38.250 -10.106 -42.770 1.00 93.94 294 THR A C 1
ATOM 2193 O O . THR A 1 294 ? 37.890 -11.281 -42.827 1.00 93.94 294 THR A O 1
ATOM 2196 N N . ILE A 1 295 ? 38.376 -9.322 -43.835 1.00 92.62 295 ILE A N 1
ATOM 2197 C CA . ILE A 1 295 ? 38.136 -9.699 -45.227 1.00 92.62 295 ILE A CA 1
ATOM 2198 C C . ILE A 1 295 ? 39.450 -9.502 -45.987 1.00 92.62 295 ILE A C 1
ATOM 2200 O O . ILE A 1 295 ? 39.946 -8.382 -46.073 1.00 92.62 295 ILE A O 1
ATOM 2204 N N . THR A 1 296 ? 40.028 -10.567 -46.532 1.00 90.19 296 THR A N 1
ATOM 2205 C CA . THR A 1 296 ? 41.334 -10.541 -47.208 1.00 90.19 296 THR A CA 1
ATOM 2206 C C . THR A 1 296 ? 41.177 -10.579 -48.724 1.00 90.19 296 THR A C 1
ATOM 2208 O O . THR A 1 296 ? 40.308 -11.272 -49.251 1.00 90.19 296 THR A O 1
ATOM 2211 N N . ASP A 1 297 ? 42.034 -9.827 -49.419 1.00 84.62 297 ASP A N 1
ATOM 2212 C CA . ASP A 1 297 ? 42.105 -9.732 -50.883 1.00 84.62 297 ASP A CA 1
ATOM 2213 C C . ASP A 1 297 ? 40.780 -9.352 -51.571 1.00 84.62 297 ASP A C 1
ATOM 2215 O O . ASP A 1 297 ? 40.554 -9.634 -52.752 1.00 84.62 297 ASP A O 1
ATOM 2219 N N . ALA A 1 298 ? 39.912 -8.649 -50.845 1.00 87.06 298 ALA A N 1
ATOM 2220 C CA . ALA A 1 298 ? 38.638 -8.161 -51.338 1.00 87.06 298 ALA A CA 1
ATOM 2221 C C . ALA A 1 298 ? 38.343 -6.765 -50.796 1.00 87.06 298 ALA A C 1
ATOM 2223 O O . ALA A 1 298 ? 38.715 -6.400 -49.680 1.00 87.06 298 ALA A O 1
ATOM 2224 N N . LYS A 1 299 ? 37.635 -5.985 -51.607 1.00 86.62 299 LYS A N 1
ATOM 2225 C CA . LYS A 1 299 ? 37.208 -4.635 -51.278 1.00 86.62 299 LYS A CA 1
ATOM 2226 C C . LYS A 1 299 ? 35.706 -4.519 -51.459 1.00 86.62 299 LYS A C 1
ATOM 2228 O O . LYS A 1 299 ? 35.195 -4.571 -52.575 1.00 86.62 299 LYS A O 1
ATOM 2233 N N . ILE A 1 300 ? 35.008 -4.282 -50.362 1.00 87.38 300 ILE A N 1
ATOM 2234 C CA . ILE A 1 300 ? 33.622 -3.839 -50.389 1.00 87.38 300 ILE A CA 1
ATOM 2235 C C . ILE A 1 300 ? 33.624 -2.376 -50.827 1.00 87.38 300 ILE A C 1
ATOM 2237 O O . ILE A 1 300 ? 34.215 -1.509 -50.179 1.00 87.38 300 ILE A O 1
ATOM 2241 N N . THR A 1 301 ? 32.992 -2.108 -51.963 1.00 73.00 301 THR A N 1
ATOM 2242 C CA . THR A 1 301 ? 32.762 -0.757 -52.469 1.00 73.00 301 THR A CA 1
ATOM 2243 C C . THR A 1 301 ? 31.276 -0.484 -52.342 1.00 73.00 301 THR A C 1
ATOM 2245 O O . THR A 1 301 ? 30.484 -0.934 -53.169 1.00 73.00 301 THR A O 1
ATOM 2248 N N . ASP A 1 302 ? 30.883 0.215 -51.279 1.00 65.31 302 ASP A N 1
ATOM 2249 C CA . ASP A 1 302 ? 29.496 0.649 -51.127 1.00 65.31 302 ASP A CA 1
ATOM 2250 C C . ASP A 1 302 ? 29.243 1.870 -52.019 1.00 65.31 302 ASP A C 1
ATOM 2252 O O . ASP A 1 302 ? 29.311 3.017 -51.586 1.00 65.31 302 ASP A O 1
ATOM 2256 N N . GLU A 1 303 ? 29.001 1.620 -53.306 1.00 59.59 303 GLU A N 1
ATOM 2257 C CA . GLU A 1 303 ? 28.423 2.617 -54.218 1.00 59.59 303 GLU A CA 1
ATOM 2258 C C . GLU A 1 303 ? 26.881 2.712 -54.061 1.00 59.59 303 GLU A C 1
ATOM 2260 O O . GLU A 1 303 ? 26.205 3.284 -54.919 1.00 59.59 303 GLU A O 1
ATOM 2265 N N . GLY A 1 304 ? 26.302 2.136 -52.993 1.00 60.44 304 GLY A N 1
ATOM 2266 C CA . GLY A 1 304 ? 24.865 1.915 -52.807 1.00 60.44 304 GLY A CA 1
ATOM 2267 C C . GLY A 1 304 ? 24.234 2.604 -51.586 1.00 60.44 304 GLY A C 1
ATOM 2268 O O . GLY A 1 304 ? 24.772 3.541 -51.008 1.00 60.44 304 GLY A O 1
ATOM 2269 N N . THR A 1 305 ? 23.013 2.169 -51.236 1.00 73.44 305 THR A N 1
ATOM 2270 C CA . THR A 1 305 ? 22.175 2.707 -50.136 1.00 73.44 305 THR A CA 1
ATOM 2271 C C . THR A 1 305 ? 22.156 1.808 -48.893 1.00 73.44 305 THR A C 1
ATOM 2273 O O . THR A 1 305 ? 21.267 1.947 -48.049 1.00 73.44 305 THR A O 1
ATOM 227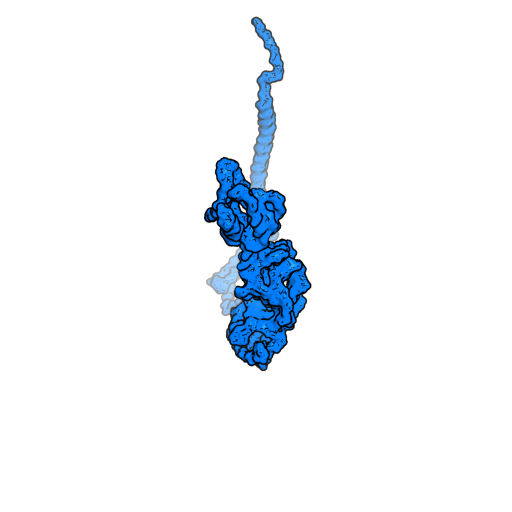6 N N . THR A 1 306 ? 23.058 0.825 -48.832 1.00 86.06 306 THR A N 1
ATOM 2277 C CA . THR A 1 306 ? 23.091 -0.220 -47.795 1.00 86.06 306 THR A CA 1
ATOM 2278 C C . THR A 1 306 ? 23.780 0.226 -46.507 1.00 86.06 306 THR A C 1
ATOM 2280 O O . THR A 1 306 ? 23.629 -0.453 -45.497 1.00 86.06 306 THR A O 1
ATOM 2283 N N . ASP A 1 307 ? 24.513 1.343 -46.527 1.00 88.75 307 ASP A N 1
ATOM 2284 C CA . ASP A 1 307 ? 25.323 1.864 -45.412 1.00 88.75 307 ASP A CA 1
ATOM 2285 C C . ASP A 1 307 ? 26.272 0.801 -44.818 1.00 88.75 307 ASP A C 1
ATOM 2287 O O . ASP A 1 307 ? 26.572 0.799 -43.624 1.00 88.75 307 ASP A O 1
ATOM 2291 N N . ILE A 1 308 ? 26.743 -0.144 -45.642 1.00 89.75 308 ILE A N 1
ATOM 2292 C CA . ILE A 1 308 ? 27.451 -1.331 -45.147 1.00 89.75 308 ILE A CA 1
ATOM 2293 C C . ILE A 1 308 ? 28.850 -0.985 -44.634 1.00 89.75 308 ILE A C 1
ATOM 2295 O O . ILE A 1 308 ? 29.320 -1.585 -43.669 1.00 89.75 308 ILE A O 1
ATOM 2299 N N . LEU A 1 309 ? 29.508 -0.000 -45.254 1.00 86.88 309 LEU A N 1
ATOM 2300 C CA . LEU A 1 309 ? 30.826 0.460 -44.814 1.00 86.88 309 LEU A CA 1
ATOM 2301 C C . LEU A 1 309 ? 30.761 1.108 -43.432 1.00 86.88 309 LEU A C 1
ATOM 2303 O O . LEU A 1 309 ? 31.652 0.870 -42.621 1.00 86.88 309 LEU A O 1
ATOM 2307 N N . ASP A 1 310 ? 29.695 1.860 -43.153 1.00 86.94 310 ASP A N 1
ATOM 2308 C CA . ASP A 1 310 ? 29.476 2.491 -41.852 1.00 86.94 310 ASP A CA 1
ATOM 2309 C C . ASP A 1 310 ? 29.042 1.457 -40.803 1.00 86.94 310 ASP A C 1
ATOM 2311 O O . ASP A 1 310 ? 29.545 1.471 -39.682 1.00 86.94 310 ASP A O 1
ATOM 2315 N N . ALA A 1 311 ? 28.159 0.523 -41.175 1.00 90.19 311 ALA A N 1
ATOM 2316 C CA . ALA A 1 311 ? 27.678 -0.539 -40.291 1.00 90.19 311 ALA A CA 1
ATOM 2317 C C . ALA A 1 311 ? 28.792 -1.496 -39.839 1.00 90.19 311 ALA A C 1
ATOM 2319 O O . ALA A 1 311 ? 28.808 -1.947 -38.694 1.00 90.19 311 ALA A O 1
ATOM 2320 N N . LEU A 1 312 ? 29.728 -1.812 -40.740 1.00 90.75 312 LEU A N 1
ATOM 2321 C CA . LEU A 1 312 ? 30.865 -2.680 -40.439 1.00 90.75 312 LEU A CA 1
ATOM 2322 C C . LEU A 1 312 ? 32.129 -1.908 -40.031 1.00 90.75 312 LEU A C 1
ATOM 2324 O O . LEU A 1 312 ? 33.076 -2.527 -39.559 1.00 90.75 312 LEU A O 1
ATOM 2328 N N . GLY A 1 313 ? 32.184 -0.586 -40.218 1.00 88.06 313 GLY A N 1
ATOM 2329 C CA . GLY A 1 313 ? 33.349 0.239 -39.876 1.00 88.06 313 GLY A CA 1
ATOM 2330 C C . GLY A 1 313 ? 34.658 -0.290 -40.472 1.00 88.06 313 GLY A C 1
ATOM 2331 O O . GLY A 1 313 ? 35.635 -0.452 -39.744 1.00 88.06 313 GLY A O 1
ATOM 2332 N N . LEU A 1 314 ? 34.646 -0.651 -41.759 1.00 88.38 314 LEU A N 1
ATOM 2333 C CA . LEU A 1 314 ? 35.766 -1.332 -42.416 1.00 88.38 314 LEU A CA 1
ATOM 2334 C C . LEU A 1 314 ? 36.903 -0.367 -42.772 1.00 88.38 314 LEU A C 1
ATOM 2336 O O . LEU A 1 314 ? 36.734 0.516 -43.614 1.00 88.38 314 LEU A O 1
ATOM 2340 N N . ASP A 1 315 ? 38.091 -0.625 -42.230 1.00 85.38 315 ASP A N 1
ATOM 2341 C CA . ASP A 1 315 ? 39.339 0.041 -42.598 1.00 85.38 315 ASP A CA 1
ATOM 2342 C C . ASP A 1 315 ? 40.130 -0.798 -43.609 1.00 85.38 315 ASP A C 1
ATOM 2344 O O . ASP A 1 315 ? 40.349 -1.993 -43.415 1.00 85.38 315 ASP A O 1
ATOM 2348 N N . LEU A 1 316 ? 40.577 -0.166 -44.699 1.00 83.06 316 LEU A N 1
ATOM 2349 C CA . LEU A 1 316 ? 41.344 -0.813 -45.767 1.00 83.06 316 LEU A CA 1
ATOM 2350 C C . LEU A 1 316 ? 42.855 -0.660 -45.548 1.00 83.06 316 LEU A C 1
ATOM 2352 O O . LEU A 1 316 ? 43.384 0.453 -45.599 1.00 83.06 316 LEU A O 1
ATOM 2356 N N . ASP A 1 317 ? 43.570 -1.778 -45.456 1.00 83.31 317 ASP A N 1
ATOM 2357 C CA . ASP A 1 317 ? 45.017 -1.813 -45.655 1.00 83.31 317 ASP A CA 1
ATOM 2358 C C . ASP A 1 317 ? 45.341 -1.956 -47.150 1.00 83.31 317 ASP A C 1
ATOM 2360 O O . ASP A 1 317 ? 45.217 -3.020 -47.760 1.00 83.31 317 ASP A O 1
ATOM 2364 N N . ILE A 1 318 ? 45.792 -0.852 -47.746 1.00 75.19 318 ILE A N 1
ATOM 2365 C CA . ILE A 1 318 ? 46.107 -0.747 -49.177 1.00 75.19 318 ILE A CA 1
ATOM 2366 C C . ILE A 1 318 ? 47.290 -1.616 -49.624 1.00 75.19 318 ILE A C 1
ATOM 2368 O O . ILE A 1 318 ? 47.447 -1.838 -50.823 1.00 75.19 318 ILE A O 1
ATOM 2372 N N . TYR A 1 319 ? 48.143 -2.078 -48.704 1.00 76.50 319 TYR A N 1
ATOM 2373 C CA . TYR A 1 319 ? 49.313 -2.892 -49.048 1.00 76.50 319 TYR A CA 1
ATOM 2374 C C . TYR A 1 319 ? 49.005 -4.389 -49.063 1.00 76.50 319 TYR A C 1
ATOM 2376 O O . TYR A 1 319 ? 49.656 -5.130 -49.798 1.00 76.50 319 TYR A O 1
ATOM 2384 N N . SER A 1 320 ? 48.029 -4.821 -48.262 1.00 77.19 320 SER A N 1
ATOM 2385 C CA . SER A 1 320 ? 47.598 -6.218 -48.131 1.00 77.19 320 SER A CA 1
ATOM 2386 C C . SER A 1 320 ? 46.209 -6.485 -48.718 1.00 77.19 320 SER A C 1
ATOM 2388 O O . SER A 1 320 ? 45.696 -7.590 -48.571 1.00 77.19 320 SER A O 1
ATOM 2390 N N . ASN A 1 321 ? 45.588 -5.472 -49.339 1.00 81.12 321 ASN A N 1
ATOM 2391 C CA . ASN A 1 321 ? 44.228 -5.511 -49.884 1.00 81.12 321 ASN A CA 1
ATOM 2392 C C . ASN A 1 321 ? 43.210 -6.145 -48.912 1.00 81.12 321 ASN A C 1
ATOM 2394 O O . ASN A 1 321 ? 42.318 -6.886 -49.316 1.00 81.12 321 ASN A O 1
ATOM 2398 N N . THR A 1 322 ? 43.387 -5.885 -47.615 1.00 85.75 322 THR A N 1
ATOM 2399 C CA . THR A 1 322 ? 42.600 -6.475 -46.527 1.00 85.75 322 THR A CA 1
ATOM 2400 C C . THR A 1 322 ? 41.758 -5.391 -45.866 1.00 85.75 322 THR A C 1
ATOM 2402 O O . THR A 1 322 ? 42.262 -4.307 -45.574 1.00 85.75 322 THR A O 1
ATOM 2405 N N . GLN A 1 323 ? 40.481 -5.680 -45.624 1.00 89.12 323 GLN A N 1
ATOM 2406 C CA . GLN A 1 323 ? 39.571 -4.836 -44.857 1.00 89.12 323 GLN A CA 1
ATOM 2407 C C . GLN A 1 323 ? 39.310 -5.446 -43.484 1.00 89.12 323 GLN A C 1
ATOM 2409 O O . GLN A 1 323 ? 38.989 -6.628 -43.380 1.00 89.12 323 GLN A O 1
ATOM 2414 N N . VAL A 1 324 ? 39.431 -4.639 -42.436 1.00 90.50 324 VAL A N 1
ATOM 2415 C CA . VAL A 1 324 ? 39.197 -5.067 -41.052 1.00 90.50 324 VAL A CA 1
ATOM 2416 C C . VAL A 1 324 ? 38.164 -4.143 -40.423 1.00 90.50 324 VAL A C 1
ATOM 2418 O O . VAL A 1 324 ? 38.261 -2.929 -40.578 1.00 90.50 324 VAL A O 1
ATOM 2421 N N . SER A 1 325 ? 37.165 -4.697 -39.742 1.00 92.44 325 SER A N 1
ATOM 2422 C CA . SER A 1 325 ? 36.203 -3.906 -38.973 1.00 92.44 325 SER A CA 1
ATOM 2423 C C . SER A 1 325 ? 36.802 -3.407 -37.657 1.00 92.44 325 SER A C 1
ATOM 2425 O O . SER A 1 325 ? 37.787 -3.947 -37.152 1.00 92.44 325 SER A O 1
ATOM 2427 N N . GLY A 1 326 ? 36.132 -2.445 -37.025 1.00 85.12 326 GLY A N 1
ATOM 2428 C CA . GLY A 1 326 ? 36.250 -2.265 -35.575 1.00 85.12 326 GLY A CA 1
ATOM 2429 C C . GLY A 1 326 ? 35.627 -3.426 -34.783 1.00 85.12 326 GLY A C 1
ATOM 2430 O O . GLY A 1 326 ? 35.212 -4.440 -35.352 1.00 85.12 326 GLY A O 1
ATOM 2431 N N . ASP A 1 327 ? 35.511 -3.251 -33.464 1.00 88.00 327 ASP A N 1
ATOM 2432 C CA . ASP A 1 327 ? 34.779 -4.173 -32.587 1.00 88.00 327 ASP A CA 1
ATOM 2433 C C . ASP A 1 327 ? 33.276 -4.104 -32.912 1.00 88.00 327 ASP A C 1
ATOM 2435 O O . ASP A 1 327 ? 32.549 -3.244 -32.396 1.00 88.00 327 ASP A O 1
ATOM 2439 N N . LEU A 1 328 ? 32.795 -4.986 -33.794 1.00 92.62 328 LEU A N 1
ATOM 2440 C CA . LEU A 1 328 ? 31.379 -5.023 -34.139 1.00 92.62 328 LEU A CA 1
ATOM 2441 C C . LEU A 1 328 ? 30.587 -5.413 -32.900 1.00 92.62 328 LEU A C 1
ATOM 2443 O O . LEU A 1 328 ? 30.848 -6.434 -32.261 1.00 92.62 328 LEU A O 1
ATOM 2447 N N . SER A 1 329 ? 29.585 -4.610 -32.571 1.00 91.25 329 SER A N 1
ATOM 2448 C CA . SER A 1 329 ? 28.688 -4.879 -31.458 1.00 91.25 329 SER A CA 1
ATOM 2449 C C . SER A 1 329 ? 27.263 -4.512 -31.825 1.00 91.25 329 SER A C 1
ATOM 2451 O O . SER A 1 329 ? 27.022 -3.588 -32.598 1.00 91.25 329 SER A O 1
ATOM 2453 N N . HIS A 1 330 ? 26.313 -5.247 -31.259 1.00 87.12 330 HIS A N 1
ATOM 2454 C CA . HIS A 1 330 ? 24.896 -4.964 -31.417 1.00 87.12 330 HIS A CA 1
ATOM 2455 C C . HIS A 1 330 ? 24.289 -4.548 -30.080 1.00 87.12 330 HIS A C 1
ATOM 2457 O O . HIS A 1 330 ? 24.718 -4.973 -28.999 1.00 87.12 330 HIS A O 1
ATOM 2463 N N . LYS A 1 331 ? 23.278 -3.684 -30.169 1.00 88.12 331 LYS A N 1
ATOM 2464 C CA . LYS A 1 331 ? 22.520 -3.190 -29.025 1.00 88.12 331 LYS A CA 1
ATOM 2465 C C . LYS A 1 331 ? 21.372 -4.151 -28.733 1.00 88.12 331 LYS A C 1
ATOM 2467 O O . LYS A 1 331 ? 20.424 -4.218 -29.509 1.00 88.12 331 LYS A O 1
ATOM 2472 N N . ALA A 1 332 ? 21.402 -4.801 -27.575 1.00 83.38 332 ALA A N 1
ATOM 2473 C CA . ALA A 1 332 ? 20.265 -5.557 -27.068 1.00 83.38 332 ALA A CA 1
ATOM 2474 C C . ALA A 1 332 ? 19.612 -4.816 -25.895 1.00 83.38 332 ALA A C 1
ATOM 2476 O O . ALA A 1 332 ? 20.280 -4.303 -24.993 1.00 83.38 332 ALA A O 1
ATOM 2477 N N . THR A 1 333 ? 18.284 -4.755 -25.905 1.00 87.19 333 THR A N 1
ATOM 2478 C CA . THR A 1 333 ? 17.493 -4.214 -24.799 1.00 87.19 333 THR A CA 1
ATOM 2479 C C . THR A 1 333 ? 16.899 -5.376 -24.020 1.00 87.19 333 THR A C 1
ATOM 2481 O O . THR A 1 333 ? 16.157 -6.181 -24.576 1.00 87.19 333 THR A O 1
ATOM 2484 N N . ILE A 1 334 ? 17.239 -5.468 -22.735 1.00 85.75 334 ILE A N 1
ATOM 2485 C CA . ILE A 1 334 ? 16.718 -6.498 -21.838 1.00 85.75 334 ILE A CA 1
ATOM 2486 C C . ILE A 1 334 ? 15.771 -5.824 -20.858 1.00 85.75 334 ILE A C 1
ATOM 2488 O O . ILE A 1 334 ? 16.184 -4.963 -20.080 1.00 85.75 334 ILE A O 1
ATOM 2492 N N . THR A 1 335 ? 14.514 -6.254 -20.869 1.00 88.25 335 THR A N 1
ATOM 2493 C CA . THR A 1 335 ? 13.524 -5.859 -19.868 1.00 88.25 335 THR A CA 1
ATOM 2494 C C . THR A 1 335 ? 13.326 -7.007 -18.891 1.00 88.25 335 THR A C 1
ATOM 2496 O O . THR A 1 335 ? 12.902 -8.096 -19.272 1.00 88.25 335 THR A O 1
ATOM 2499 N N . GLN A 1 336 ? 13.645 -6.763 -17.624 1.00 88.25 336 GLN A N 1
ATOM 2500 C CA . GLN A 1 336 ? 13.355 -7.677 -16.525 1.00 88.25 336 GLN A CA 1
ATOM 2501 C C . GLN A 1 336 ? 12.101 -7.200 -15.799 1.00 88.25 336 GLN A C 1
ATOM 2503 O O . GLN A 1 336 ? 12.008 -6.028 -15.434 1.00 88.25 336 GLN A O 1
ATOM 2508 N N . THR A 1 337 ? 11.153 -8.107 -15.578 1.00 90.19 337 THR A N 1
ATOM 2509 C CA . THR A 1 337 ? 9.921 -7.835 -14.832 1.00 90.19 337 THR A CA 1
ATOM 2510 C C . THR A 1 337 ? 9.919 -8.593 -13.515 1.00 90.19 337 THR A C 1
ATOM 2512 O O . THR A 1 337 ? 10.228 -9.784 -13.499 1.00 90.19 337 THR A O 1
ATOM 2515 N N . THR A 1 338 ? 9.539 -7.927 -12.428 1.00 91.62 338 THR A N 1
ATOM 2516 C CA . THR A 1 338 ? 9.390 -8.550 -11.105 1.00 91.62 338 THR A CA 1
ATOM 2517 C C . THR A 1 338 ? 7.989 -8.293 -10.569 1.00 91.62 338 THR A C 1
ATOM 2519 O O . THR A 1 338 ? 7.498 -7.170 -10.666 1.00 91.62 338 THR A O 1
ATOM 2522 N N . THR A 1 339 ? 7.357 -9.313 -9.989 1.00 94.00 339 THR A N 1
ATOM 2523 C CA . THR A 1 339 ? 6.052 -9.180 -9.326 1.00 94.00 339 THR A CA 1
ATOM 2524 C C . THR A 1 339 ? 6.133 -8.201 -8.162 1.00 94.00 339 THR A C 1
ATOM 2526 O O . THR A 1 33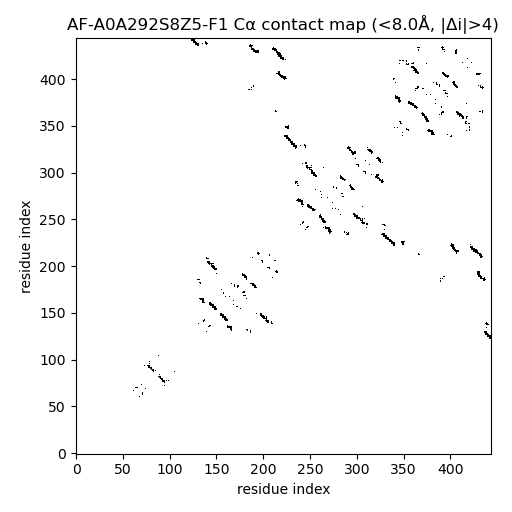9 ? 7.067 -8.255 -7.360 1.00 94.00 339 THR A O 1
ATOM 2529 N N . ALA A 1 340 ? 5.160 -7.296 -8.084 1.00 94.06 340 ALA A N 1
ATOM 2530 C CA . ALA A 1 340 ? 5.081 -6.310 -7.022 1.00 94.06 340 ALA A CA 1
ATOM 2531 C C . ALA A 1 340 ? 4.794 -6.976 -5.669 1.00 94.06 340 ALA A C 1
ATOM 2533 O O . ALA A 1 340 ? 4.061 -7.960 -5.563 1.00 94.06 340 ALA A O 1
ATOM 2534 N N . THR A 1 341 ? 5.362 -6.393 -4.623 1.00 95.12 341 THR A N 1
ATOM 2535 C CA . THR A 1 341 ? 5.147 -6.757 -3.220 1.00 95.12 341 THR A CA 1
ATOM 2536 C C . THR A 1 341 ? 4.628 -5.545 -2.451 1.00 95.12 341 THR A C 1
ATOM 2538 O O . THR A 1 341 ? 4.620 -4.426 -2.966 1.00 95.12 341 THR A O 1
ATOM 2541 N N . SER A 1 342 ? 4.254 -5.732 -1.185 1.00 94.12 342 SER A N 1
ATOM 2542 C CA . SER A 1 342 ? 3.846 -4.631 -0.305 1.00 94.12 342 SER A CA 1
ATOM 2543 C C . SER A 1 342 ? 4.906 -3.529 -0.166 1.00 94.12 342 SER A C 1
ATOM 2545 O O . SER A 1 342 ? 4.546 -2.381 0.071 1.00 94.12 342 SER A O 1
ATOM 2547 N N . ASP A 1 343 ? 6.188 -3.849 -0.363 1.00 96.25 343 ASP A N 1
ATOM 2548 C CA . ASP A 1 343 ? 7.306 -2.896 -0.271 1.00 96.25 343 ASP A CA 1
ATOM 2549 C C . ASP A 1 343 ? 7.578 -2.153 -1.589 1.00 96.25 343 ASP A C 1
ATOM 2551 O O . ASP A 1 343 ? 8.411 -1.249 -1.643 1.00 96.25 343 ASP 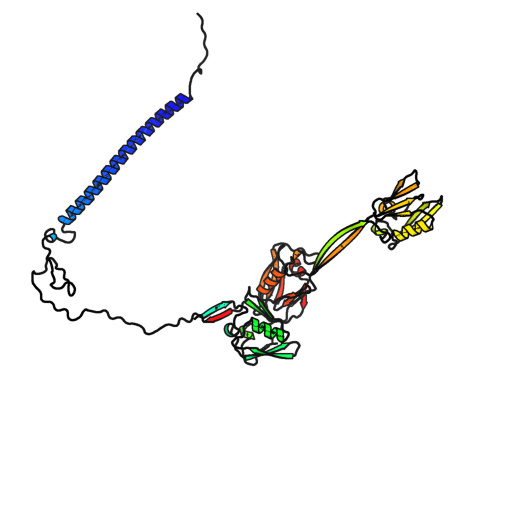A O 1
ATOM 2555 N N . THR A 1 344 ? 6.902 -2.533 -2.676 1.00 95.12 344 THR A N 1
ATOM 2556 C CA . THR A 1 344 ? 7.075 -1.891 -3.983 1.00 95.12 344 THR A CA 1
ATOM 2557 C C . THR A 1 344 ? 6.546 -0.462 -3.937 1.00 95.12 344 THR A C 1
ATOM 2559 O O . THR A 1 344 ? 5.411 -0.237 -3.522 1.00 95.12 344 THR A O 1
ATOM 2562 N N . LEU A 1 345 ? 7.348 0.511 -4.374 1.00 95.00 345 LEU A N 1
ATOM 2563 C CA . LEU A 1 345 ? 6.914 1.905 -4.463 1.00 95.00 345 LEU A CA 1
ATOM 2564 C C . LEU A 1 345 ? 5.894 2.071 -5.588 1.00 95.00 345 LEU A C 1
ATOM 2566 O O . LEU A 1 345 ? 6.083 1.544 -6.683 1.00 95.00 345 LEU A O 1
ATOM 2570 N N . LEU A 1 346 ? 4.850 2.869 -5.358 1.00 93.31 346 LEU A N 1
ATOM 2571 C CA . LEU A 1 346 ? 3.810 3.109 -6.366 1.00 93.31 346 LEU A CA 1
ATOM 2572 C C . LEU A 1 346 ? 4.371 3.696 -7.667 1.00 93.31 346 LEU A C 1
ATOM 2574 O O . LEU A 1 346 ? 3.888 3.373 -8.747 1.00 93.31 346 LEU A O 1
ATOM 2578 N N . LYS A 1 347 ? 5.413 4.533 -7.576 1.00 91.88 347 LYS A N 1
ATOM 2579 C CA . LYS A 1 347 ? 6.080 5.130 -8.745 1.00 91.88 347 LYS A CA 1
ATOM 2580 C C . LYS A 1 347 ? 6.811 4.116 -9.632 1.00 91.88 347 LYS A C 1
ATOM 2582 O O . LYS A 1 347 ? 7.113 4.441 -10.772 1.00 91.88 347 LYS A O 1
ATOM 2587 N N . ASP A 1 348 ? 7.114 2.931 -9.100 1.00 91.81 348 ASP A N 1
ATOM 2588 C CA . ASP A 1 348 ? 7.838 1.878 -9.816 1.00 91.81 348 ASP A CA 1
ATOM 2589 C C . ASP A 1 348 ? 6.865 0.880 -10.484 1.00 91.81 348 ASP A C 1
ATOM 2591 O O . ASP A 1 348 ? 7.294 -0.068 -11.146 1.00 91.81 348 ASP A O 1
ATOM 2595 N N . LEU A 1 349 ? 5.548 1.070 -10.310 1.00 90.06 349 LEU A N 1
ATOM 2596 C CA . LEU A 1 349 ? 4.515 0.211 -10.883 1.00 90.06 349 LEU A CA 1
ATOM 2597 C C . LEU A 1 349 ? 4.241 0.569 -12.347 1.00 90.06 349 LEU A C 1
ATOM 2599 O O . LEU A 1 349 ? 3.540 1.530 -12.644 1.00 90.06 349 LEU A O 1
ATOM 2603 N N . GLY A 1 350 ? 4.699 -0.290 -13.258 1.00 72.12 350 GLY A N 1
ATOM 2604 C CA . GLY A 1 350 ? 4.383 -0.221 -14.685 1.00 72.12 350 GLY A CA 1
ATOM 2605 C C . GLY A 1 350 ? 4.961 0.980 -15.444 1.00 72.12 350 GLY A C 1
ATOM 2606 O O . GLY A 1 350 ? 5.389 1.985 -14.885 1.00 72.12 350 GLY A O 1
ATOM 2607 N N . ASP A 1 351 ? 4.955 0.867 -16.771 1.00 71.19 351 ASP A N 1
ATOM 2608 C CA . ASP A 1 351 ? 5.448 1.926 -17.648 1.00 71.19 351 ASP A CA 1
ATOM 2609 C C . ASP A 1 351 ? 4.424 3.072 -17.758 1.00 71.19 351 ASP A C 1
ATOM 2611 O O . ASP A 1 351 ? 3.218 2.841 -17.863 1.00 71.19 351 ASP A O 1
ATOM 2615 N N . GLY A 1 352 ? 4.909 4.317 -17.797 1.00 72.50 352 GLY A N 1
ATOM 2616 C CA . GLY A 1 352 ? 4.077 5.501 -18.058 1.00 72.50 352 GLY A CA 1
ATOM 2617 C C . GLY A 1 352 ? 3.379 6.102 -16.837 1.00 72.50 352 GLY A C 1
ATOM 2618 O O . GLY A 1 352 ? 2.530 6.973 -17.004 1.00 72.50 352 GLY A O 1
ATOM 2619 N N . ILE A 1 353 ? 3.742 5.672 -15.628 1.00 81.38 353 ILE A N 1
ATOM 2620 C CA . ILE A 1 353 ? 3.177 6.188 -14.379 1.00 81.38 353 ILE A CA 1
ATOM 2621 C C . ILE A 1 353 ? 4.106 7.226 -13.774 1.00 81.38 353 ILE A C 1
ATOM 2623 O O . ILE A 1 353 ? 5.300 6.993 -13.609 1.00 81.38 353 ILE A O 1
ATOM 2627 N N . ASN A 1 354 ? 3.550 8.387 -13.436 1.00 87.62 354 ASN A N 1
ATOM 2628 C CA . ASN A 1 354 ? 4.298 9.479 -12.832 1.00 87.62 354 ASN A CA 1
ATOM 2629 C C . ASN A 1 354 ? 3.692 9.863 -11.480 1.00 87.62 354 ASN A C 1
ATOM 2631 O O . ASN A 1 354 ? 2.910 10.809 -11.372 1.00 87.62 354 ASN A O 1
ATOM 2635 N N . ILE A 1 355 ? 4.051 9.116 -10.436 1.00 91.69 355 ILE A N 1
ATOM 2636 C CA . ILE A 1 355 ? 3.638 9.456 -9.073 1.00 91.69 355 ILE A CA 1
ATOM 2637 C C . ILE A 1 355 ? 4.494 10.610 -8.552 1.00 91.69 355 ILE A C 1
ATOM 2639 O O . ILE A 1 355 ? 5.715 10.500 -8.443 1.00 91.69 355 ILE A O 1
ATOM 2643 N N . THR A 1 356 ? 3.836 11.704 -8.180 1.00 92.19 356 THR A N 1
ATOM 2644 C CA . THR A 1 356 ? 4.441 12.866 -7.516 1.00 92.19 356 THR A CA 1
ATOM 2645 C C . THR A 1 356 ? 3.836 13.067 -6.132 1.00 92.19 356 THR A C 1
ATOM 2647 O O . THR A 1 356 ? 2.713 12.639 -5.872 1.00 92.19 356 THR A O 1
ATOM 2650 N N . ASP A 1 357 ? 4.546 13.760 -5.244 1.00 94.50 357 ASP A N 1
ATOM 2651 C CA . ASP A 1 357 ? 4.049 14.034 -3.893 1.00 94.50 357 ASP A CA 1
ATOM 2652 C C . ASP A 1 357 ? 2.754 14.865 -3.914 1.00 94.50 357 ASP A C 1
ATOM 2654 O O . ASP A 1 357 ? 2.619 15.819 -4.685 1.00 94.50 357 ASP A O 1
ATOM 2658 N N . GLY A 1 358 ? 1.801 14.507 -3.048 1.00 91.44 358 GLY A N 1
ATOM 2659 C CA . GLY A 1 358 ? 0.517 15.203 -2.918 1.00 91.44 358 GLY A CA 1
ATOM 2660 C C . GLY A 1 358 ? -0.580 14.699 -3.861 1.00 91.44 358 GLY A C 1
ATOM 2661 O O . GLY A 1 358 ? -1.664 15.283 -3.901 1.00 91.44 358 GLY A O 1
ATOM 2662 N N . GLN A 1 359 ? -0.322 13.627 -4.611 1.00 93.94 359 GLN A N 1
ATOM 2663 C CA . GLN A 1 359 ? -1.347 12.912 -5.370 1.00 93.94 359 GLN A CA 1
ATOM 2664 C C . GLN A 1 359 ? -2.377 12.266 -4.435 1.00 93.94 359 GLN A C 1
ATOM 2666 O O . GLN A 1 359 ? -2.112 12.078 -3.250 1.00 93.94 359 GLN A O 1
ATOM 2671 N N . THR A 1 360 ? -3.575 11.959 -4.939 1.00 94.44 360 THR A N 1
ATOM 2672 C CA . THR A 1 360 ? -4.686 11.502 -4.085 1.00 94.44 360 THR A CA 1
ATOM 2673 C C . THR A 1 360 ? -5.458 10.322 -4.658 1.00 94.44 360 THR A C 1
ATOM 2675 O O . THR A 1 360 ? -5.568 10.169 -5.873 1.00 94.44 360 THR A O 1
ATOM 2678 N N . VAL A 1 361 ? -6.045 9.527 -3.765 1.00 94.12 361 VAL A N 1
ATOM 2679 C CA . VAL A 1 361 ? -7.043 8.489 -4.049 1.00 94.12 361 VAL A CA 1
ATOM 2680 C C . VAL A 1 361 ? -8.234 8.719 -3.119 1.00 94.12 361 VAL A C 1
ATOM 2682 O O . VAL A 1 361 ? -8.056 8.863 -1.911 1.00 94.12 361 VAL A O 1
ATOM 2685 N N . ILE A 1 362 ? -9.448 8.798 -3.665 1.00 92.75 362 ILE A N 1
ATOM 2686 C CA . ILE A 1 362 ? -10.668 9.086 -2.900 1.00 92.75 362 ILE A CA 1
ATOM 2687 C C . ILE A 1 362 ? -11.528 7.828 -2.834 1.00 92.75 362 ILE A C 1
ATOM 2689 O O . ILE A 1 362 ? -12.069 7.377 -3.845 1.00 92.75 362 ILE A O 1
ATOM 2693 N N . ILE A 1 363 ? -11.687 7.297 -1.626 1.00 89.94 363 ILE A N 1
ATOM 2694 C CA . ILE A 1 363 ? -12.470 6.099 -1.329 1.00 89.94 363 ILE A CA 1
ATOM 2695 C C . ILE A 1 363 ? -13.819 6.501 -0.758 1.00 89.94 363 ILE A C 1
ATOM 2697 O O . ILE A 1 363 ? -13.888 7.368 0.109 1.00 89.94 363 ILE A O 1
ATOM 2701 N N . LYS A 1 364 ? -14.879 5.842 -1.214 1.00 87.06 364 LYS A N 1
ATOM 2702 C CA . LYS A 1 364 ? -16.196 5.847 -0.585 1.00 87.06 364 LYS A CA 1
ATOM 2703 C C . LYS A 1 364 ? -16.486 4.442 -0.065 1.00 87.06 364 LYS A C 1
ATOM 2705 O O . LYS A 1 364 ? -16.594 3.524 -0.870 1.00 87.06 364 LYS A O 1
ATOM 2710 N N . ASN A 1 365 ? -16.619 4.264 1.244 1.00 82.25 365 ASN A N 1
ATOM 2711 C CA . ASN A 1 365 ? -16.920 2.950 1.828 1.00 82.25 365 ASN A CA 1
ATOM 2712 C C . ASN A 1 365 ? -18.426 2.604 1.768 1.00 82.25 365 ASN A C 1
ATOM 2714 O O . ASN A 1 365 ? -19.257 3.456 1.431 1.00 82.25 365 ASN A O 1
ATOM 2718 N N . SER A 1 366 ? -18.792 1.371 2.141 1.00 74.25 366 SER A N 1
ATOM 2719 C CA . SER A 1 366 ? -20.188 0.898 2.214 1.00 74.25 366 SER A CA 1
ATOM 2720 C C . SER A 1 366 ? -21.100 1.755 3.101 1.00 74.25 366 SER A C 1
ATOM 2722 O O . SER A 1 366 ? -22.305 1.837 2.863 1.00 74.25 366 SER A O 1
ATOM 2724 N N . SER A 1 367 ? -20.537 2.450 4.095 1.00 72.69 367 SER A N 1
ATOM 2725 C CA . SER A 1 367 ? -21.265 3.389 4.963 1.00 72.69 367 SER A CA 1
ATOM 2726 C C . SER A 1 367 ? -21.509 4.761 4.311 1.00 72.69 367 SER A C 1
ATOM 2728 O O . SER A 1 367 ? -22.060 5.657 4.948 1.00 72.69 367 SER A O 1
ATOM 2730 N N . ASN A 1 368 ? -21.150 4.935 3.033 1.00 77.81 368 ASN A N 1
ATOM 2731 C CA . ASN A 1 368 ? -21.175 6.195 2.282 1.00 77.81 368 ASN A CA 1
ATOM 2732 C C . ASN A 1 368 ? -20.240 7.286 2.834 1.00 77.81 368 ASN A C 1
ATOM 2734 O O . ASN A 1 368 ? -20.448 8.471 2.559 1.00 77.81 368 ASN A O 1
ATOM 2738 N N . GLU A 1 369 ? -19.206 6.909 3.582 1.00 82.94 369 GLU A N 1
ATOM 2739 C CA . GLU A 1 369 ? -18.199 7.843 4.082 1.00 82.94 369 GLU A CA 1
ATOM 2740 C C . GLU A 1 369 ? -17.057 7.976 3.074 1.00 82.94 369 GLU A C 1
ATOM 2742 O O . GLU A 1 369 ? -16.610 6.989 2.489 1.00 82.94 369 GLU A O 1
ATOM 2747 N N . TYR A 1 370 ? -16.594 9.211 2.871 1.00 89.38 370 TYR A N 1
ATOM 2748 C CA . TYR A 1 370 ? -15.533 9.535 1.924 1.00 89.38 370 TYR A CA 1
ATOM 2749 C C . TYR A 1 370 ? -14.212 9.773 2.655 1.00 89.38 370 TYR A C 1
ATOM 2751 O O . TYR A 1 370 ? -14.144 10.613 3.552 1.00 89.38 370 TYR A O 1
ATOM 2759 N N . THR A 1 371 ? -13.153 9.105 2.207 1.00 91.06 371 THR A N 1
ATOM 2760 C CA . THR A 1 371 ? -11.784 9.286 2.701 1.00 91.06 371 THR A CA 1
ATOM 2761 C C . THR A 1 371 ? -10.869 9.667 1.547 1.00 91.06 371 THR A C 1
ATOM 2763 O O . THR A 1 371 ? -10.898 9.043 0.490 1.00 91.06 371 THR A O 1
ATOM 2766 N N . THR A 1 372 ? -10.045 10.697 1.743 1.00 95.06 372 THR A N 1
ATOM 2767 C CA . THR A 1 372 ? -8.981 11.070 0.799 1.00 95.06 372 THR A CA 1
ATOM 2768 C C . THR A 1 372 ? -7.649 10.566 1.331 1.00 95.06 372 THR A C 1
ATOM 2770 O O . THR A 1 372 ? -7.232 10.964 2.416 1.00 95.06 372 THR A O 1
ATOM 2773 N N . ILE A 1 373 ? -6.990 9.707 0.562 1.00 95.06 373 ILE A N 1
ATOM 2774 C CA . ILE A 1 373 ? -5.654 9.182 0.839 1.00 95.06 373 ILE A CA 1
ATOM 2775 C C . ILE A 1 373 ? -4.666 9.979 -0.004 1.00 95.06 373 ILE A C 1
ATOM 2777 O O . ILE A 1 373 ? -4.867 10.119 -1.210 1.00 95.06 373 ILE A O 1
ATOM 2781 N N . THR A 1 374 ? -3.613 10.501 0.619 1.00 95.19 374 THR A N 1
ATOM 2782 C CA . THR A 1 374 ? -2.535 11.214 -0.076 1.00 95.19 374 THR A CA 1
ATOM 2783 C C . THR A 1 374 ? -1.375 10.260 -0.321 1.00 95.19 374 THR A C 1
ATOM 2785 O O . THR A 1 374 ? -0.926 9.592 0.605 1.00 95.19 374 THR A O 1
ATOM 2788 N N . VAL A 1 375 ? -0.858 10.235 -1.545 1.00 94.81 375 VAL A N 1
ATOM 2789 C CA . VAL A 1 375 ? 0.290 9.417 -1.947 1.00 94.81 375 VAL A CA 1
ATOM 2790 C C . VAL A 1 375 ? 1.421 10.289 -2.491 1.00 94.81 375 VAL A C 1
ATOM 2792 O O . VAL A 1 375 ? 1.229 11.459 -2.842 1.00 94.81 375 VAL A O 1
ATOM 2795 N N . GLY A 1 376 ? 2.620 9.720 -2.551 1.00 94.00 376 GLY A N 1
ATOM 2796 C CA . GLY A 1 376 ? 3.796 10.383 -3.095 1.00 94.00 376 GLY A CA 1
ATOM 2797 C C . GLY A 1 376 ? 4.870 9.418 -3.572 1.00 94.00 376 GLY A C 1
ATOM 2798 O O . GLY A 1 376 ? 4.673 8.208 -3.665 1.00 94.00 376 GLY A O 1
ATOM 2799 N N . THR A 1 377 ? 6.039 9.974 -3.869 1.00 94.31 377 THR A N 1
ATOM 2800 C CA . THR A 1 377 ? 7.185 9.268 -4.468 1.00 94.31 377 THR A CA 1
ATOM 2801 C C . THR A 1 377 ? 7.798 8.183 -3.577 1.00 94.31 377 THR A C 1
ATOM 2803 O O . THR A 1 377 ? 8.603 7.375 -4.056 1.00 94.31 377 THR A O 1
ATOM 2806 N N . THR A 1 378 ? 7.448 8.178 -2.291 1.00 95.50 378 THR A N 1
ATOM 2807 C CA . THR A 1 378 ? 7.895 7.202 -1.291 1.00 95.50 378 THR A CA 1
ATOM 2808 C C . THR A 1 378 ? 6.788 6.259 -0.835 1.00 95.50 378 THR A C 1
ATOM 2810 O O . THR A 1 378 ? 7.079 5.363 -0.055 1.00 95.50 378 THR A O 1
ATOM 2813 N N . THR A 1 379 ? 5.543 6.454 -1.281 1.00 95.62 379 THR A N 1
ATOM 2814 C CA . THR A 1 379 ? 4.426 5.604 -0.862 1.00 95.62 379 THR A CA 1
ATOM 2815 C C . THR A 1 379 ? 4.572 4.216 -1.468 1.00 95.62 379 THR A C 1
ATOM 2817 O O . THR A 1 379 ? 4.737 4.080 -2.687 1.00 95.62 379 THR A O 1
ATOM 2820 N N . THR A 1 380 ? 4.495 3.187 -0.630 1.00 96.00 380 THR A N 1
ATOM 2821 C CA . THR A 1 380 ? 4.491 1.793 -1.088 1.00 96.00 380 THR A CA 1
ATOM 2822 C C . THR A 1 380 ? 3.081 1.308 -1.425 1.00 96.00 380 THR A C 1
ATOM 2824 O O . THR A 1 380 ? 2.075 1.868 -0.982 1.00 96.00 380 THR A O 1
ATOM 2827 N N . LEU A 1 381 ? 2.990 0.230 -2.206 1.00 95.00 381 LEU A N 1
ATOM 2828 C CA . LEU A 1 381 ? 1.729 -0.451 -2.494 1.00 95.00 381 LEU A CA 1
ATOM 2829 C C . LEU A 1 381 ? 1.055 -0.929 -1.200 1.00 95.00 381 LEU A C 1
ATOM 2831 O O . LEU A 1 381 ? -0.144 -0.737 -1.024 1.00 95.00 381 LEU A O 1
ATOM 2835 N N . GLY A 1 382 ? 1.826 -1.496 -0.270 1.00 94.00 382 GLY A N 1
ATOM 2836 C CA . GLY A 1 382 ? 1.314 -1.951 1.020 1.00 94.00 382 GLY A CA 1
ATOM 2837 C C . GLY A 1 382 ? 0.783 -0.813 1.891 1.00 94.00 382 GLY A C 1
ATOM 2838 O O . GLY A 1 382 ? -0.253 -0.975 2.532 1.00 94.00 382 GLY A O 1
ATOM 2839 N N . GLU A 1 383 ? 1.449 0.345 1.890 1.00 95.19 383 GLU A N 1
ATOM 2840 C CA . GLU A 1 383 ? 0.970 1.540 2.594 1.00 95.19 383 GLU A CA 1
ATOM 2841 C C . GLU A 1 383 ? -0.374 2.014 2.038 1.00 95.19 383 GLU A C 1
ATOM 2843 O O . GLU A 1 383 ? -1.311 2.204 2.811 1.00 95.19 383 GLU A O 1
ATOM 2848 N N . LEU A 1 384 ? -0.511 2.122 0.711 1.00 94.50 384 LEU A N 1
ATOM 2849 C CA . LEU A 1 384 ? -1.771 2.534 0.090 1.00 94.50 384 LEU A CA 1
ATOM 2850 C C . LEU A 1 384 ? -2.909 1.546 0.380 1.00 94.50 384 LEU A C 1
ATOM 2852 O O . LEU A 1 384 ? -3.996 1.975 0.757 1.00 94.50 384 LEU A O 1
ATOM 2856 N N . LEU A 1 385 ? -2.676 0.236 0.251 1.00 91.94 385 LEU A N 1
ATOM 2857 C CA . LEU A 1 385 ? -3.695 -0.777 0.560 1.00 91.94 385 LEU A CA 1
ATOM 2858 C C . LEU A 1 385 ? -4.075 -0.760 2.048 1.00 91.94 385 LEU A C 1
ATOM 2860 O O . LEU A 1 385 ? -5.249 -0.895 2.398 1.00 91.94 385 LEU A O 1
ATOM 2864 N N . SER A 1 386 ? -3.106 -0.525 2.939 1.00 88.12 386 SER A N 1
ATOM 2865 C CA . SER A 1 386 ? -3.390 -0.321 4.358 1.00 88.12 386 SER A CA 1
ATOM 2866 C C . SER A 1 386 ? -4.257 0.918 4.568 1.00 88.12 386 SER A C 1
ATOM 2868 O O . SER A 1 386 ? -5.255 0.828 5.273 1.00 88.12 386 SER A O 1
ATOM 2870 N N . ASP A 1 387 ? -3.948 2.045 3.929 1.00 91.88 387 ASP A N 1
ATOM 2871 C CA . ASP A 1 387 ? -4.735 3.275 4.046 1.00 91.88 387 ASP A CA 1
ATOM 2872 C C . ASP A 1 387 ? -6.136 3.152 3.438 1.00 91.88 387 ASP A C 1
ATOM 2874 O O . ASP A 1 387 ? -7.094 3.685 3.999 1.00 91.88 387 ASP A O 1
ATOM 2878 N N . MET A 1 388 ? -6.295 2.383 2.359 1.00 88.50 388 MET A N 1
ATOM 2879 C CA . MET A 1 388 ? -7.607 1.991 1.838 1.00 88.50 388 MET A CA 1
ATOM 2880 C C . MET A 1 388 ? -8.364 1.157 2.871 1.00 88.50 388 MET A C 1
ATOM 2882 O O . MET A 1 388 ? -9.514 1.457 3.183 1.00 88.50 388 MET A O 1
ATOM 2886 N N . THR A 1 389 ? -7.699 0.187 3.497 1.00 83.88 389 THR A N 1
ATOM 2887 C CA . THR A 1 389 ? -8.310 -0.582 4.587 1.00 83.88 389 THR A CA 1
ATOM 2888 C C . THR A 1 389 ? -8.725 0.320 5.751 1.00 83.88 389 THR A C 1
ATOM 2890 O O . THR A 1 389 ? -9.804 0.176 6.326 1.00 83.88 389 THR A O 1
ATOM 2893 N N . ASN A 1 390 ? -7.906 1.325 6.058 1.00 82.56 390 ASN A N 1
ATOM 2894 C CA . ASN A 1 390 ? -8.179 2.317 7.093 1.00 82.56 390 ASN A CA 1
ATOM 2895 C C . ASN A 1 390 ? -9.350 3.245 6.726 1.00 82.56 390 ASN A C 1
ATOM 2897 O O . ASN A 1 390 ? -10.014 3.766 7.619 1.00 82.56 390 ASN A O 1
ATOM 2901 N N . ALA A 1 391 ? -9.640 3.411 5.433 1.00 84.62 391 ALA A N 1
ATOM 2902 C CA . ALA A 1 391 ? -10.823 4.103 4.925 1.00 84.62 391 ALA A CA 1
ATOM 2903 C C . ALA A 1 391 ? -12.117 3.265 5.020 1.00 84.62 391 ALA A C 1
ATOM 2905 O O . ALA A 1 391 ? -13.192 3.758 4.669 1.00 84.62 391 ALA A O 1
ATOM 2906 N N . GLY A 1 392 ? -12.037 2.020 5.504 1.00 76.75 392 GLY A N 1
ATOM 2907 C CA . GLY A 1 392 ? -13.191 1.152 5.746 1.00 76.75 392 GLY A CA 1
ATOM 2908 C C . GLY A 1 392 ? -13.578 0.256 4.568 1.00 76.75 392 GLY A C 1
ATOM 2909 O O . GLY A 1 392 ? -14.699 -0.251 4.550 1.00 76.75 392 GLY A O 1
ATOM 2910 N N . VAL A 1 393 ? -12.683 0.063 3.595 1.00 81.56 393 VAL A N 1
ATOM 2911 C CA . VAL A 1 393 ? -12.828 -0.959 2.543 1.00 81.56 393 VAL A CA 1
ATOM 2912 C C . VAL A 1 393 ? -11.950 -2.171 2.859 1.00 81.56 393 VAL A C 1
ATOM 2914 O O . VAL A 1 393 ? -11.058 -2.090 3.694 1.00 81.56 393 VAL A O 1
ATOM 2917 N N . TYR A 1 394 ? -12.178 -3.301 2.209 1.00 79.50 394 TYR A N 1
ATOM 2918 C CA . TYR A 1 394 ? -11.184 -4.367 2.135 1.00 79.50 394 TYR A CA 1
ATOM 2919 C C . TYR A 1 394 ? -10.203 -4.023 1.015 1.00 79.50 394 TYR A C 1
ATOM 2921 O O . TYR A 1 394 ? -10.638 -3.610 -0.058 1.00 79.50 394 TYR A O 1
ATOM 2929 N N . ALA A 1 395 ? -8.899 -4.145 1.261 1.00 86.19 395 ALA A N 1
ATOM 2930 C CA . ALA A 1 395 ? -7.864 -3.940 0.254 1.00 86.19 395 ALA A CA 1
ATOM 2931 C C . ALA A 1 395 ? -6.680 -4.879 0.524 1.00 86.19 395 ALA A C 1
ATOM 2933 O O . ALA A 1 395 ? -6.001 -4.751 1.545 1.00 86.19 395 ALA A O 1
ATOM 2934 N N . ALA A 1 396 ? -6.427 -5.822 -0.381 1.00 84.44 396 ALA A N 1
ATOM 2935 C CA . ALA A 1 396 ? -5.418 -6.862 -0.203 1.00 84.44 396 ALA A CA 1
ATOM 2936 C C . ALA A 1 396 ? -4.529 -7.034 -1.439 1.00 84.44 396 ALA A C 1
ATOM 2938 O O . ALA A 1 396 ? -4.937 -6.747 -2.562 1.00 84.44 396 ALA A O 1
ATOM 2939 N N . LEU A 1 397 ? -3.302 -7.508 -1.204 1.00 90.94 397 LEU A N 1
ATOM 2940 C CA . LEU A 1 397 ? -2.352 -7.929 -2.233 1.00 90.94 397 LEU A CA 1
ATOM 2941 C C . LEU A 1 397 ? -2.215 -9.451 -2.194 1.00 90.94 397 LEU A C 1
ATOM 2943 O O . LEU A 1 397 ? -1.798 -10.024 -1.184 1.00 90.94 397 LEU A O 1
ATOM 2947 N N . ASN A 1 398 ? -2.510 -10.089 -3.317 1.00 87.88 398 ASN A N 1
ATOM 2948 C CA . ASN A 1 398 ? -2.359 -11.519 -3.515 1.00 87.88 398 ASN A CA 1
ATOM 2949 C C . ASN A 1 398 ? -0.912 -11.899 -3.840 1.00 87.88 398 ASN A C 1
ATOM 2951 O O . ASN A 1 398 ? -0.091 -11.093 -4.282 1.00 87.88 398 ASN A O 1
ATOM 2955 N N . LYS A 1 399 ? -0.590 -13.185 -3.659 1.00 87.12 399 LYS A N 1
ATOM 2956 C CA . LYS A 1 399 ? 0.762 -13.726 -3.896 1.00 87.12 399 LYS A CA 1
ATOM 2957 C C . LYS A 1 399 ? 1.222 -13.631 -5.351 1.00 87.12 399 LYS A C 1
ATOM 2959 O O . LYS A 1 399 ? 2.421 -13.687 -5.602 1.00 87.12 399 LYS A O 1
ATOM 2964 N N . ASP A 1 400 ? 0.290 -13.535 -6.291 1.00 88.00 400 ASP A N 1
ATOM 2965 C CA . ASP A 1 400 ? 0.559 -13.382 -7.721 1.00 88.00 400 ASP A CA 1
ATOM 2966 C C . ASP A 1 400 ? 0.681 -11.908 -8.155 1.00 88.00 400 ASP A C 1
ATOM 2968 O O . ASP A 1 400 ? 0.827 -11.616 -9.345 1.00 88.00 400 ASP A O 1
ATOM 2972 N N . GLY A 1 401 ? 0.645 -10.972 -7.201 1.00 88.81 401 GLY A N 1
ATOM 2973 C CA . GLY A 1 401 ? 0.750 -9.537 -7.445 1.00 88.81 401 GLY A CA 1
ATOM 2974 C C . GLY A 1 401 ? -0.557 -8.882 -7.888 1.00 88.81 401 GLY A C 1
ATOM 2975 O O . GLY A 1 401 ? -0.529 -7.716 -8.274 1.00 88.81 401 GLY A O 1
ATOM 2976 N N . THR A 1 402 ? -1.685 -9.597 -7.885 1.00 91.56 402 THR A N 1
ATOM 2977 C CA . THR A 1 402 ? -3.008 -8.982 -8.077 1.00 91.56 402 THR A CA 1
ATOM 2978 C C . THR A 1 402 ? -3.476 -8.317 -6.788 1.00 91.56 402 THR A C 1
ATOM 2980 O O . THR A 1 402 ? -3.095 -8.735 -5.695 1.00 91.56 402 THR A O 1
ATOM 2983 N N . ILE A 1 403 ? -4.281 -7.266 -6.899 1.00 91.19 403 ILE A N 1
ATOM 2984 C CA . ILE A 1 403 ? -4.935 -6.646 -5.749 1.00 91.19 403 ILE A CA 1
ATOM 2985 C C . ILE A 1 403 ? -6.444 -6.799 -5.836 1.00 91.19 403 ILE A C 1
ATOM 2987 O O . ILE A 1 403 ? -7.021 -6.814 -6.924 1.00 91.19 403 ILE A O 1
ATOM 2991 N N . GLU A 1 404 ? -7.063 -6.862 -4.667 1.00 86.25 404 GLU A N 1
ATOM 2992 C CA . GLU A 1 404 ? -8.505 -6.955 -4.484 1.00 86.25 404 GLU A CA 1
ATOM 2993 C C . GLU A 1 404 ? -8.949 -5.819 -3.577 1.00 86.25 404 GLU A C 1
ATOM 2995 O O . GLU A 1 404 ? -8.358 -5.597 -2.519 1.00 86.25 404 GLU A O 1
ATOM 3000 N N . ILE A 1 405 ? -9.966 -5.075 -4.007 1.00 85.62 405 ILE A N 1
ATOM 3001 C CA . ILE A 1 405 ? -10.564 -3.983 -3.243 1.00 85.62 405 ILE A CA 1
ATOM 3002 C C . ILE A 1 405 ? -12.075 -4.162 -3.242 1.00 85.62 405 ILE A C 1
ATOM 3004 O O . ILE A 1 405 ? -12.676 -4.305 -4.305 1.00 85.62 405 ILE A O 1
ATOM 3008 N N . SER A 1 406 ? -12.712 -4.103 -2.078 1.00 79.38 406 SER A N 1
ATOM 3009 C CA . SER A 1 406 ? -14.156 -4.331 -1.964 1.00 79.38 406 SER A CA 1
ATOM 3010 C C . SER A 1 406 ? -14.781 -3.668 -0.737 1.00 79.38 406 SER A C 1
ATOM 3012 O O . SER A 1 406 ? -14.083 -3.162 0.140 1.00 79.38 406 SER A O 1
ATOM 3014 N N . GLY A 1 407 ? -16.116 -3.600 -0.681 1.00 74.12 407 GLY A N 1
ATOM 3015 C CA . GLY A 1 407 ? -16.822 -2.866 0.380 1.00 74.12 407 GLY A CA 1
ATOM 3016 C C . GLY A 1 407 ? -16.777 -1.343 0.199 1.00 74.12 407 GLY A C 1
ATOM 3017 O O . GLY A 1 407 ? -16.852 -0.583 1.169 1.00 74.12 407 GLY A O 1
ATOM 3018 N N . GLY A 1 408 ? -16.605 -0.884 -1.044 1.00 79.69 408 GLY A N 1
ATOM 3019 C CA . GLY A 1 408 ? -16.583 0.528 -1.403 1.00 79.69 408 GLY A CA 1
ATOM 3020 C C . GLY A 1 408 ? -16.094 0.786 -2.827 1.00 79.69 408 GLY A C 1
ATOM 3021 O O . GLY A 1 408 ? -15.699 -0.125 -3.549 1.00 79.69 408 GLY A O 1
ATOM 3022 N N . THR A 1 409 ? -16.097 2.057 -3.226 1.00 84.38 409 THR A N 1
ATOM 3023 C CA . THR A 1 409 ? -15.657 2.511 -4.550 1.00 84.38 409 THR A CA 1
ATOM 3024 C C . THR A 1 409 ? -14.540 3.535 -4.487 1.00 84.38 409 THR A C 1
ATOM 3026 O O . THR A 1 409 ? -14.465 4.363 -3.577 1.00 84.38 409 THR A O 1
ATOM 3029 N N . ILE A 1 410 ? -13.691 3.530 -5.513 1.00 88.38 410 ILE A N 1
ATOM 3030 C CA . ILE A 1 410 ? -12.776 4.633 -5.787 1.00 88.38 410 ILE A CA 1
ATOM 3031 C C . ILE A 1 410 ? -13.570 5.664 -6.585 1.00 88.38 410 ILE A C 1
ATOM 3033 O O . ILE A 1 410 ? -13.922 5.451 -7.743 1.00 88.38 410 ILE A O 1
ATOM 3037 N N . THR A 1 411 ? -13.890 6.783 -5.943 1.00 85.94 411 THR A N 1
ATOM 3038 C CA . THR A 1 411 ? -14.786 7.813 -6.499 1.00 85.94 411 THR A CA 1
ATOM 3039 C C . THR A 1 411 ? -14.042 8.965 -7.166 1.00 85.94 411 THR A C 1
ATOM 3041 O O . THR A 1 411 ? -14.656 9.801 -7.827 1.00 85.94 411 THR A O 1
ATOM 3044 N N . GLY A 1 412 ? -12.718 9.014 -7.015 1.00 84.12 412 GLY A N 1
ATOM 3045 C CA . GLY A 1 412 ? -11.875 10.033 -7.619 1.00 84.12 412 GLY A CA 1
ATOM 3046 C C . GLY A 1 412 ? -10.442 9.977 -7.107 1.00 84.12 412 GLY A C 1
ATOM 3047 O O . GLY A 1 412 ? -10.048 9.043 -6.412 1.00 84.12 412 GLY A O 1
ATOM 3048 N N . GLY A 1 413 ? -9.667 10.996 -7.463 1.00 83.56 413 GLY A N 1
ATOM 3049 C CA . GLY A 1 413 ? -8.240 11.087 -7.175 1.00 83.56 413 GLY A CA 1
ATOM 3050 C C . GLY A 1 413 ? -7.452 11.522 -8.407 1.00 83.56 413 GLY A C 1
ATOM 3051 O O . GLY A 1 413 ? -8.019 11.873 -9.444 1.00 83.56 413 GLY A O 1
ATOM 3052 N N . THR A 1 414 ? -6.132 11.514 -8.293 1.00 85.69 414 THR A N 1
ATOM 3053 C CA . THR A 1 414 ? -5.226 11.791 -9.410 1.00 85.69 414 THR A CA 1
ATOM 3054 C C . THR A 1 414 ? -5.091 10.566 -10.306 1.00 85.69 414 THR A C 1
ATOM 3056 O O . THR A 1 414 ? -4.909 9.454 -9.810 1.00 85.69 414 THR A O 1
ATOM 3059 N N . PHE A 1 415 ? -5.151 10.781 -11.624 1.00 77.06 415 PHE A N 1
ATOM 3060 C CA . PHE A 1 415 ? -5.185 9.711 -12.625 1.00 77.06 415 PHE A CA 1
ATOM 3061 C C . PHE A 1 415 ? -4.015 8.725 -12.495 1.00 77.06 415 PHE A C 1
ATOM 3063 O O . PHE A 1 415 ? -4.248 7.523 -12.561 1.00 77.06 415 PHE A O 1
ATOM 3070 N N . ASP A 1 416 ? -2.795 9.204 -12.239 1.00 82.31 416 ASP A N 1
ATOM 3071 C CA . ASP A 1 416 ? -1.600 8.350 -12.159 1.00 82.31 416 ASP A CA 1
ATOM 3072 C C . ASP A 1 416 ? -1.633 7.396 -10.953 1.00 82.31 416 ASP A C 1
ATOM 3074 O O . ASP A 1 416 ? -1.374 6.205 -11.109 1.00 82.31 416 ASP A O 1
ATOM 3078 N N . ALA A 1 417 ? -2.040 7.882 -9.774 1.00 79.75 417 ALA A N 1
ATOM 3079 C CA . ALA A 1 417 ? -2.158 7.071 -8.557 1.00 79.75 417 ALA A CA 1
ATOM 3080 C C . ALA A 1 417 ? -3.182 5.934 -8.694 1.00 79.75 417 ALA A C 1
ATOM 3082 O O . ALA A 1 417 ? -2.945 4.823 -8.228 1.00 79.75 417 ALA A O 1
ATOM 3083 N N . ILE A 1 418 ? -4.308 6.195 -9.365 1.00 84.19 418 ILE A N 1
ATOM 3084 C CA . ILE A 1 418 ? -5.337 5.176 -9.619 1.00 84.19 418 ILE A CA 1
ATOM 3085 C C . ILE A 1 418 ? -4.891 4.236 -10.747 1.00 84.19 418 ILE A C 1
ATOM 3087 O O . ILE A 1 418 ? -5.079 3.025 -10.659 1.00 84.19 418 ILE A O 1
ATOM 3091 N N . SER A 1 419 ? -4.260 4.771 -11.794 1.00 85.00 419 SER A N 1
ATOM 3092 C CA . SER A 1 419 ? -3.777 3.977 -12.931 1.00 85.00 419 SER A CA 1
ATOM 3093 C C . SER A 1 419 ? -2.666 3.002 -12.533 1.00 85.00 419 SER A C 1
ATOM 3095 O O . SER A 1 419 ? -2.577 1.921 -13.117 1.00 85.00 419 SER A O 1
ATOM 3097 N N . ALA A 1 420 ? -1.880 3.326 -11.498 1.00 84.94 420 ALA A N 1
ATOM 3098 C CA . ALA A 1 420 ? -0.851 2.444 -10.933 1.00 84.94 420 ALA A CA 1
ATOM 3099 C C . ALA A 1 420 ? -1.376 1.108 -10.441 1.00 84.94 420 ALA A C 1
ATOM 3101 O O . ALA A 1 420 ? -0.686 0.092 -10.522 1.00 84.94 420 ALA A O 1
ATOM 3102 N N . LEU A 1 421 ? -2.630 1.099 -10.019 1.00 87.75 421 LEU A N 1
ATOM 3103 C CA . LEU A 1 421 ? -3.299 -0.077 -9.510 1.00 87.75 421 LEU A CA 1
ATOM 3104 C C . LEU A 1 421 ? -3.867 -0.972 -10.622 1.00 87.75 421 LEU A C 1
ATOM 3106 O O . LEU A 1 421 ? -4.300 -2.080 -10.328 1.00 87.75 421 LEU A O 1
ATOM 3110 N N . LYS A 1 422 ? -3.867 -0.521 -11.891 1.00 87.94 422 LYS A N 1
ATOM 3111 C CA . LYS A 1 422 ? -4.364 -1.270 -13.069 1.00 87.94 422 LYS A CA 1
ATOM 3112 C C . LYS A 1 422 ? -5.707 -1.968 -12.812 1.00 87.94 422 LYS A C 1
ATOM 3114 O O . LYS A 1 422 ? -5.898 -3.134 -13.167 1.00 87.94 422 LYS A O 1
ATOM 3119 N N . LEU A 1 423 ? -6.605 -1.239 -12.156 1.00 88.44 423 LEU A N 1
ATOM 3120 C CA . LEU A 1 423 ? -7.865 -1.770 -11.660 1.00 88.44 423 LEU A CA 1
ATOM 3121 C C . LEU A 1 423 ? -8.842 -2.050 -12.797 1.00 88.44 423 LEU A C 1
ATOM 3123 O O . LEU A 1 423 ? -9.010 -1.247 -13.715 1.00 88.44 423 LEU A O 1
ATOM 3127 N N . THR A 1 424 ? -9.538 -3.167 -12.668 1.00 84.81 424 THR A N 1
ATOM 3128 C CA . THR A 1 424 ? -10.708 -3.543 -13.448 1.00 84.81 424 THR A CA 1
ATOM 3129 C C . THR A 1 424 ? -11.896 -3.518 -12.499 1.00 84.81 424 THR A C 1
ATOM 3131 O O . THR A 1 424 ? -11.880 -4.165 -11.454 1.00 84.81 424 THR A O 1
ATOM 3134 N N . ALA A 1 425 ? -12.904 -2.708 -12.821 1.00 78.06 425 ALA A N 1
ATOM 3135 C CA . ALA A 1 425 ? -14.123 -2.659 -12.027 1.00 78.06 425 ALA A CA 1
ATOM 3136 C C . ALA A 1 425 ? -14.909 -3.955 -12.234 1.00 78.06 425 ALA A C 1
ATOM 3138 O O . ALA A 1 425 ? -15.259 -4.286 -13.368 1.00 78.06 425 ALA A O 1
ATOM 3139 N N . GLU A 1 426 ? -15.216 -4.646 -11.142 1.00 63.78 426 GLU A N 1
ATOM 3140 C CA . GLU A 1 426 ? -16.046 -5.845 -11.148 1.00 63.78 426 GLU A CA 1
ATOM 3141 C C . GLU A 1 426 ? -17.115 -5.739 -10.051 1.00 63.78 426 GLU A C 1
ATOM 3143 O O . GLU A 1 426 ? -16.899 -5.072 -9.034 1.00 63.78 426 GLU A O 1
ATOM 3148 N N . PRO A 1 427 ? -18.298 -6.350 -10.237 1.00 59.59 427 PRO A N 1
ATOM 3149 C CA . PRO A 1 427 ? -19.248 -6.512 -9.145 1.00 59.59 427 PRO A CA 1
ATOM 3150 C C . PRO A 1 427 ? -18.628 -7.451 -8.103 1.00 59.59 427 PRO A C 1
ATOM 3152 O O . PRO A 1 427 ? -18.659 -8.669 -8.267 1.00 59.59 427 PRO A O 1
ATOM 3155 N N . TYR A 1 428 ? -18.012 -6.864 -7.076 1.00 64.44 428 TYR A N 1
ATOM 3156 C CA . TYR A 1 428 ? -17.414 -7.579 -5.957 1.00 64.44 428 TYR A CA 1
ATOM 3157 C C . TYR A 1 428 ? -18.303 -7.447 -4.728 1.00 64.44 428 TYR A C 1
ATOM 3159 O O . TYR A 1 428 ? -18.746 -6.358 -4.356 1.00 64.44 428 TYR A O 1
ATOM 3167 N N . THR A 1 429 ? -18.531 -8.569 -4.075 1.00 61.78 429 THR A N 1
ATOM 3168 C CA . THR A 1 429 ? -19.468 -8.723 -2.976 1.00 61.78 429 THR A CA 1
ATOM 3169 C C . THR A 1 429 ? -18.709 -8.928 -1.677 1.00 61.78 429 THR A C 1
ATOM 3171 O O . THR A 1 429 ? -18.488 -10.055 -1.259 1.00 61.78 429 THR A O 1
ATOM 3174 N N . ALA A 1 430 ? -18.311 -7.835 -1.026 1.00 65.06 430 ALA A N 1
ATOM 3175 C CA . ALA A 1 430 ? -17.756 -7.906 0.322 1.00 65.06 430 ALA A CA 1
ATOM 3176 C C . ALA A 1 430 ? -18.519 -7.005 1.287 1.00 65.06 430 ALA A C 1
ATOM 3178 O O . ALA A 1 430 ? -19.037 -5.943 0.922 1.00 65.06 430 ALA A O 1
ATOM 3179 N N . MET A 1 431 ? -18.556 -7.428 2.546 1.00 73.38 431 MET A N 1
ATOM 3180 C CA . MET A 1 431 ? -19.107 -6.660 3.652 1.00 73.38 431 MET A CA 1
ATOM 3181 C C . MET A 1 431 ? -17.971 -6.215 4.570 1.00 73.38 431 MET A C 1
ATOM 3183 O O . MET A 1 431 ? -17.070 -6.986 4.896 1.00 73.38 431 MET A O 1
ATOM 3187 N N . THR A 1 432 ? -18.013 -4.964 5.011 1.00 69.81 432 THR A N 1
ATOM 3188 C CA . THR A 1 432 ? -17.043 -4.415 5.963 1.00 69.81 432 THR A CA 1
ATOM 3189 C C . THR A 1 432 ? -17.799 -3.724 7.085 1.00 69.81 432 THR A C 1
ATOM 3191 O O . THR A 1 432 ? -18.918 -3.252 6.881 1.00 69.81 432 THR A O 1
ATOM 3194 N N . THR A 1 433 ? -17.188 -3.620 8.266 1.00 71.25 433 THR A N 1
ATOM 3195 C CA . THR A 1 433 ? -17.766 -2.844 9.376 1.00 71.25 433 THR A CA 1
ATOM 3196 C C . THR A 1 433 ? -17.840 -1.346 9.070 1.00 71.25 433 THR A C 1
ATOM 3198 O O . THR A 1 433 ? -18.488 -0.598 9.805 1.00 71.25 433 THR A O 1
ATOM 3201 N N . GLY A 1 434 ? -17.098 -0.867 8.059 1.00 64.94 434 GLY A N 1
ATOM 3202 C CA . GLY A 1 434 ? -16.901 0.545 7.705 1.00 64.94 434 GLY A CA 1
ATOM 3203 C C . GLY A 1 434 ? -16.187 1.399 8.767 1.00 64.94 434 GLY A C 1
ATOM 3204 O O . GLY A 1 434 ? -15.611 2.429 8.432 1.00 64.94 434 GLY A O 1
ATOM 3205 N N . LYS A 1 435 ? -16.203 0.977 10.038 1.00 68.31 435 LYS A N 1
ATOM 3206 C CA . LYS A 1 435 ? -15.633 1.646 11.215 1.00 68.31 435 LYS A CA 1
ATOM 3207 C C . LYS A 1 435 ? -14.924 0.650 12.135 1.00 68.31 435 LYS A C 1
ATOM 3209 O O . LYS A 1 435 ? -15.252 -0.539 12.092 1.00 68.31 435 LYS A O 1
ATOM 3214 N N . PRO A 1 436 ? -14.002 1.126 12.994 1.00 75.56 436 PRO A N 1
ATOM 3215 C CA . PRO A 1 436 ? -13.419 0.307 14.047 1.00 75.56 436 PRO A CA 1
ATOM 3216 C C . PRO A 1 436 ? -14.506 -0.368 14.889 1.00 75.56 436 PRO A C 1
ATOM 3218 O O . PRO A 1 436 ? -15.399 0.309 15.405 1.00 75.56 436 PRO A O 1
ATOM 3221 N N . LEU A 1 437 ? -14.416 -1.685 15.058 1.00 84.31 437 LEU A N 1
ATOM 3222 C CA . LEU A 1 437 ? -15.191 -2.396 16.064 1.00 84.31 437 LEU A CA 1
ATOM 3223 C C . LEU A 1 437 ? -14.776 -1.918 17.448 1.00 84.31 437 LEU A C 1
ATOM 3225 O O . LEU A 1 437 ? -13.591 -1.757 17.744 1.00 84.31 437 LEU A O 1
ATOM 3229 N N . THR A 1 438 ? -15.762 -1.720 18.312 1.00 85.19 438 THR A N 1
ATOM 3230 C CA . THR A 1 438 ? -15.525 -1.419 19.719 1.00 85.19 438 THR A CA 1
ATOM 3231 C C . THR A 1 438 ? -15.972 -2.586 20.568 1.00 85.19 438 THR A C 1
ATOM 3233 O O . THR A 1 438 ? -17.094 -3.064 20.406 1.00 85.19 438 THR A O 1
ATOM 3236 N N . GLU A 1 439 ? -15.135 -3.008 21.504 1.00 87.19 439 GLU A N 1
ATOM 3237 C CA . GLU A 1 439 ? -15.520 -3.997 22.493 1.00 87.19 439 GLU A CA 1
ATOM 3238 C C . GLU A 1 439 ? -15.874 -3.330 23.820 1.00 87.19 439 GLU A C 1
ATOM 3240 O O . GLU A 1 439 ? -15.322 -2.291 24.193 1.00 87.19 439 GLU A O 1
ATOM 3245 N N . THR A 1 440 ? -16.802 -3.944 24.543 1.00 84.69 440 THR A N 1
ATOM 3246 C CA . THR A 1 440 ? -17.186 -3.542 25.889 1.00 84.69 440 THR A CA 1
ATOM 3247 C C . THR A 1 440 ? -16.791 -4.632 26.871 1.00 84.69 440 THR A C 1
ATOM 3249 O O . THR A 1 440 ? -17.340 -5.732 26.847 1.00 84.69 440 THR A O 1
ATOM 3252 N N . VAL A 1 441 ? -15.859 -4.309 27.767 1.00 81.69 441 VAL A N 1
ATOM 3253 C CA . VAL A 1 441 ? -15.379 -5.217 28.817 1.00 81.69 441 VAL A CA 1
ATOM 3254 C C . VAL A 1 441 ? -15.660 -4.643 30.200 1.00 81.69 441 VAL A C 1
ATOM 3256 O O . VAL A 1 441 ? -15.430 -3.461 30.471 1.00 81.69 441 VAL A O 1
ATOM 3259 N N . GLN A 1 442 ? -16.148 -5.496 31.103 1.00 71.81 442 GLN A N 1
ATOM 3260 C CA . GLN A 1 442 ? -16.182 -5.176 32.528 1.00 71.81 442 GLN A CA 1
ATOM 3261 C C . GLN A 1 442 ? -14.774 -5.326 33.099 1.00 71.81 442 GLN A C 1
ATOM 3263 O O . GLN A 1 442 ? -14.223 -6.428 33.110 1.00 71.81 442 GLN A O 1
ATOM 3268 N N . LYS A 1 443 ? -14.200 -4.230 33.604 1.00 58.56 443 LYS A N 1
ATOM 3269 C CA . LYS A 1 443 ? -13.021 -4.317 34.469 1.00 58.56 443 LYS A CA 1
ATOM 3270 C C . LYS A 1 443 ? -13.468 -4.593 35.902 1.00 58.56 443 LYS A C 1
ATOM 3272 O O . LYS A 1 443 ? -14.299 -3.856 36.436 1.00 58.56 443 LYS A O 1
ATOM 3277 N N . ALA A 1 444 ? -12.942 -5.684 36.458 1.00 54.75 444 ALA A N 1
ATOM 3278 C CA . ALA A 1 444 ? -13.094 -6.065 37.859 1.00 54.75 444 ALA A CA 1
ATOM 3279 C C . ALA A 1 444 ? -12.258 -5.171 38.780 1.00 54.75 444 ALA A C 1
ATOM 3281 O O . ALA A 1 444 ? -11.156 -4.752 38.346 1.00 54.75 444 ALA A O 1
#

Foldseek 3Di:
DDDDDDDDDPDPPVVVVVVVVVVVVVVVVVVVVVVVVVVVVVVVVVVVVVVVVVVVVVVVCVQDPCPVPAHNVQVVLADDDDDPDVVQDDDGDHSPDDPDDDDDDDDDDDDDDDDDDPDDDPPFPWDKDFFAQQFFPVQLPFAFDKKWAQDPNDTDIDGHDRRDGNNNVQVSCVVVPKHWDADRVFQKIKIFGFDVRMGRPPPRCNCVSQVFQKDLWWWKADFWKFKDKDKDKAFFDQQAALVLLPWDFDWWWKQAPNDIDIDTHDRRHGNNNVCVVCVVVVWDWDADRQNKIKTFRMDTDPPDDGCNCVSQVWDADPVGRMTIGDRRIGMDMDMDMDGFDQQAFLQRTDPPFDFAFQWWWWKQASVRDIDIDTHHRRHGPNNVQVVLVSQFWHWDADPSRMIIIGRTDRPDIDPRSVVSNNIDIDRGIMTMSSGRRMGIDGDD

Mean predicted aligned error: 18.46 Å

Sequence (444 aa):
MTISFSGLASGLDTSSWVESLVALKQAKIDTLEEEKETVLLSKETLDNIKSFFNSFRSVIEKVTDAQFGIASMDLFAQNLATSANLDVLTATATTEAEEATYNVLVDQLATNSAANSNYCYLTTIVQTTTATSDSKLINVGVKAGKIGVTVNGIERGIEITENDTIQTFIDKLKEIGVEASYNEKTGVFSIDIDAGAINDIDGTGIVDALHLQGVNEGYTSNSLNTSKTDTIYSAATVDTLMSELGAKEGVITIHANDADYQVTLTSTTTLGDFIADLKSHNIDVTLDSTGILTITDAKITDEGTTDILDALGLDLDIYSNTQVSGDLSHKATITQTTTATSDTLLKDLGDGINITDGQTVIIKNSSNEYTTITVGTTTTLGELLSDMTNAGVYAALNKDGTIEISGGTITGGTFDAISALKLTAEPYTAMTTGKPLTETVQKA

pLDDT: mean 84.17, std 12.47, range [42.41, 97.81]

Secondary structure (DSSP, 8-state):
-------S-TT--HHHHHHHHHHHHHHHHHHHHHHHHHHHHHHHHHHHHHHHHHHHHHHHHHHH-GGGSS-TTTTS-------S-TTT------TTS---------------------------EEEEEE--TTSBGGGGTPPSEEEEEEETTEEEEEEE-TT-BHHHHHHHHHHTT--EEEETTTTEEEE-S-TT-EE-TT---HHHHTT-EEEEEEEEEPPPEEEEEEEEEEE--TTSBGGGGTPPSEEEEEEETTEEEEEEE-TT-BHHHHHHHHHHTT-EEEE-TTS-EEEESEEEE--SSS-HHHHHTPEEETTTTEEE----EEEEEEEEEEE--TTSBGGGBSTT----TTEEEEEEETTS-EEEEEE-TT-BHHHHHHHHHHTTSEEEE-TTS-EEEESEEEEEE-HHHHHTTTEEEEEEEEEE-SS--EEEEEE-

Radius of gyration: 53.43 Å; Cα contacts (8 Å, |Δi|>4): 823; chains: 1; bounding box: 108×102×157 Å

Nearest PDB structures (foldseek):
  6sih-assembly1_A  TM=2.068E-01  e=4.585E-02  Campylobacter jejuni